Protein AF-A0A8T6PDP3-F1 (afdb_monomer)

Sequence (482 aa):
MPPFLLSIAERYLRPAFFTAVNFMSWAPRLALSRLIAKWRSLLTIVVGVVLGAGIGALVPLYTTAVAQVGLVQRLDEEPAHDSNARLRIALRPFDFASMDDVLAAATLIEEDYIQATVDEYLATETLEGWVTSNDVSPYLETDKMGVMEDEETPLRSLNANDNSRASLIYLQDWQDEVRVVEGQLPAEAAVPDGVDFNVAISTTVANTFGLQTGDVLIVDQRRSRNGSLNSGAWETSQPFTVHITAIIAPGDEESAFWMALRGEDDTPLNVIRGSWPAEFRMLADRDTVISVMQDFVPQTPLTFGWRFLFNHEELPYSRITEARTALRDFEAVLFGDLGQDNPELASQVGLAEGRADLQLQYDYDTRLVDFSQTREDVDEGILLDYDEKQETNAVPFTLLLLEVGALVLFFLIVTAALVRRGERREIAMLQSRGAFDSHILALRGIEALLICLFGAIAAPFIAQQLLILLGPSVAGTDEFPL

Mean predicted aligned error: 10.58 Å

Foldseek 3Di:
DDPVVVVVCCVPVVVVVVVVVVLVVVLLVVLVVVCVVPVPLCVVLLVLLLVLLLLVLLQVVVLQLVLLVVQLVLLLPDFLPFSWKKKKKWFQLQQFPHLVLVVVLLVCCLPVPVQVLCVVQQCDPQNPQQFHNVLKKKKKKFPWWWKALDPQGAQDWPVDRWGETEIEMEIPPVVVFKDFPDFDAQVVDDADPQADGEWEAEPQVCNGRVDDQFRKMKTWRQADRVRDGNPPADPQADIGMYGHGTYIYTPDPSDSSQGAPDPDQRTQHHFDDDPHRTYHYIYHDPVSNSCCCRRHNSRTIMMMMIIRRTDSSSGRLVCLVSNQVSVVVSVVSCCVDQVVFHQVSQVVTRTDPPNRTRPIPIDMDYQQWPADPVPDRDTPGSSVVSNVVSVVVVVVSVVVSVVVSVVSVVVSVVSVVVSVVVCVVVVVVCVVVPDDPVSVVVSVVSSVVVSSVVSNVVSNVVSVVCCQVCVCVVVVHPGRDD

Secondary structure (DSSP, 8-state):
--HHHHHHHHHHHHHHHHHHHHHHHHHHHHHHHHHHHTHHHHHHHHHHHHHHHHHHHHHHHHHHHHHHHHHHHHHHTS-HHHHSEEEEEEE-GGGBS-HHHHHHHHHHIIIIIIIHHIIIIISSTTSTTTS-GGGEEEEEEEPPEEEESSSS-B-EETTEEEEEEEEEEEETTTTTSEEEEEE--TTTSPPPTT--EEEEEEHHHHHHHT--TT-EEEEETTB-TTSSBPTTS-TT---EEEEEEEEEEES-SS-GGG--SSSTT--TTS-B-SSSSEEEEEE--HHHHHHIIIII-TTSPEEEEEEE---GGGS-GGGHHHHHHHHHHHHHHHIIIIITT-HHHHHHS-BPTT--------EEEESSS-B-TTTTT-B--HHHHHHHHHHHHHHHHHHHHHHHHHHHHHHHHHHHHHHHHHTHHHHHHHHHTT--HHHHHHHHHHHHHHHHHHHHHHHHHHHHHHHHHHHHHHHT-SS---

Radius of gyration: 36.44 Å; Cα contacts (8 Å, |Δi|>4): 749; chains: 1; bounding box: 79×59×106 Å

Structure (mmCIF, N/CA/C/O backbone):
data_AF-A0A8T6PDP3-F1
#
_entry.id   AF-A0A8T6PDP3-F1
#
loop_
_atom_site.group_PDB
_atom_site.id
_atom_site.type_symbol
_atom_site.label_atom_id
_atom_site.label_alt_id
_atom_site.label_comp_id
_atom_site.label_asym_id
_atom_site.label_entity_id
_atom_site.label_seq_id
_atom_site.pdbx_PDB_ins_code
_atom_site.Cartn_x
_atom_site.Cartn_y
_atom_site.Cartn_z
_atom_site.occupancy
_atom_site.B_iso_or_equiv
_atom_site.auth_seq_id
_atom_site.auth_comp_id
_atom_site.auth_asym_id
_atom_site.auth_atom_id
_atom_site.pdbx_PDB_model_num
ATOM 1 N N . MET A 1 1 ? 46.825 37.612 -60.208 1.00 51.09 1 MET A N 1
ATOM 2 C CA . MET A 1 1 ? 46.983 36.179 -60.549 1.00 51.09 1 MET A CA 1
ATOM 3 C C . MET A 1 1 ? 47.218 36.058 -62.046 1.00 51.09 1 MET A C 1
ATOM 5 O O . MET A 1 1 ? 46.473 36.691 -62.786 1.00 51.09 1 MET A O 1
ATOM 9 N N . PRO A 1 2 ? 48.247 35.324 -62.504 1.00 47.50 2 PRO A N 1
ATOM 10 C CA . PRO A 1 2 ? 48.528 35.191 -63.928 1.00 47.50 2 PRO A CA 1
ATOM 11 C C . PRO A 1 2 ? 47.403 34.404 -64.635 1.00 47.50 2 PRO A C 1
ATOM 13 O O . PRO A 1 2 ? 46.901 33.430 -64.065 1.00 47.50 2 PRO A O 1
ATOM 16 N N . PRO A 1 3 ? 47.032 34.769 -65.878 1.00 51.69 3 PRO A N 1
ATOM 17 C CA . PRO A 1 3 ? 45.919 34.168 -66.633 1.00 51.69 3 PRO A CA 1
ATOM 18 C C . PRO A 1 3 ? 46.092 32.665 -66.925 1.00 51.69 3 PRO A C 1
ATOM 20 O O . PRO A 1 3 ? 45.148 31.988 -67.320 1.00 51.69 3 PRO A O 1
ATOM 23 N N . PHE A 1 4 ? 47.277 32.113 -66.660 1.00 51.72 4 PHE A N 1
ATOM 24 C CA . PHE A 1 4 ? 47.565 30.689 -66.790 1.00 51.72 4 PHE A CA 1
ATOM 25 C C . PHE A 1 4 ? 46.907 29.834 -65.687 1.00 51.72 4 PHE A C 1
ATOM 27 O O . PHE A 1 4 ? 46.419 28.743 -65.975 1.00 51.72 4 PHE A O 1
ATOM 34 N N . LEU A 1 5 ? 46.813 30.343 -64.448 1.00 51.22 5 LEU A N 1
ATOM 35 C CA . LEU A 1 5 ? 46.228 29.608 -63.311 1.00 51.22 5 LEU A CA 1
ATOM 36 C C . LEU A 1 5 ? 44.695 29.535 -63.374 1.00 51.22 5 LEU A C 1
ATOM 38 O O . LEU A 1 5 ? 44.118 28.517 -63.000 1.00 51.22 5 LEU A O 1
ATOM 42 N N . LEU A 1 6 ? 44.045 30.565 -63.926 1.00 54.31 6 LEU A N 1
ATOM 43 C CA . LEU A 1 6 ? 42.604 30.551 -64.206 1.00 54.31 6 LEU A CA 1
ATOM 44 C C . LEU A 1 6 ? 42.257 29.521 -65.288 1.00 54.31 6 LEU A C 1
ATOM 46 O O . LEU A 1 6 ? 41.286 28.793 -65.131 1.00 54.31 6 LEU A O 1
ATOM 50 N N . SER A 1 7 ? 43.097 29.363 -66.318 1.00 53.88 7 SER A N 1
ATOM 51 C CA . SER A 1 7 ? 42.850 28.371 -67.373 1.00 53.88 7 SER A CA 1
ATOM 52 C C . SER A 1 7 ? 42.946 26.921 -66.883 1.00 53.88 7 SER A C 1
ATOM 54 O O . SER A 1 7 ? 42.214 26.071 -67.375 1.00 53.88 7 SER A O 1
ATOM 56 N N . ILE A 1 8 ? 43.800 26.632 -65.892 1.00 54.53 8 ILE A N 1
ATOM 57 C CA . ILE A 1 8 ? 43.941 25.291 -65.300 1.00 54.53 8 ILE A CA 1
ATOM 58 C C . ILE A 1 8 ? 42.791 25.023 -64.322 1.00 54.53 8 ILE A C 1
ATOM 60 O O . ILE A 1 8 ? 42.166 23.966 -64.390 1.00 54.53 8 ILE A O 1
ATOM 64 N N . ALA A 1 9 ? 42.444 25.996 -63.474 1.00 51.72 9 ALA A N 1
ATOM 65 C CA . ALA A 1 9 ? 41.291 25.898 -62.582 1.00 51.72 9 ALA A CA 1
ATOM 66 C C . ALA A 1 9 ? 39.981 25.704 -63.370 1.00 51.72 9 ALA A C 1
ATOM 68 O O . ALA A 1 9 ? 39.174 24.845 -63.029 1.00 51.72 9 ALA A O 1
ATOM 69 N N . GLU A 1 10 ? 39.792 26.415 -64.481 1.00 51.16 10 GLU A N 1
ATOM 70 C CA . GLU A 1 10 ? 38.569 26.344 -65.285 1.00 51.16 10 GLU A CA 1
ATOM 71 C C . GLU A 1 10 ? 38.489 25.076 -66.158 1.00 51.16 10 GLU A C 1
ATOM 73 O O . GLU A 1 10 ? 37.391 24.574 -66.397 1.00 51.16 10 GLU A O 1
ATOM 78 N N . ARG A 1 11 ? 39.626 24.483 -66.565 1.00 50.50 11 ARG A N 1
ATOM 79 C CA . ARG A 1 11 ? 39.654 23.200 -67.304 1.00 50.50 11 ARG A CA 1
ATOM 80 C C . ARG A 1 11 ? 39.488 21.966 -66.422 1.00 50.50 11 ARG A C 1
ATOM 82 O O . ARG A 1 11 ? 38.997 20.959 -66.921 1.00 50.50 11 ARG A O 1
ATOM 89 N N . TYR A 1 12 ? 39.880 22.032 -65.148 1.00 53.28 12 TYR A N 1
ATOM 90 C CA . TYR A 1 12 ? 39.796 20.892 -64.228 1.00 53.28 12 TYR A CA 1
ATOM 91 C C . TYR A 1 12 ? 38.602 20.965 -63.261 1.00 53.28 12 TYR A C 1
ATOM 93 O O . TYR A 1 12 ? 38.041 19.921 -62.936 1.00 53.28 12 TYR A O 1
ATOM 101 N N . LEU A 1 13 ? 38.146 22.156 -62.846 1.00 52.81 13 LEU A N 1
ATOM 102 C CA . LEU A 1 13 ? 37.043 22.287 -61.876 1.00 52.81 13 LEU A CA 1
ATOM 103 C C . LEU A 1 13 ? 35.648 22.337 -62.521 1.00 52.81 13 LEU A C 1
ATOM 105 O O . LEU A 1 13 ? 34.705 21.812 -61.931 1.00 52.81 13 LEU A O 1
ATOM 109 N N . ARG A 1 14 ? 35.478 22.894 -63.733 1.00 46.44 14 ARG A N 1
ATOM 110 C CA . ARG A 1 14 ? 34.156 22.919 -64.405 1.00 46.44 14 ARG A CA 1
ATOM 111 C C . ARG A 1 14 ? 33.615 21.542 -64.810 1.00 46.44 14 ARG A C 1
ATOM 113 O O . ARG A 1 14 ? 32.424 21.326 -64.585 1.00 46.44 14 ARG A O 1
ATOM 120 N N . PRO A 1 15 ? 34.411 20.602 -65.364 1.00 48.16 15 PRO A N 1
ATOM 121 C CA . PRO A 1 15 ? 33.895 19.267 -65.630 1.00 48.16 15 PRO A CA 1
ATOM 122 C C . PRO A 1 15 ? 33.575 18.524 -64.331 1.00 48.16 15 PRO A C 1
ATOM 124 O O . PRO A 1 15 ? 32.553 17.856 -64.292 1.00 48.16 15 PRO A O 1
ATOM 127 N N . ALA A 1 16 ? 34.373 18.702 -63.269 1.00 48.12 16 ALA A N 1
ATOM 128 C CA . ALA A 1 16 ? 34.172 18.053 -61.971 1.00 48.12 16 ALA A CA 1
ATOM 129 C C . ALA A 1 16 ? 32.893 18.513 -61.242 1.00 48.12 16 ALA A C 1
ATOM 131 O O . ALA A 1 16 ? 32.215 17.696 -60.625 1.00 48.12 16 ALA A O 1
ATOM 132 N N . PHE A 1 17 ? 32.521 19.795 -61.340 1.00 46.34 17 PHE A N 1
ATOM 133 C CA . PHE A 1 17 ? 31.290 20.312 -60.726 1.00 46.34 17 PHE A CA 1
ATOM 134 C C . PHE A 1 17 ? 30.016 19.895 -61.484 1.00 46.34 17 PHE A C 1
ATOM 136 O O . PHE A 1 17 ? 29.016 19.553 -60.856 1.00 46.34 17 PHE A O 1
ATOM 143 N N . PHE A 1 18 ? 30.043 19.859 -62.824 1.00 46.03 18 PHE A N 1
ATOM 144 C CA . PHE A 1 18 ? 28.890 19.420 -63.629 1.00 46.03 18 PHE A CA 1
ATOM 145 C C . PHE A 1 18 ? 28.684 17.894 -63.615 1.00 46.03 18 PHE A C 1
ATOM 147 O O . PHE A 1 18 ? 27.543 17.432 -63.691 1.00 46.03 18 PHE A O 1
ATOM 154 N N . THR A 1 19 ? 29.745 17.089 -63.474 1.00 52.44 19 THR A N 1
ATOM 155 C CA . THR A 1 19 ? 29.601 15.642 -63.238 1.00 52.44 19 THR A CA 1
ATOM 156 C C . THR A 1 19 ? 29.178 15.321 -61.810 1.00 52.44 19 THR A C 1
ATOM 158 O O . THR A 1 19 ? 28.411 14.381 -61.644 1.00 52.44 19 THR A O 1
ATOM 161 N N . ALA A 1 20 ? 29.580 16.095 -60.796 1.00 50.81 20 ALA A N 1
ATOM 162 C CA . ALA A 1 20 ? 29.177 15.852 -59.407 1.00 50.81 20 ALA A CA 1
ATOM 163 C C . ALA A 1 20 ? 27.656 15.981 -59.186 1.00 50.81 20 ALA A C 1
ATOM 165 O O . ALA A 1 20 ? 27.064 15.131 -58.525 1.00 50.81 20 ALA A O 1
ATOM 166 N N . VAL A 1 21 ? 26.997 16.980 -59.789 1.00 54.09 21 VAL A N 1
ATOM 167 C CA . VAL A 1 21 ? 25.536 17.186 -59.656 1.00 54.09 21 VAL A CA 1
ATOM 168 C C . VAL A 1 21 ? 24.731 16.074 -60.350 1.00 54.09 21 VAL A C 1
ATOM 170 O O . VAL A 1 21 ? 23.734 15.585 -59.814 1.00 54.09 21 VAL A O 1
ATOM 173 N N . ASN A 1 22 ? 25.192 15.598 -61.512 1.00 59.31 22 ASN A N 1
ATOM 174 C CA . ASN A 1 22 ? 24.591 14.445 -62.193 1.00 59.31 22 ASN A CA 1
ATOM 175 C C . ASN A 1 22 ? 24.915 13.115 -61.491 1.00 59.31 22 ASN A C 1
ATOM 177 O O . ASN A 1 22 ? 24.076 12.216 -61.450 1.00 59.31 22 ASN A O 1
ATOM 181 N N . PHE A 1 23 ? 26.101 12.993 -60.893 1.00 61.72 23 PHE A N 1
ATOM 182 C CA . PHE A 1 23 ? 26.490 11.831 -60.098 1.00 61.72 23 PHE A CA 1
ATOM 183 C C . PHE A 1 23 ? 25.618 11.702 -58.847 1.00 61.72 23 PHE A C 1
ATOM 185 O O . PHE A 1 23 ? 25.106 10.620 -58.583 1.00 61.72 23 PHE A O 1
ATOM 192 N N . MET A 1 24 ? 25.359 12.798 -58.129 1.00 61.03 24 MET A N 1
ATOM 193 C CA . MET A 1 24 ? 24.543 12.792 -56.908 1.00 61.03 24 MET A CA 1
ATOM 194 C C . MET A 1 24 ? 23.096 12.319 -57.151 1.00 61.03 24 MET A C 1
ATOM 196 O O . MET A 1 24 ? 22.491 11.719 -56.267 1.00 61.03 24 MET A O 1
ATOM 200 N N . SER A 1 25 ? 22.542 12.545 -58.349 1.00 68.31 25 SER A N 1
ATOM 201 C CA . SER A 1 25 ? 21.173 12.133 -58.704 1.00 68.31 25 SER A CA 1
ATOM 202 C C . SER A 1 25 ? 21.084 10.731 -59.325 1.00 68.31 25 SER A C 1
ATOM 204 O O . SER A 1 25 ? 20.094 10.027 -59.104 1.00 68.31 25 SER A O 1
ATOM 206 N N . TRP A 1 26 ? 22.105 10.280 -60.068 1.00 72.25 26 TRP A N 1
ATOM 207 C CA . TRP A 1 26 ? 22.116 8.932 -60.656 1.00 72.25 26 TRP A CA 1
ATOM 208 C C . TRP A 1 26 ? 22.674 7.872 -59.698 1.00 72.25 26 TRP A C 1
ATOM 210 O O . TRP A 1 26 ? 22.167 6.749 -59.680 1.00 72.25 26 TRP A O 1
ATOM 220 N N . ALA A 1 27 ? 23.710 8.188 -58.916 1.00 71.62 27 ALA A N 1
ATOM 221 C CA . ALA A 1 27 ? 24.417 7.228 -58.071 1.00 71.62 27 ALA A CA 1
ATOM 222 C C . ALA A 1 27 ? 23.507 6.474 -57.083 1.00 71.62 27 ALA A C 1
ATOM 224 O O . ALA A 1 27 ? 23.619 5.248 -57.046 1.00 71.62 27 ALA A O 1
ATOM 225 N N . PRO A 1 28 ? 22.569 7.111 -56.349 1.00 75.06 28 PRO A N 1
ATOM 226 C CA . PRO A 1 28 ? 21.657 6.380 -55.467 1.00 75.06 28 PRO A CA 1
ATOM 227 C C . PRO A 1 28 ? 20.691 5.469 -56.237 1.00 75.06 28 PRO A C 1
ATOM 229 O O . PRO A 1 28 ? 20.452 4.338 -55.821 1.00 75.06 28 PRO A O 1
ATOM 232 N N . ARG A 1 29 ? 20.195 5.897 -57.407 1.00 79.50 29 ARG A N 1
ATOM 233 C CA . ARG A 1 29 ? 19.333 5.060 -58.265 1.00 79.50 29 ARG A CA 1
ATOM 234 C C . ARG A 1 29 ? 20.087 3.849 -58.811 1.00 79.50 29 ARG A C 1
ATOM 236 O O . ARG A 1 29 ? 19.558 2.739 -58.828 1.00 79.50 29 ARG A O 1
ATOM 243 N N . LEU A 1 30 ? 21.339 4.046 -59.221 1.00 77.25 30 LEU A N 1
ATOM 244 C CA . LEU A 1 30 ? 22.204 2.963 -59.678 1.00 77.25 30 LEU A CA 1
ATOM 245 C C . LEU A 1 30 ? 22.558 2.014 -58.527 1.00 77.25 30 LEU A C 1
ATOM 247 O O . LEU A 1 30 ? 22.485 0.802 -58.717 1.00 77.25 30 LEU A O 1
ATOM 251 N N . ALA A 1 31 ? 22.880 2.536 -57.343 1.00 77.62 31 ALA A N 1
ATOM 252 C CA . ALA A 1 31 ? 23.121 1.733 -56.147 1.00 77.62 31 ALA A CA 1
ATOM 253 C C . ALA A 1 31 ? 21.900 0.866 -55.803 1.00 77.62 31 ALA A C 1
ATOM 255 O O . ALA A 1 31 ? 22.047 -0.338 -55.619 1.00 77.62 31 ALA A O 1
ATOM 256 N N . LEU A 1 32 ? 20.690 1.434 -55.839 1.00 78.88 32 LEU A N 1
ATOM 257 C CA . LEU A 1 32 ? 19.446 0.701 -55.595 1.00 78.88 32 LEU A CA 1
ATOM 258 C C . LEU A 1 32 ? 19.196 -0.391 -56.647 1.00 78.88 32 LEU A C 1
ATOM 260 O O . LEU A 1 32 ? 18.901 -1.534 -56.307 1.00 78.88 32 LEU A O 1
ATOM 264 N N . SER A 1 33 ? 19.385 -0.076 -57.932 1.00 79.50 33 SER A N 1
ATOM 265 C CA . SER A 1 33 ? 19.249 -1.072 -59.005 1.00 79.50 33 SER A CA 1
ATOM 266 C C . SER A 1 33 ? 20.247 -2.229 -58.858 1.00 79.50 33 SER A C 1
ATOM 268 O O . SER A 1 33 ? 19.922 -3.380 -59.146 1.00 79.50 33 SER A O 1
ATOM 270 N N . ARG A 1 34 ? 21.455 -1.941 -58.354 1.00 75.06 34 ARG A N 1
ATOM 271 C CA . ARG A 1 34 ? 22.492 -2.942 -58.088 1.00 75.06 34 ARG A CA 1
ATOM 272 C C . ARG A 1 34 ? 22.191 -3.782 -56.855 1.00 75.06 34 ARG A C 1
ATOM 274 O O . ARG A 1 34 ? 22.393 -4.992 -56.922 1.00 75.06 34 ARG A O 1
ATOM 281 N N . LEU A 1 35 ? 21.679 -3.168 -55.789 1.00 78.56 35 LEU A N 1
ATOM 282 C CA . LEU A 1 35 ? 21.182 -3.862 -54.598 1.00 78.56 35 LEU A CA 1
ATOM 283 C C . LEU A 1 35 ? 20.144 -4.921 -54.986 1.00 78.56 35 LEU A C 1
ATOM 285 O O . LEU A 1 35 ? 20.256 -6.071 -54.571 1.00 78.56 35 LEU A O 1
ATOM 289 N N . ILE A 1 36 ? 19.208 -4.566 -55.871 1.00 80.31 36 ILE A N 1
ATOM 290 C CA . ILE A 1 36 ? 18.184 -5.486 -56.383 1.00 80.31 36 ILE A CA 1
ATOM 291 C C . ILE A 1 36 ? 18.802 -6.561 -57.287 1.00 80.31 36 ILE A C 1
ATOM 293 O O . ILE A 1 36 ? 18.505 -7.742 -57.137 1.00 80.31 36 ILE A O 1
ATOM 297 N N . ALA A 1 37 ? 19.692 -6.193 -58.212 1.00 79.00 37 ALA A N 1
ATOM 298 C CA . ALA A 1 37 ? 20.277 -7.147 -59.159 1.00 79.00 37 ALA A CA 1
ATOM 299 C C . ALA A 1 37 ? 21.232 -8.164 -58.501 1.00 79.00 37 ALA A C 1
ATOM 301 O O . ALA A 1 37 ? 21.374 -9.286 -58.989 1.00 79.00 37 ALA A O 1
ATOM 302 N N . LYS A 1 38 ? 21.894 -7.787 -57.400 1.00 79.06 38 LYS A N 1
ATOM 303 C CA . LYS A 1 38 ? 22.894 -8.603 -56.686 1.00 79.06 38 LYS A CA 1
ATOM 304 C C . LYS A 1 38 ? 22.477 -8.979 -55.270 1.00 79.06 38 LYS A C 1
ATOM 306 O O . LYS A 1 38 ? 23.322 -9.313 -54.438 1.00 79.06 38 LYS A O 1
ATOM 311 N N . TRP A 1 39 ? 21.174 -8.981 -55.013 1.00 78.00 39 TRP A N 1
ATOM 312 C CA . TRP A 1 39 ? 20.613 -9.210 -53.686 1.00 78.00 39 TRP A CA 1
ATOM 313 C C . TRP A 1 39 ? 21.168 -10.475 -53.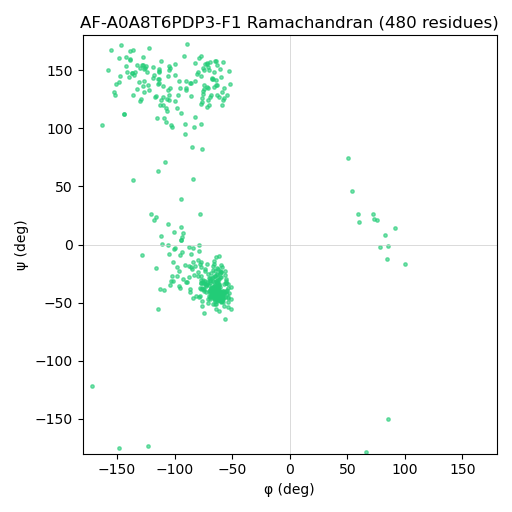014 1.00 78.00 39 TRP A C 1
ATOM 315 O O . TRP A 1 39 ? 21.474 -10.442 -51.834 1.00 78.00 39 TRP A O 1
ATOM 325 N N . ARG A 1 40 ? 21.430 -11.557 -53.765 1.00 80.69 40 ARG A N 1
ATOM 326 C CA . ARG A 1 40 ? 21.950 -12.828 -53.219 1.00 80.69 40 ARG A CA 1
ATOM 327 C C . ARG A 1 40 ? 23.341 -12.719 -52.585 1.00 80.69 40 ARG A C 1
ATOM 329 O O . ARG A 1 40 ? 23.582 -13.370 -51.578 1.00 80.69 40 ARG A O 1
ATOM 336 N N . SER A 1 41 ? 24.257 -11.937 -53.163 1.00 72.25 41 SER A N 1
ATOM 337 C CA . SER A 1 41 ? 25.609 -11.759 -52.601 1.00 72.25 41 SER A CA 1
ATOM 338 C C . SER A 1 41 ? 25.648 -10.696 -51.507 1.00 72.25 41 SER A C 1
ATOM 340 O O . SER A 1 41 ? 26.508 -10.746 -50.633 1.00 72.25 41 SER A O 1
ATOM 342 N N . LEU A 1 42 ? 24.720 -9.738 -51.554 1.00 78.12 42 LEU A N 1
ATOM 343 C CA . LEU A 1 42 ? 24.599 -8.673 -50.559 1.00 78.12 42 LEU A CA 1
ATOM 344 C C . LEU A 1 42 ? 23.777 -9.095 -49.342 1.00 78.12 42 LEU A C 1
ATOM 346 O O . LEU A 1 42 ? 23.969 -8.522 -48.276 1.00 78.12 42 LEU A O 1
ATOM 350 N N . LEU A 1 43 ? 22.934 -10.124 -49.462 1.00 81.81 43 LEU A N 1
ATOM 351 C CA . LEU A 1 43 ? 22.089 -10.630 -48.381 1.00 81.81 43 LEU A CA 1
ATOM 352 C C . LEU A 1 43 ? 22.901 -10.990 -47.137 1.00 81.81 43 LEU A C 1
ATOM 354 O O . LEU A 1 43 ? 22.480 -10.669 -46.037 1.00 81.81 43 LEU A O 1
ATOM 358 N N . THR A 1 44 ? 24.094 -11.570 -47.288 1.00 81.81 44 THR A N 1
ATOM 359 C CA . THR A 1 44 ? 24.973 -11.871 -46.146 1.00 81.81 44 THR A CA 1
ATOM 360 C C . THR A 1 44 ? 25.432 -10.606 -45.416 1.00 81.81 44 THR A C 1
ATOM 362 O O . THR A 1 44 ? 25.486 -10.599 -44.191 1.00 81.81 44 THR A O 1
ATOM 365 N N . ILE A 1 45 ? 25.725 -9.523 -46.146 1.00 82.19 45 ILE A N 1
ATOM 366 C CA . ILE A 1 45 ? 26.078 -8.230 -45.542 1.00 82.19 45 ILE A CA 1
ATOM 367 C C . ILE A 1 45 ? 24.845 -7.608 -44.888 1.00 82.19 45 ILE A C 1
ATOM 369 O O . ILE A 1 45 ? 24.943 -7.139 -43.765 1.00 82.19 45 ILE A O 1
ATOM 373 N N . VAL A 1 46 ? 23.690 -7.629 -45.560 1.00 83.25 46 VAL A N 1
ATOM 374 C CA . VAL A 1 46 ? 22.434 -7.083 -45.025 1.00 83.25 46 VAL A CA 1
ATOM 375 C C . VAL A 1 46 ? 22.047 -7.793 -43.730 1.00 83.25 46 VAL A C 1
ATOM 377 O O . VAL A 1 46 ? 21.815 -7.126 -42.732 1.00 83.25 46 VAL A O 1
ATOM 380 N N . VAL A 1 47 ? 22.052 -9.129 -43.714 1.00 83.00 47 VAL A N 1
ATOM 381 C CA . VAL A 1 47 ? 21.771 -9.926 -42.512 1.00 83.00 47 VAL A CA 1
ATOM 382 C C . VAL A 1 47 ? 22.799 -9.639 -41.425 1.00 83.00 47 VAL A C 1
ATOM 384 O O . VAL A 1 47 ? 22.411 -9.400 -40.291 1.00 83.00 47 VAL A O 1
ATOM 387 N N . GLY A 1 48 ? 24.094 -9.597 -41.755 1.00 81.94 48 GLY A N 1
ATOM 388 C CA . GLY A 1 48 ? 25.128 -9.253 -40.781 1.00 81.94 48 GLY A CA 1
ATOM 389 C C . GLY A 1 48 ? 24.923 -7.865 -40.172 1.00 81.94 48 GLY A C 1
ATOM 390 O O . GLY A 1 48 ? 25.074 -7.702 -38.967 1.00 81.94 48 GLY A O 1
ATOM 391 N N . VAL A 1 49 ? 24.566 -6.865 -40.985 1.00 85.25 49 VAL A N 1
ATOM 392 C CA . VAL A 1 49 ? 24.336 -5.483 -40.536 1.00 85.25 49 VAL A CA 1
ATOM 393 C C . VAL A 1 49 ? 23.075 -5.388 -39.684 1.00 85.25 49 VAL A C 1
ATOM 395 O O . VAL A 1 49 ? 23.110 -4.732 -38.651 1.00 85.25 49 VAL A O 1
ATOM 398 N N . VAL A 1 50 ? 21.994 -6.069 -40.069 1.00 85.19 50 VAL A N 1
ATOM 399 C CA . VAL A 1 50 ? 20.760 -6.145 -39.272 1.00 85.19 50 VAL A CA 1
ATOM 400 C C . VAL A 1 50 ? 21.014 -6.854 -37.944 1.00 85.19 50 VAL A C 1
ATOM 402 O O . VAL A 1 50 ? 20.617 -6.334 -36.913 1.00 85.19 50 VAL A O 1
ATOM 405 N N . LEU A 1 51 ? 21.716 -7.992 -37.943 1.00 81.56 51 LEU A N 1
ATOM 406 C CA . LEU A 1 51 ? 22.088 -8.699 -36.714 1.00 81.56 51 LEU A CA 1
ATOM 407 C C . LEU A 1 51 ? 22.983 -7.841 -35.824 1.00 81.56 51 LEU A C 1
ATOM 409 O O . LEU A 1 51 ? 22.765 -7.780 -34.621 1.00 81.56 51 LEU A O 1
ATOM 413 N N . GLY A 1 52 ? 23.966 -7.150 -36.403 1.00 82.00 52 GLY A N 1
ATOM 414 C CA . GLY A 1 52 ? 24.862 -6.313 -35.619 1.00 82.00 52 GLY A CA 1
ATOM 415 C C . GLY A 1 52 ? 24.186 -5.074 -35.043 1.00 82.00 52 GLY A C 1
ATOM 416 O O . GLY A 1 52 ? 24.399 -4.752 -33.877 1.00 82.00 52 GLY A O 1
ATOM 417 N N . ALA A 1 53 ? 23.318 -4.426 -35.820 1.00 82.94 53 ALA A N 1
ATOM 418 C CA . ALA A 1 53 ? 22.460 -3.356 -35.323 1.00 82.94 53 ALA A CA 1
ATOM 419 C C . ALA A 1 53 ? 21.450 -3.877 -34.285 1.00 82.94 53 ALA A C 1
ATOM 421 O O . ALA A 1 53 ? 21.173 -3.183 -33.316 1.00 82.94 53 ALA A O 1
ATOM 422 N N . GLY A 1 54 ? 20.951 -5.107 -34.450 1.00 82.12 54 GLY A N 1
ATOM 423 C CA . GLY A 1 54 ? 20.036 -5.766 -33.518 1.00 82.12 54 GLY A CA 1
ATOM 424 C C . GLY A 1 54 ? 20.690 -6.031 -32.171 1.00 82.12 54 GLY A C 1
ATOM 425 O O . GLY A 1 54 ? 20.124 -5.675 -31.151 1.00 82.12 54 GLY A O 1
ATOM 426 N N . ILE A 1 55 ? 21.918 -6.553 -32.160 1.00 80.81 55 ILE A N 1
ATOM 427 C CA . ILE A 1 55 ? 22.707 -6.718 -30.931 1.00 80.81 55 ILE A CA 1
ATOM 428 C C . ILE A 1 55 ? 22.945 -5.364 -30.256 1.00 80.81 55 ILE A C 1
ATOM 430 O O . ILE A 1 55 ? 22.786 -5.256 -29.046 1.00 80.81 55 ILE A O 1
ATOM 434 N N . GLY A 1 56 ? 23.258 -4.321 -31.032 1.00 75.56 56 GLY A N 1
ATOM 435 C CA . GLY A 1 56 ? 23.387 -2.961 -30.503 1.00 75.56 56 GLY A CA 1
ATOM 436 C C . GLY A 1 56 ? 22.093 -2.415 -29.886 1.00 75.56 56 GLY A C 1
ATOM 437 O O . GLY A 1 56 ? 22.152 -1.747 -28.861 1.00 75.56 56 GLY A O 1
ATOM 438 N N . ALA A 1 57 ? 20.935 -2.715 -30.482 1.00 79.00 57 ALA A N 1
ATOM 439 C CA . ALA A 1 57 ? 19.623 -2.297 -29.983 1.00 79.00 57 ALA A CA 1
ATOM 440 C C . ALA A 1 57 ? 19.135 -3.131 -28.785 1.00 79.00 57 ALA A C 1
ATOM 442 O O . ALA A 1 57 ? 18.443 -2.602 -27.922 1.00 79.00 57 ALA A O 1
ATOM 443 N N . LEU A 1 58 ? 19.518 -4.410 -28.704 1.00 77.44 58 LEU A N 1
ATOM 444 C CA . LEU A 1 58 ? 19.193 -5.293 -27.580 1.00 77.44 58 LEU A CA 1
ATOM 445 C C . LEU A 1 58 ? 19.838 -4.830 -26.274 1.00 77.44 58 LEU A C 1
ATOM 447 O O . LEU A 1 58 ? 19.295 -5.105 -25.216 1.00 77.44 58 LEU A O 1
ATOM 451 N N . VAL A 1 59 ? 20.971 -4.127 -26.346 1.00 75.38 59 VAL A N 1
ATOM 452 C CA . VAL A 1 59 ? 21.715 -3.645 -25.175 1.00 75.38 59 VAL A CA 1
ATOM 453 C C . VAL A 1 59 ? 20.854 -2.771 -24.250 1.00 75.38 59 VAL A C 1
ATOM 455 O O . VAL A 1 59 ? 20.620 -3.192 -23.120 1.00 75.38 59 VAL A O 1
ATOM 458 N N . PRO A 1 60 ? 20.356 -1.593 -24.680 1.00 74.44 60 PRO A N 1
ATOM 459 C CA . PRO A 1 60 ? 19.533 -0.752 -23.815 1.00 74.44 60 PRO A CA 1
ATOM 460 C C . PRO A 1 60 ? 18.213 -1.431 -23.435 1.00 74.44 60 PRO A C 1
ATOM 462 O O . PRO A 1 60 ? 17.807 -1.335 -22.285 1.00 74.44 60 PRO A O 1
ATOM 465 N N . LEU A 1 61 ? 17.584 -2.164 -24.363 1.00 74.81 61 LEU A N 1
ATOM 466 C CA . LEU A 1 61 ? 16.308 -2.844 -24.109 1.00 74.81 61 LEU A CA 1
ATOM 467 C C . LEU A 1 61 ? 16.431 -3.919 -23.022 1.00 74.81 61 LEU A C 1
ATOM 469 O O . LEU A 1 61 ? 15.594 -3.991 -22.131 1.00 74.81 61 LEU A O 1
ATOM 473 N N . TYR A 1 62 ? 17.489 -4.731 -23.068 1.00 77.31 62 TYR A N 1
ATOM 474 C CA . TYR A 1 62 ? 17.746 -5.755 -22.060 1.00 77.31 62 TYR A CA 1
ATOM 475 C C . TYR A 1 62 ? 18.044 -5.135 -20.695 1.00 77.31 62 TYR A C 1
ATOM 477 O O . TYR A 1 62 ? 17.494 -5.588 -19.700 1.00 77.31 62 TYR A O 1
ATOM 485 N N . THR A 1 63 ? 18.879 -4.091 -20.638 1.00 79.38 63 THR A N 1
ATOM 486 C CA . THR A 1 63 ? 19.198 -3.426 -19.367 1.00 79.38 63 THR A CA 1
ATOM 487 C C . THR A 1 63 ? 17.947 -2.842 -18.714 1.00 79.38 63 THR A C 1
ATOM 489 O O . THR A 1 63 ? 17.737 -3.064 -17.527 1.00 79.38 63 THR A O 1
ATOM 492 N N . THR A 1 64 ? 17.094 -2.150 -19.477 1.00 80.94 64 THR A N 1
ATOM 493 C CA . THR A 1 64 ? 15.840 -1.596 -18.947 1.00 80.94 64 THR A CA 1
ATOM 494 C C . THR A 1 64 ? 14.883 -2.693 -18.493 1.00 80.94 64 THR A C 1
ATOM 496 O O . THR A 1 64 ? 14.331 -2.586 -17.406 1.00 80.94 64 THR A O 1
ATOM 499 N N . ALA A 1 65 ? 14.730 -3.770 -19.266 1.00 81.88 65 ALA A N 1
ATOM 500 C CA . ALA A 1 65 ? 13.839 -4.864 -18.890 1.00 81.88 65 ALA A CA 1
ATOM 501 C C . ALA A 1 65 ? 14.322 -5.620 -17.641 1.00 81.88 65 ALA A C 1
ATOM 503 O O . ALA A 1 65 ? 13.525 -5.942 -16.769 1.00 81.88 65 ALA A O 1
ATOM 504 N N . VAL A 1 66 ? 15.628 -5.871 -17.514 1.00 84.31 66 VAL A N 1
ATOM 505 C CA . VAL A 1 66 ? 16.197 -6.484 -16.302 1.00 84.31 66 VAL A CA 1
ATOM 506 C C . VAL A 1 66 ? 16.022 -5.570 -15.095 1.00 84.31 66 VAL A C 1
ATOM 508 O O . VAL A 1 66 ? 15.682 -6.055 -14.020 1.00 84.31 66 VAL A O 1
ATOM 511 N N . ALA A 1 67 ? 16.223 -4.261 -15.265 1.00 87.75 67 ALA A N 1
ATOM 512 C CA . ALA A 1 67 ? 15.986 -3.298 -14.199 1.00 87.75 67 ALA A CA 1
ATOM 513 C C . ALA A 1 67 ? 14.502 -3.252 -13.794 1.00 87.75 67 ALA A C 1
ATOM 515 O O . ALA A 1 67 ? 14.222 -3.174 -12.602 1.00 87.75 67 ALA A O 1
ATOM 516 N N . GLN A 1 68 ? 13.573 -3.374 -14.750 1.00 90.19 68 GLN A N 1
ATOM 517 C CA . GLN A 1 68 ? 12.135 -3.464 -14.481 1.00 90.19 68 GLN A CA 1
ATOM 518 C C . GLN A 1 68 ? 11.781 -4.727 -13.694 1.00 90.19 68 GLN A C 1
ATOM 520 O O . GLN A 1 68 ? 11.221 -4.635 -12.610 1.00 90.19 68 GLN A O 1
ATOM 525 N N . VAL A 1 69 ? 12.148 -5.907 -14.200 1.00 89.31 69 VAL A N 1
ATOM 526 C CA . VAL A 1 69 ? 11.837 -7.186 -13.537 1.00 89.31 69 VAL A CA 1
ATOM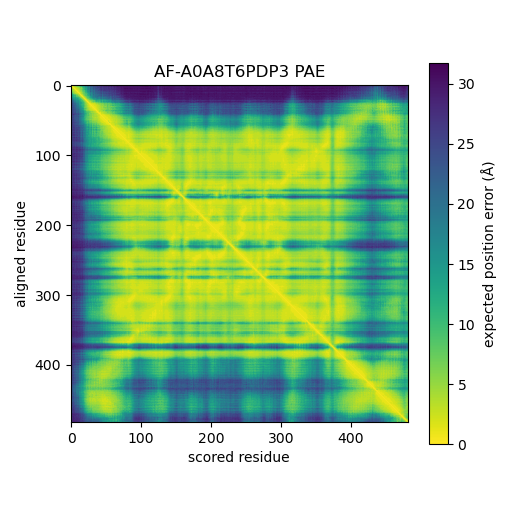 527 C C . VAL A 1 69 ? 12.464 -7.244 -12.145 1.00 89.31 69 VAL A C 1
ATOM 529 O O . VAL A 1 69 ? 11.824 -7.675 -11.192 1.00 89.31 69 VAL A O 1
ATOM 532 N N . GLY A 1 70 ? 13.703 -6.765 -12.009 1.00 90.75 70 GLY A N 1
ATOM 533 C CA . GLY A 1 70 ? 14.366 -6.703 -10.714 1.00 90.75 70 GLY A CA 1
ATOM 534 C C . GLY A 1 70 ? 13.711 -5.721 -9.740 1.00 90.75 70 GLY A C 1
ATOM 535 O O . GLY A 1 70 ? 13.810 -5.953 -8.542 1.00 90.75 70 GLY A O 1
ATOM 536 N N . LEU A 1 71 ? 13.048 -4.658 -10.219 1.00 93.44 71 LEU A N 1
ATOM 537 C CA . LEU A 1 71 ? 12.330 -3.704 -9.369 1.00 93.44 71 LEU A CA 1
ATOM 538 C C . LEU A 1 71 ? 11.078 -4.361 -8.792 1.00 93.44 71 LEU A C 1
ATOM 540 O O . LEU A 1 71 ? 10.895 -4.333 -7.582 1.00 93.44 71 LEU A O 1
ATOM 544 N N . VAL A 1 72 ? 10.267 -4.982 -9.651 1.00 93.56 72 VAL A N 1
ATOM 545 C CA . VAL A 1 72 ? 9.043 -5.686 -9.241 1.00 93.56 72 VAL A CA 1
ATOM 546 C C . VAL A 1 72 ? 9.386 -6.762 -8.214 1.00 93.56 72 VAL A C 1
ATOM 548 O O . VAL A 1 72 ? 8.911 -6.711 -7.086 1.00 93.56 72 VAL A O 1
ATOM 551 N N . GLN A 1 73 ? 10.344 -7.637 -8.538 1.00 92.31 73 GLN A N 1
ATOM 552 C CA . GLN A 1 73 ? 10.796 -8.679 -7.616 1.00 92.31 73 GLN A CA 1
ATOM 553 C C . GLN A 1 73 ? 11.319 -8.099 -6.292 1.00 92.31 73 GLN A C 1
ATOM 555 O O . GLN A 1 73 ? 11.051 -8.639 -5.225 1.00 92.31 73 GLN A O 1
ATOM 560 N N . ARG A 1 74 ? 12.071 -6.992 -6.343 1.00 93.69 74 ARG A N 1
ATOM 561 C CA . ARG A 1 74 ? 12.605 -6.329 -5.148 1.00 93.69 74 ARG A CA 1
ATOM 562 C C . ARG A 1 74 ? 11.495 -5.821 -4.228 1.00 93.69 74 ARG A C 1
ATOM 564 O O . ARG A 1 74 ? 11.707 -5.855 -3.018 1.00 93.69 74 ARG A O 1
ATOM 571 N N . LEU A 1 75 ? 10.401 -5.307 -4.789 1.00 94.56 75 LEU A N 1
ATOM 572 C CA . LEU A 1 75 ? 9.252 -4.789 -4.047 1.00 94.56 75 LEU A CA 1
ATOM 573 C C . LEU A 1 75 ? 8.359 -5.921 -3.518 1.00 94.56 75 LEU A C 1
ATOM 575 O O . LEU A 1 75 ? 7.899 -5.831 -2.384 1.00 94.56 75 LEU A O 1
ATOM 579 N N . ASP A 1 76 ? 8.190 -7.001 -4.284 1.00 91.94 76 ASP A N 1
ATOM 580 C CA . ASP A 1 76 ? 7.434 -8.193 -3.867 1.00 91.94 76 ASP A CA 1
ATOM 581 C C . ASP A 1 76 ? 8.145 -8.988 -2.760 1.00 91.94 76 ASP A C 1
ATOM 583 O O . ASP A 1 76 ? 7.504 -9.621 -1.927 1.00 91.94 76 ASP A O 1
ATOM 587 N N . GLU A 1 77 ? 9.482 -8.964 -2.732 1.00 93.31 77 GLU A N 1
ATOM 588 C CA . GLU A 1 77 ? 10.281 -9.595 -1.672 1.00 93.31 77 GLU A CA 1
ATOM 589 C C . GLU A 1 77 ? 10.305 -8.781 -0.364 1.00 93.31 77 GLU A C 1
ATOM 591 O O . GLU A 1 77 ? 10.715 -9.308 0.675 1.00 93.31 77 GLU A O 1
ATOM 596 N N . GLU A 1 78 ? 9.906 -7.504 -0.389 1.00 92.81 78 GLU A N 1
ATOM 597 C CA . GLU A 1 78 ? 9.776 -6.705 0.833 1.00 92.81 78 GLU A CA 1
ATOM 598 C C . GLU A 1 78 ? 8.470 -7.030 1.562 1.00 92.81 78 GLU A C 1
ATOM 600 O O . GLU A 1 78 ? 7.453 -7.318 0.928 1.00 92.81 78 GLU A O 1
ATOM 605 N N . PRO A 1 79 ? 8.452 -6.936 2.903 1.00 92.06 79 PRO A N 1
ATOM 606 C CA . PRO A 1 79 ? 7.206 -6.997 3.647 1.00 92.06 79 PRO A CA 1
ATOM 607 C C . PRO A 1 79 ? 6.193 -5.995 3.087 1.00 92.06 79 PRO A C 1
ATOM 609 O O . PRO A 1 79 ? 6.533 -4.841 2.837 1.00 92.06 79 PRO A O 1
ATOM 612 N N . ALA A 1 80 ? 4.928 -6.399 2.963 1.00 92.81 80 ALA A N 1
ATOM 613 C CA . ALA A 1 80 ? 3.912 -5.556 2.334 1.00 92.81 80 ALA A CA 1
ATOM 614 C C . ALA A 1 80 ? 3.775 -4.160 2.975 1.00 92.81 80 ALA A C 1
ATOM 616 O O . ALA A 1 80 ? 3.462 -3.207 2.280 1.00 92.81 80 ALA A O 1
ATOM 617 N N . HIS A 1 81 ? 4.041 -4.002 4.276 1.00 90.88 81 HIS A N 1
ATOM 618 C CA . HIS A 1 81 ? 3.989 -2.688 4.935 1.00 90.88 81 HIS A CA 1
ATOM 619 C C . HIS A 1 81 ? 5.147 -1.749 4.546 1.00 90.88 81 HIS A C 1
ATOM 621 O O . HIS A 1 81 ? 5.049 -0.547 4.769 1.00 90.88 81 HIS A O 1
ATOM 627 N N . ASP A 1 82 ? 6.220 -2.287 3.967 1.00 92.12 82 ASP A N 1
ATOM 628 C CA . ASP A 1 82 ? 7.402 -1.545 3.531 1.00 92.12 82 ASP A CA 1
ATOM 629 C C . ASP A 1 82 ? 7.339 -1.184 2.044 1.00 92.12 82 ASP A C 1
ATOM 631 O O . ASP A 1 82 ? 7.770 -0.098 1.649 1.00 92.12 82 ASP A O 1
ATOM 635 N N . SER A 1 83 ? 6.775 -2.079 1.227 1.00 93.69 83 SER A N 1
ATOM 636 C CA . SER A 1 83 ? 6.520 -1.863 -0.201 1.00 93.69 83 SER A CA 1
ATOM 637 C C . SER A 1 83 ? 5.215 -1.113 -0.490 1.00 93.69 83 SER A C 1
ATOM 639 O O . SER A 1 83 ? 4.955 -0.766 -1.637 1.00 93.69 83 SER A O 1
ATOM 641 N N . ASN A 1 84 ? 4.428 -0.795 0.542 1.00 95.50 84 ASN A N 1
ATOM 642 C CA . ASN A 1 84 ? 3.209 0.002 0.436 1.00 95.50 84 ASN A CA 1
ATOM 643 C C . ASN A 1 84 ? 3.249 1.247 1.334 1.00 95.50 84 ASN A C 1
ATOM 645 O O . ASN A 1 84 ? 4.279 1.582 1.928 1.00 95.50 84 ASN A O 1
ATOM 649 N N . ALA A 1 85 ? 2.131 1.970 1.410 1.00 94.81 85 ALA A N 1
ATOM 650 C CA . ALA A 1 85 ? 1.978 3.082 2.340 1.00 94.81 85 ALA A CA 1
ATOM 651 C C . ALA A 1 85 ? 0.706 2.943 3.176 1.00 94.81 85 ALA A C 1
ATOM 653 O O . ALA A 1 85 ? -0.289 2.337 2.768 1.00 94.81 85 ALA A O 1
ATOM 654 N N . ARG A 1 86 ? 0.723 3.556 4.358 1.00 94.94 86 ARG A N 1
ATOM 655 C CA . ARG A 1 86 ? -0.455 3.682 5.217 1.00 94.94 86 ARG A CA 1
ATOM 656 C C . ARG A 1 86 ? -0.546 5.073 5.814 1.00 94.94 86 ARG A C 1
ATOM 658 O O . ARG A 1 86 ? 0.460 5.686 6.157 1.00 94.94 86 ARG A O 1
ATOM 665 N N . LEU A 1 87 ? -1.776 5.518 6.010 1.00 95.44 87 LEU A N 1
ATOM 666 C CA . LEU A 1 87 ? -2.127 6.718 6.749 1.00 95.44 87 LEU A CA 1
ATOM 667 C C . LEU A 1 87 ? -3.143 6.346 7.820 1.00 95.44 87 LEU A C 1
ATOM 669 O O . LEU A 1 87 ? -4.067 5.581 7.560 1.00 95.44 87 LEU A O 1
ATOM 673 N N . ARG A 1 88 ? -3.027 6.924 9.011 1.00 95.06 88 ARG A N 1
ATOM 674 C CA . ARG A 1 88 ? -4.089 6.864 10.012 1.00 95.06 88 ARG A CA 1
ATOM 675 C C . ARG A 1 88 ? -4.241 8.173 10.761 1.00 95.06 88 ARG A C 1
ATOM 677 O O . ARG A 1 88 ? -3.272 8.886 11.015 1.00 95.06 88 ARG A O 1
ATOM 684 N N . ILE A 1 89 ? -5.479 8.429 11.155 1.00 94.62 89 ILE A N 1
ATOM 685 C CA . ILE A 1 89 ? -5.878 9.500 12.056 1.00 94.62 89 ILE A CA 1
ATOM 686 C C . ILE A 1 89 ? -6.710 8.910 13.194 1.00 94.62 89 ILE A C 1
ATOM 688 O O . ILE A 1 89 ? -7.356 7.872 13.043 1.00 94.62 89 ILE A O 1
ATOM 692 N N . ALA A 1 90 ? -6.729 9.574 14.344 1.00 93.44 90 ALA A N 1
ATOM 693 C CA . ALA A 1 90 ? -7.649 9.231 15.421 1.00 93.44 90 ALA A CA 1
ATOM 694 C C . ALA A 1 90 ? -8.600 10.395 15.690 1.00 93.44 90 ALA A C 1
ATOM 696 O O . ALA A 1 90 ? -8.152 11.514 15.941 1.00 93.44 90 ALA A O 1
ATOM 697 N N . LEU A 1 91 ? -9.900 10.105 15.678 1.00 91.56 91 LEU A N 1
ATOM 698 C CA . LEU A 1 91 ? -10.965 11.033 16.044 1.00 91.56 91 LEU A CA 1
ATOM 699 C C . LEU A 1 91 ? -11.589 10.584 17.360 1.00 91.56 91 LEU A C 1
ATOM 701 O O . LEU A 1 91 ? -11.856 9.402 17.561 1.00 91.56 91 LEU A O 1
ATOM 705 N N . ARG A 1 92 ? -11.848 11.517 18.274 1.00 87.69 92 ARG A N 1
ATOM 706 C CA . ARG A 1 92 ? -12.590 11.222 19.507 1.00 87.69 92 ARG A CA 1
ATOM 707 C C . ARG A 1 92 ? -14.043 11.631 19.294 1.00 87.69 92 ARG A C 1
ATOM 709 O O . ARG A 1 92 ? -14.271 12.826 19.131 1.00 87.69 92 ARG A O 1
ATOM 716 N N . PRO A 1 93 ? -15.024 10.712 19.342 1.00 88.19 93 PRO A N 1
ATOM 717 C CA . PRO A 1 93 ? -16.420 11.062 19.080 1.00 88.19 93 PRO A CA 1
ATOM 718 C C . PRO A 1 93 ? -16.949 12.188 19.977 1.00 88.19 93 PRO A C 1
ATOM 720 O O . PRO A 1 93 ? -17.719 13.028 19.532 1.00 88.19 93 PRO A O 1
ATOM 723 N N . PHE A 1 94 ? -16.470 12.266 21.220 1.00 86.12 94 PHE A N 1
ATOM 724 C CA . PHE A 1 94 ? -16.821 13.334 22.158 1.00 86.12 94 PHE A CA 1
ATOM 725 C C . PHE A 1 94 ? -16.391 14.755 21.728 1.00 86.12 94 PHE A C 1
ATOM 727 O O . PHE A 1 94 ? -16.947 15.729 22.230 1.00 86.12 94 PHE A O 1
ATOM 734 N N . ASP A 1 95 ? -15.422 14.902 20.818 1.00 89.56 95 ASP A N 1
ATOM 735 C CA . ASP A 1 95 ? -15.023 16.215 20.286 1.00 89.56 95 ASP A CA 1
ATOM 736 C C . ASP A 1 95 ? -16.000 16.741 19.210 1.00 89.56 95 ASP A C 1
ATOM 738 O O . ASP A 1 95 ? -15.888 17.894 18.785 1.00 89.56 95 ASP A O 1
ATOM 742 N N . PHE A 1 96 ? -16.983 15.930 18.809 1.00 93.06 96 PHE A N 1
ATOM 743 C CA . PHE A 1 96 ? -17.981 16.225 17.782 1.00 93.06 96 PHE A CA 1
ATOM 744 C C . PHE A 1 96 ? -19.385 16.372 18.377 1.00 93.06 96 PHE A C 1
ATOM 746 O O . PHE A 1 96 ? -19.679 15.883 19.469 1.00 93.06 96 PHE A O 1
ATOM 753 N N . ALA A 1 97 ? -20.271 17.065 17.660 1.00 93.25 97 ALA A N 1
ATOM 754 C CA . ALA A 1 97 ? -21.651 17.261 18.098 1.00 93.25 97 ALA A CA 1
ATOM 755 C C . ALA A 1 97 ? -22.477 15.962 18.036 1.00 93.25 97 ALA A C 1
ATOM 757 O O . ALA A 1 97 ? -23.400 15.781 18.836 1.00 93.25 97 ALA A O 1
ATOM 758 N N . SER A 1 98 ? -22.136 15.050 17.124 1.00 92.94 98 SER A N 1
ATOM 759 C CA . SER A 1 98 ? -22.760 13.735 16.977 1.00 92.94 98 SER A CA 1
ATOM 760 C C . SER A 1 98 ? -21.819 12.727 16.307 1.00 92.94 98 SER A C 1
ATOM 762 O O . SER A 1 98 ? -20.803 13.109 15.729 1.00 92.94 98 SER A O 1
ATOM 764 N N . MET A 1 99 ? -22.167 11.435 16.348 1.00 91.94 99 MET A N 1
ATOM 765 C CA . MET A 1 99 ? -21.442 10.409 15.583 1.00 91.94 99 MET A CA 1
ATOM 766 C C . MET A 1 99 ? -21.562 10.641 14.068 1.00 91.94 99 MET A C 1
ATOM 768 O O . MET A 1 99 ? -20.599 10.417 13.342 1.00 91.94 99 MET A O 1
ATOM 772 N N . ASP A 1 100 ? -22.696 11.163 13.595 1.00 93.88 100 ASP A N 1
ATOM 773 C CA . ASP A 1 100 ? -22.872 11.522 12.183 1.00 93.88 100 ASP A CA 1
ATOM 774 C C . ASP A 1 100 ? -21.856 12.591 11.751 1.00 93.88 100 ASP A C 1
ATOM 776 O O . ASP A 1 100 ? -21.311 12.507 10.654 1.00 93.88 100 ASP A O 1
ATOM 780 N N . ASP A 1 101 ? -21.527 13.544 12.630 1.00 94.50 101 ASP A N 1
ATOM 781 C CA . ASP A 1 101 ? -20.497 14.555 12.361 1.00 94.50 101 ASP A CA 1
ATOM 782 C C . ASP A 1 101 ? -19.080 13.955 12.322 1.00 94.50 101 ASP A C 1
ATOM 784 O O . ASP A 1 101 ? -18.254 14.403 11.527 1.00 94.50 101 ASP A O 1
ATOM 788 N N . VAL A 1 102 ? -18.796 12.920 13.127 1.00 93.81 102 VAL A N 1
ATOM 789 C CA . VAL A 1 102 ? -17.525 12.165 13.058 1.00 93.81 102 VAL A CA 1
ATOM 790 C C . VAL A 1 102 ? -17.399 11.474 11.702 1.00 93.81 102 VAL A C 1
ATOM 792 O O . VAL A 1 102 ? -16.356 11.548 11.054 1.00 93.81 102 VAL A O 1
ATOM 795 N N . LEU A 1 103 ? -18.466 10.803 11.259 1.00 94.19 103 LEU A N 1
ATOM 796 C CA . LEU A 1 103 ? -18.487 10.089 9.983 1.00 94.19 103 LEU A CA 1
ATOM 797 C C . LEU A 1 103 ? -18.437 11.052 8.793 1.00 94.19 103 LEU A C 1
ATOM 799 O O . LEU A 1 103 ? -17.758 10.763 7.808 1.00 94.19 103 LEU A O 1
ATOM 803 N N . ALA A 1 104 ? -19.102 12.205 8.891 1.00 94.44 104 ALA A N 1
ATOM 804 C CA . ALA A 1 104 ? -19.013 13.266 7.896 1.00 94.44 104 ALA A CA 1
ATOM 805 C C . ALA A 1 104 ? -17.587 13.825 7.802 1.00 94.44 104 ALA A C 1
ATOM 807 O O . ALA A 1 104 ? -17.080 13.997 6.698 1.00 94.44 104 ALA A O 1
ATOM 808 N N . ALA A 1 105 ? -16.913 14.038 8.937 1.00 94.06 105 ALA A N 1
ATOM 809 C CA . ALA A 1 105 ? -15.516 14.463 8.958 1.00 94.06 105 ALA A CA 1
ATOM 810 C C . ALA A 1 105 ? -14.588 13.429 8.310 1.00 94.06 105 ALA A C 1
ATOM 812 O O . ALA A 1 105 ? -13.732 13.792 7.511 1.00 94.06 105 ALA A O 1
ATOM 813 N N . ALA A 1 106 ? -14.774 12.143 8.613 1.00 94.19 106 ALA A N 1
ATOM 814 C CA . ALA A 1 106 ? -13.992 11.078 7.994 1.00 94.19 106 ALA A CA 1
ATOM 815 C C . ALA A 1 106 ? -14.215 10.989 6.476 1.00 94.19 106 ALA A C 1
ATOM 817 O O . ALA A 1 106 ? -13.250 10.842 5.735 1.00 94.19 106 ALA A O 1
ATOM 818 N N . THR A 1 107 ? -15.464 11.134 6.024 1.00 95.12 107 THR A N 1
ATOM 819 C CA . THR A 1 107 ? -15.813 11.139 4.592 1.00 95.12 107 THR A CA 1
ATOM 820 C C . THR A 1 107 ? -15.182 12.335 3.882 1.00 95.12 107 THR A C 1
ATOM 822 O O . THR A 1 107 ? -14.572 12.172 2.834 1.00 95.12 107 THR A O 1
ATOM 825 N N . LEU A 1 108 ? -15.255 13.525 4.489 1.00 95.00 108 LEU A N 1
ATOM 826 C CA . LEU A 1 108 ? -14.614 14.735 3.974 1.00 95.00 108 LEU A CA 1
ATOM 827 C C . LEU A 1 108 ? -13.094 14.555 3.843 1.00 95.00 108 LEU A C 1
ATOM 829 O O . LEU A 1 108 ? -12.518 14.924 2.829 1.00 95.00 108 LEU A O 1
ATOM 833 N N . ILE A 1 109 ? -12.439 13.974 4.852 1.00 95.19 109 ILE A N 1
ATOM 834 C CA . ILE A 1 109 ? -10.994 13.701 4.811 1.00 95.19 109 ILE A CA 1
ATOM 835 C C . ILE A 1 109 ? -10.658 12.700 3.701 1.00 95.19 109 ILE A C 1
ATOM 837 O O . ILE A 1 109 ? -9.678 12.884 2.983 1.00 95.19 109 ILE A O 1
ATOM 841 N N . GLU A 1 110 ? -11.454 11.646 3.551 1.00 95.25 110 GLU A N 1
ATOM 842 C CA . GLU A 1 110 ? -11.233 10.642 2.516 1.00 95.25 110 GLU A CA 1
ATOM 843 C C . GLU A 1 110 ? -11.371 11.225 1.105 1.00 95.25 110 GLU A C 1
ATOM 845 O O . GLU A 1 110 ? -10.456 11.070 0.300 1.00 95.25 110 GLU A O 1
ATOM 850 N N . GLU A 1 111 ? -12.469 11.923 0.817 1.00 94.44 111 GLU A N 1
ATOM 851 C CA . GLU A 1 111 ? -12.771 12.434 -0.524 1.00 94.44 111 GLU A CA 1
ATOM 852 C C . GLU A 1 111 ? -11.929 13.676 -0.873 1.00 94.44 111 GLU A C 1
ATOM 854 O O . GLU A 1 111 ? -11.230 13.691 -1.889 1.00 94.44 111 GLU A O 1
ATOM 859 N N . ASP A 1 112 ? -11.938 14.704 -0.018 1.00 94.31 112 ASP A N 1
ATOM 860 C CA . ASP A 1 112 ? -11.392 16.026 -0.364 1.00 94.31 112 ASP A CA 1
ATOM 861 C C . ASP A 1 112 ? -9.893 16.165 -0.079 1.00 94.31 112 ASP A C 1
ATOM 863 O O . ASP A 1 112 ? -9.251 17.061 -0.625 1.00 94.31 112 ASP A O 1
ATOM 867 N N . TYR A 1 113 ? -9.325 15.299 0.765 1.00 93.94 113 TYR A N 1
ATOM 868 C CA . TYR A 1 113 ? -7.904 15.354 1.115 1.00 93.94 113 TYR A CA 1
ATOM 869 C C . TYR A 1 113 ? -7.159 14.130 0.603 1.00 93.94 113 TYR A C 1
ATOM 871 O O . TYR A 1 113 ? -6.189 14.275 -0.132 1.00 93.94 113 TYR A O 1
ATOM 879 N N . ILE A 1 114 ? -7.591 12.917 0.944 1.00 95.56 114 ILE A N 1
ATOM 880 C CA . ILE A 1 114 ? -6.825 11.712 0.607 1.00 95.56 114 ILE A CA 1
ATOM 881 C C . ILE A 1 114 ? -6.947 11.382 -0.878 1.00 95.56 114 ILE A C 1
ATOM 883 O O . ILE A 1 114 ? -5.928 11.356 -1.566 1.00 95.56 114 ILE A O 1
ATOM 887 N N . GLN A 1 115 ? -8.162 11.168 -1.387 1.00 95.06 115 GLN A N 1
ATOM 888 C CA . GLN A 1 115 ? -8.372 10.834 -2.799 1.00 95.06 115 GLN A CA 1
ATOM 889 C C . GLN A 1 115 ? -7.919 11.976 -3.713 1.00 95.06 115 GLN A C 1
ATOM 891 O O . GLN A 1 115 ? -7.206 11.724 -4.680 1.00 95.06 115 GLN A O 1
ATOM 896 N N . ALA A 1 116 ? -8.218 13.230 -3.359 1.00 94.31 116 ALA A N 1
ATOM 897 C CA . ALA A 1 116 ? -7.736 14.390 -4.107 1.00 94.31 116 ALA A CA 1
ATOM 898 C C . ALA A 1 116 ? -6.197 14.448 -4.201 1.00 94.31 116 ALA A C 1
ATOM 900 O O . ALA A 1 116 ? -5.659 14.702 -5.278 1.00 94.31 116 ALA A O 1
ATOM 901 N N . THR A 1 117 ? -5.477 14.163 -3.107 1.00 95.31 117 THR A N 1
ATOM 902 C CA . THR A 1 117 ? -4.001 14.158 -3.119 1.00 95.31 117 THR A CA 1
ATOM 903 C C . THR A 1 117 ? -3.449 12.940 -3.874 1.00 95.31 117 THR A C 1
ATOM 905 O O . THR A 1 117 ? -2.436 13.056 -4.563 1.00 95.31 117 THR A O 1
ATOM 908 N N . VAL A 1 118 ? -4.110 11.775 -3.806 1.00 95.50 118 VAL A N 1
ATOM 909 C CA . VAL A 1 118 ? -3.758 10.612 -4.644 1.00 95.50 118 VAL A CA 1
ATOM 910 C C . VAL A 1 118 ? -3.882 10.970 -6.124 1.00 95.50 118 VAL A C 1
ATOM 912 O O . VAL A 1 118 ? -2.936 10.745 -6.876 1.00 95.50 118 VAL A O 1
ATOM 915 N N . ASP A 1 119 ? -4.999 11.574 -6.528 1.00 94.31 119 ASP A N 1
ATOM 916 C CA . ASP A 1 119 ? -5.258 11.957 -7.917 1.00 94.31 119 ASP A CA 1
ATOM 917 C C . ASP A 1 119 ? -4.271 13.021 -8.424 1.00 94.31 119 ASP A C 1
ATOM 919 O O . ASP A 1 119 ? -3.846 12.983 -9.580 1.00 94.31 119 ASP A O 1
ATOM 923 N N . GLU A 1 120 ? -3.877 13.966 -7.565 1.00 95.00 120 GLU A N 1
ATOM 924 C CA . GLU A 1 120 ? -2.943 15.034 -7.928 1.00 95.00 120 GLU A CA 1
ATOM 925 C C . GLU A 1 120 ? -1.496 14.540 -8.078 1.00 95.00 120 GLU A C 1
ATOM 927 O O . GLU A 1 120 ? -0.801 14.963 -9.006 1.00 95.00 120 GLU A O 1
ATOM 932 N N . TYR A 1 121 ? -1.037 13.655 -7.187 1.00 94.75 121 TYR A N 1
ATOM 933 C CA . TYR A 1 121 ? 0.384 13.305 -7.092 1.00 94.75 121 TYR A CA 1
ATOM 934 C C . TYR A 1 121 ? 0.716 11.895 -7.573 1.00 94.75 121 TYR A C 1
ATOM 936 O O . TYR A 1 121 ? 1.751 11.705 -8.213 1.00 94.75 121 TYR A O 1
ATOM 944 N N . LEU A 1 122 ? -0.127 10.903 -7.286 1.00 94.19 122 LEU A N 1
ATOM 945 C CA . LEU A 1 122 ? 0.206 9.493 -7.503 1.00 94.19 122 LEU A CA 1
ATOM 946 C C . LEU A 1 122 ? -0.488 8.890 -8.733 1.00 94.19 122 LEU A C 1
ATOM 948 O O . LEU A 1 122 ? 0.143 8.114 -9.442 1.00 94.19 122 LEU A O 1
ATOM 952 N N . ALA A 1 123 ? -1.721 9.297 -9.050 1.00 91.75 123 ALA A N 1
ATOM 953 C CA . ALA A 1 123 ? -2.474 8.823 -10.220 1.00 91.75 123 ALA A CA 1
ATOM 954 C C . ALA A 1 123 ? -2.313 9.743 -11.452 1.00 91.75 123 ALA A C 1
ATOM 956 O O . ALA A 1 123 ? -3.256 10.023 -12.195 1.00 91.75 123 ALA A O 1
ATOM 957 N N . THR A 1 124 ? -1.097 10.247 -11.666 1.00 90.81 124 THR A N 1
ATOM 958 C CA . THR A 1 124 ? -0.769 11.140 -12.789 1.00 90.81 124 THR A CA 1
ATOM 959 C C . THR A 1 124 ? -0.620 10.371 -14.107 1.00 90.81 124 THR A C 1
ATOM 961 O O . THR A 1 124 ? -0.376 9.169 -14.111 1.00 90.81 124 THR A O 1
ATOM 964 N N . GLU A 1 125 ? -0.676 11.060 -15.259 1.00 88.44 125 GLU A N 1
ATOM 965 C CA . GLU A 1 125 ? -0.455 10.430 -16.582 1.00 88.44 125 GLU A CA 1
ATOM 966 C C . GLU A 1 125 ? 0.902 9.704 -16.699 1.00 88.44 125 GLU A C 1
ATOM 968 O O . GLU A 1 125 ? 1.089 8.851 -17.563 1.00 88.44 125 GLU A O 1
ATOM 973 N N . THR A 1 126 ? 1.890 10.070 -15.881 1.00 86.69 126 THR A N 1
ATOM 974 C CA . THR A 1 126 ? 3.236 9.484 -15.908 1.00 86.69 126 THR A CA 1
ATOM 975 C C . THR A 1 126 ? 3.405 8.287 -14.977 1.00 86.69 126 THR A C 1
ATOM 977 O O . THR A 1 126 ? 4.350 7.521 -15.180 1.00 86.69 126 THR A O 1
ATOM 980 N N . LEU A 1 127 ? 2.506 8.125 -14.005 1.00 90.94 127 LEU A N 1
ATOM 981 C CA . LEU A 1 127 ? 2.457 7.037 -13.023 1.00 90.94 127 LEU A CA 1
ATOM 982 C C . LEU A 1 127 ? 1.127 6.266 -13.120 1.00 90.94 127 LEU A C 1
ATOM 984 O O . LEU A 1 127 ? 0.654 5.687 -12.144 1.00 90.94 127 LEU A O 1
ATOM 988 N N . GLU A 1 128 ? 0.509 6.284 -14.304 1.00 89.00 128 GLU A N 1
ATOM 989 C CA . GLU A 1 128 ? -0.777 5.643 -14.565 1.00 89.00 128 GLU A CA 1
ATOM 990 C C . GLU A 1 128 ? -0.722 4.158 -14.181 1.00 89.00 128 GLU A C 1
ATOM 992 O O . GLU A 1 128 ? 0.187 3.440 -14.587 1.00 89.00 128 GLU A O 1
ATOM 997 N N . GLY A 1 129 ? -1.695 3.709 -13.386 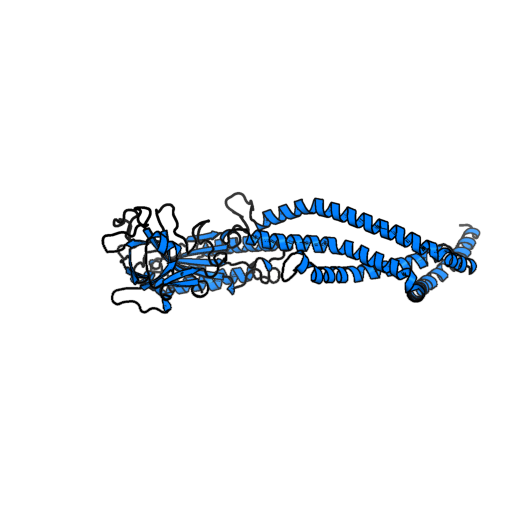1.00 89.50 129 GLY A N 1
ATOM 998 C CA . GLY A 1 129 ? -1.806 2.315 -12.950 1.00 89.50 129 GLY A CA 1
ATOM 999 C C . GLY A 1 129 ? -0.974 1.943 -11.720 1.00 89.50 129 GLY A C 1
ATOM 1000 O O . GLY A 1 129 ? -1.241 0.897 -11.137 1.00 89.50 129 GLY A O 1
ATOM 1001 N N . TRP A 1 130 ? -0.030 2.783 -11.273 1.00 93.62 130 TRP A N 1
ATOM 1002 C CA . TRP A 1 130 ? 0.775 2.482 -10.081 1.00 93.62 130 TRP A CA 1
ATOM 1003 C C . TRP A 1 130 ? -0.061 2.476 -8.795 1.00 93.62 130 TRP A C 1
ATOM 1005 O O . TRP A 1 130 ? 0.100 1.601 -7.946 1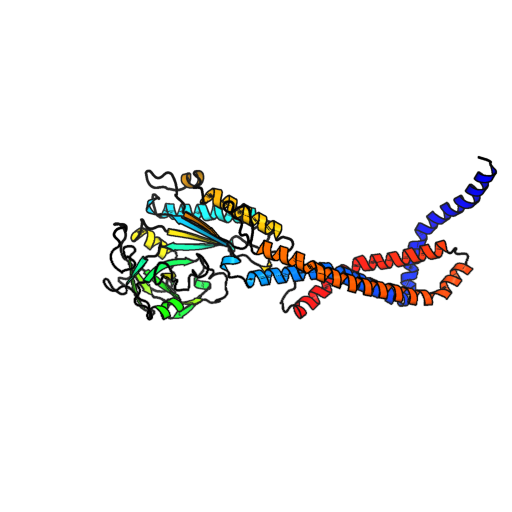.00 93.62 130 TRP A O 1
ATOM 1015 N N . VAL A 1 131 ? -0.973 3.439 -8.668 1.00 92.75 131 VAL A N 1
ATOM 1016 C CA . VAL A 1 131 ? -2.036 3.448 -7.661 1.00 92.75 131 VAL A CA 1
ATOM 1017 C C . VAL A 1 131 ? -3.257 4.145 -8.246 1.00 92.75 131 VAL A C 1
ATOM 1019 O O . VAL A 1 131 ? -3.148 5.150 -8.952 1.00 92.75 131 VAL A O 1
ATOM 1022 N N . THR A 1 132 ? -4.432 3.608 -7.963 1.00 87.81 132 THR A N 1
ATOM 1023 C CA . THR A 1 132 ? -5.724 4.180 -8.332 1.00 87.81 132 THR A CA 1
ATOM 1024 C C . THR A 1 132 ? -6.573 4.400 -7.087 1.00 87.81 132 THR A C 1
ATOM 1026 O O . THR A 1 132 ? -6.267 3.895 -6.007 1.00 87.81 132 THR A O 1
ATOM 1029 N N . SER A 1 133 ? -7.687 5.121 -7.215 1.00 81.00 133 SER A N 1
ATOM 1030 C CA . SER A 1 133 ? -8.608 5.334 -6.091 1.00 81.00 133 SER A CA 1
ATOM 1031 C C . SER A 1 133 ? -9.175 4.017 -5.527 1.00 81.00 133 SER A C 1
ATOM 1033 O O . SER A 1 133 ? -9.542 3.975 -4.359 1.00 81.00 133 SER A O 1
ATOM 1035 N N . ASN A 1 134 ? -9.213 2.935 -6.320 1.00 85.69 134 ASN A N 1
ATOM 1036 C CA . ASN A 1 134 ? -9.642 1.607 -5.855 1.00 85.69 134 ASN A CA 1
ATOM 1037 C C . ASN A 1 134 ? -8.571 0.885 -5.023 1.00 85.69 134 ASN A C 1
ATOM 1039 O O . ASN A 1 134 ? -8.895 -0.034 -4.278 1.00 85.69 134 ASN A O 1
ATOM 1043 N N . ASP A 1 135 ? -7.313 1.304 -5.143 1.00 91.88 135 ASP A N 1
ATOM 1044 C CA . ASP A 1 135 ? -6.183 0.728 -4.414 1.00 91.88 135 ASP A CA 1
ATOM 1045 C C . ASP A 1 135 ? -5.991 1.386 -3.035 1.00 91.88 135 ASP A C 1
ATOM 1047 O O . ASP A 1 135 ? -5.121 0.998 -2.250 1.00 91.88 135 ASP A O 1
ATOM 1051 N N . VAL A 1 136 ? -6.828 2.382 -2.720 1.00 95.00 136 VAL A N 1
ATOM 1052 C CA . VAL A 1 136 ? -6.928 3.001 -1.399 1.00 95.00 136 VAL A CA 1
ATOM 1053 C C . VAL A 1 136 ? -7.989 2.256 -0.595 1.00 95.00 136 VAL A C 1
ATOM 1055 O O . VAL A 1 136 ? -9.185 2.444 -0.790 1.00 95.00 136 VAL A O 1
ATOM 1058 N N . SER A 1 137 ? -7.554 1.410 0.337 1.00 94.94 137 SER A N 1
ATOM 1059 C CA . SER A 1 137 ? -8.442 0.584 1.158 1.00 94.94 137 SER A CA 1
ATOM 1060 C C . SER A 1 137 ? -8.583 1.157 2.579 1.00 94.94 137 SER A C 1
ATOM 1062 O O . SER A 1 137 ? -7.660 1.003 3.397 1.00 94.94 137 SER A O 1
ATOM 1064 N N . PRO A 1 138 ? -9.706 1.826 2.905 1.00 96.19 138 PRO A N 1
ATOM 1065 C CA . PRO A 1 138 ? -9.962 2.372 4.227 1.00 96.19 138 PRO A CA 1
ATOM 1066 C C . PRO A 1 138 ? -10.257 1.287 5.267 1.00 96.19 138 PRO A C 1
ATOM 1068 O O . PRO A 1 138 ? -10.726 0.181 4.978 1.00 96.19 138 PRO A O 1
ATOM 1071 N N . TYR A 1 139 ? -10.013 1.635 6.524 1.00 96.94 139 TYR A N 1
ATOM 1072 C CA . TYR A 1 139 ? -10.340 0.818 7.676 1.00 96.94 139 TYR A CA 1
ATOM 1073 C C . TYR A 1 139 ? -10.691 1.657 8.906 1.00 96.94 139 TYR A C 1
ATOM 1075 O O . TYR A 1 139 ? -10.344 2.833 9.029 1.00 96.94 139 TYR A O 1
ATOM 1083 N N . LEU A 1 140 ? -11.382 1.009 9.838 1.00 97.06 140 LEU A N 1
ATOM 1084 C CA . LEU A 1 140 ? -11.825 1.553 11.113 1.00 97.06 140 LEU A CA 1
ATOM 1085 C C . LEU A 1 140 ? -11.359 0.632 12.228 1.00 97.06 140 LEU A C 1
ATOM 1087 O O . LEU A 1 140 ? -11.594 -0.572 12.162 1.00 97.06 140 LEU A O 1
ATOM 1091 N N . GLU A 1 141 ? -10.748 1.184 13.268 1.00 96.88 141 GLU A N 1
ATOM 1092 C CA . GLU A 1 141 ? -10.285 0.408 14.417 1.00 96.88 141 GLU A CA 1
ATOM 1093 C C . GLU A 1 141 ? -10.637 1.116 15.732 1.00 96.88 141 GLU A C 1
ATOM 1095 O O . GLU A 1 141 ? -10.327 2.293 15.930 1.00 96.88 141 GLU A O 1
ATOM 1100 N N . THR A 1 142 ? -11.272 0.394 16.657 1.00 95.62 142 THR A N 1
ATOM 1101 C CA . THR A 1 142 ? -11.465 0.880 18.031 1.00 95.62 142 THR A CA 1
ATOM 1102 C C . THR A 1 142 ? -10.141 0.862 18.790 1.00 95.62 142 THR A C 1
ATOM 1104 O O . THR A 1 142 ? -9.290 0.009 18.535 1.00 95.62 142 THR A O 1
ATOM 1107 N N . ASP A 1 143 ? -9.986 1.686 19.828 1.00 91.94 143 ASP A N 1
ATOM 1108 C CA . ASP A 1 143 ? -8.866 1.480 20.754 1.00 91.94 143 ASP A CA 1
ATOM 1109 C C . ASP A 1 143 ? -8.912 0.069 21.379 1.00 91.94 143 ASP A C 1
ATOM 1111 O O . ASP A 1 143 ? -9.953 -0.598 21.437 1.00 91.94 143 ASP A O 1
ATOM 1115 N N . LYS A 1 144 ? -7.757 -0.411 21.834 1.00 91.06 144 LYS A N 1
ATOM 1116 C CA . LYS A 1 144 ? -7.589 -1.770 22.349 1.00 91.06 144 LYS A CA 1
ATOM 1117 C C . LYS A 1 144 ? -8.164 -1.867 23.764 1.00 91.06 144 LYS A C 1
ATOM 1119 O O . LYS A 1 144 ? -7.676 -1.212 24.686 1.00 91.06 144 LYS A O 1
ATOM 1124 N N . MET A 1 145 ? -9.142 -2.745 23.955 1.00 91.69 145 MET A N 1
ATOM 1125 C CA . MET A 1 145 ? -9.916 -2.912 25.190 1.00 91.69 145 MET A CA 1
ATOM 1126 C C . MET A 1 145 ? -9.646 -4.268 25.844 1.00 91.69 145 MET A C 1
ATOM 1128 O O . MET A 1 145 ? -9.314 -5.235 25.164 1.00 91.69 145 MET A O 1
ATOM 1132 N N . GLY A 1 146 ? -9.764 -4.363 27.170 1.00 91.06 146 GLY A N 1
ATOM 1133 C CA . GLY A 1 146 ? -9.544 -5.635 27.862 1.00 91.06 146 GLY A CA 1
ATOM 1134 C C . GLY A 1 146 ? -10.628 -6.656 27.521 1.00 91.06 146 GLY A C 1
ATOM 1135 O O . GLY A 1 146 ? -11.795 -6.290 27.398 1.00 91.06 146 GLY A O 1
ATOM 1136 N N . VAL A 1 147 ? -10.236 -7.926 27.395 1.00 92.31 147 VAL A N 1
ATOM 1137 C CA . VAL A 1 147 ? -11.141 -9.033 27.049 1.00 92.31 147 VAL A CA 1
ATOM 1138 C C . VAL A 1 147 ? -11.262 -10.002 28.219 1.00 92.31 147 VAL A C 1
ATOM 1140 O O . VAL A 1 147 ? -10.271 -10.309 28.892 1.00 92.31 147 VAL A O 1
ATOM 1143 N N . MET A 1 148 ? -12.475 -10.482 28.472 1.00 90.31 148 MET A N 1
ATOM 1144 C CA . MET A 1 148 ? -12.809 -11.369 29.582 1.00 90.31 148 MET A CA 1
ATOM 1145 C C . MET A 1 148 ? -13.709 -12.516 29.103 1.00 90.31 148 MET A C 1
ATOM 1147 O O . MET A 1 148 ? -14.529 -12.327 28.208 1.00 90.31 148 MET A O 1
ATOM 1151 N N . GLU A 1 149 ? -13.539 -13.696 29.697 1.00 88.38 149 GLU A N 1
ATOM 1152 C CA . GLU A 1 149 ? -14.405 -14.868 29.477 1.00 88.38 149 GLU A CA 1
ATOM 1153 C C . GLU A 1 149 ? -15.732 -14.726 30.241 1.00 88.38 149 GLU A C 1
ATOM 1155 O O . GLU A 1 149 ? -16.779 -15.170 29.783 1.00 88.38 149 GLU A O 1
ATOM 1160 N N . ASP A 1 150 ? -15.691 -14.071 31.404 1.00 85.38 150 ASP A N 1
ATOM 1161 C CA . ASP A 1 150 ? -16.850 -13.720 32.226 1.00 85.38 150 ASP A CA 1
ATOM 1162 C C . ASP A 1 150 ? -16.591 -12.394 32.980 1.00 85.38 150 ASP A C 1
ATOM 1164 O O . ASP A 1 150 ? -15.575 -11.734 32.765 1.00 85.38 150 ASP A O 1
ATOM 1168 N N . GLU A 1 151 ? -17.504 -11.959 33.857 1.00 79.62 151 GLU A N 1
ATOM 1169 C CA . GLU A 1 151 ? -17.387 -10.667 34.563 1.00 79.62 151 GLU A CA 1
ATOM 1170 C C . GLU A 1 151 ? -16.125 -10.532 35.450 1.00 79.62 151 GLU A C 1
ATOM 1172 O O . GLU A 1 151 ? -15.675 -9.411 35.744 1.00 79.62 151 GLU A O 1
ATOM 1177 N N . GLU A 1 152 ? -15.545 -11.657 35.876 1.00 80.44 152 GLU A N 1
ATOM 1178 C CA . GLU A 1 152 ? -14.431 -11.737 36.823 1.00 80.44 152 GLU A CA 1
ATOM 1179 C C . GLU A 1 152 ? -13.145 -12.326 36.215 1.00 80.44 152 GLU A C 1
ATOM 1181 O O . GLU A 1 152 ? -12.061 -12.076 36.754 1.00 80.44 152 GLU A O 1
ATOM 1186 N N . THR A 1 153 ? -13.234 -13.058 35.100 1.00 84.75 153 THR A N 1
ATOM 1187 C CA . THR A 1 153 ? -12.142 -13.856 34.525 1.00 84.75 153 THR A CA 1
ATOM 1188 C C . THR A 1 153 ? -11.580 -13.217 33.248 1.00 84.75 153 THR A C 1
ATOM 1190 O O . THR A 1 153 ? -12.199 -13.307 32.188 1.00 84.75 153 THR A O 1
ATOM 1193 N N . PRO A 1 154 ? -10.382 -12.593 33.287 1.00 82.56 154 PRO A N 1
ATOM 1194 C CA . PRO A 1 154 ? -9.729 -12.086 32.082 1.00 82.56 154 PRO A CA 1
ATOM 1195 C C . PRO A 1 154 ? -9.363 -13.217 31.122 1.00 82.56 154 PRO A C 1
ATOM 1197 O O . PRO A 1 154 ? -8.860 -14.251 31.564 1.00 82.56 154 PRO A O 1
ATOM 1200 N N . LEU A 1 155 ? -9.510 -12.973 29.819 1.00 85.00 155 LEU A N 1
ATOM 1201 C CA . LEU A 1 155 ? -9.075 -13.909 28.788 1.00 85.00 155 LEU A CA 1
ATOM 1202 C C . LEU A 1 155 ? -7.545 -13.988 28.780 1.00 85.00 155 LEU A C 1
ATOM 1204 O O . LEU A 1 155 ? -6.846 -12.966 28.695 1.00 85.00 155 LEU A O 1
ATOM 1208 N N . ARG A 1 156 ? -7.016 -15.211 28.842 1.00 83.50 156 ARG A N 1
ATOM 1209 C CA . ARG A 1 156 ? -5.575 -15.486 28.878 1.00 83.50 156 ARG A CA 1
ATOM 1210 C C . ARG A 1 156 ? -5.176 -16.416 27.752 1.00 83.50 156 ARG A C 1
ATOM 1212 O O . ARG A 1 156 ? -5.939 -17.283 27.346 1.00 83.50 156 ARG A O 1
ATOM 1219 N N . SER A 1 157 ? -3.952 -16.259 27.262 1.00 78.19 157 SER A N 1
ATOM 1220 C CA . SER A 1 157 ? -3.424 -17.186 26.259 1.00 78.19 157 SER A CA 1
ATOM 1221 C C . SER A 1 157 ? -3.244 -18.592 26.842 1.00 78.19 157 SER A C 1
ATOM 1223 O O . SER A 1 157 ? -2.865 -18.746 28.003 1.00 78.19 157 SER A O 1
ATOM 1225 N N . LEU A 1 158 ? -3.411 -19.627 26.019 1.00 69.69 158 LEU A N 1
ATOM 1226 C CA . LEU A 1 158 ? -3.253 -21.022 26.448 1.00 69.69 158 LEU A CA 1
ATOM 1227 C C . LEU A 1 158 ? -1.851 -21.332 26.997 1.00 69.69 158 LEU A C 1
ATOM 1229 O O . LEU A 1 158 ? -1.685 -22.221 27.829 1.00 69.69 158 LEU A O 1
ATOM 1233 N N . ASN A 1 159 ? -0.836 -20.598 26.529 1.00 64.50 159 ASN A N 1
ATOM 1234 C CA . ASN A 1 159 ? 0.575 -20.853 26.828 1.00 64.50 159 ASN A CA 1
ATOM 1235 C C . ASN A 1 159 ? 1.228 -19.790 27.731 1.00 64.50 159 ASN A C 1
ATOM 1237 O O . ASN A 1 159 ? 2.416 -19.900 28.038 1.00 64.50 159 ASN A O 1
ATOM 1241 N N . ALA A 1 160 ? 0.487 -18.765 28.156 1.00 63.31 160 ALA A N 1
ATOM 1242 C CA . ALA A 1 160 ? 0.964 -17.732 29.074 1.00 63.31 160 ALA A CA 1
ATOM 1243 C C . ALA A 1 160 ? -0.192 -17.166 29.913 1.00 63.31 160 ALA A C 1
ATOM 1245 O O . ALA A 1 160 ? -1.266 -16.872 29.396 1.00 63.31 160 ALA A O 1
ATOM 1246 N N . ASN A 1 161 ? 0.048 -16.950 31.209 1.00 65.56 161 ASN A N 1
ATOM 1247 C CA . ASN A 1 161 ? -0.956 -16.484 32.182 1.00 65.56 161 ASN A CA 1
ATOM 1248 C C . ASN A 1 161 ? -1.257 -14.981 32.099 1.00 65.56 161 ASN A C 1
ATOM 1250 O O . ASN A 1 161 ? -1.633 -14.361 33.096 1.00 65.56 161 ASN A O 1
ATOM 1254 N N . ASP A 1 162 ? -1.054 -14.390 30.935 1.00 71.75 162 ASP A N 1
ATOM 1255 C CA . ASP A 1 162 ? -1.122 -12.960 30.774 1.00 71.75 162 ASP A CA 1
ATOM 1256 C C . ASP A 1 162 ? -2.464 -12.510 30.190 1.00 71.75 162 ASP A C 1
ATOM 1258 O O . ASP A 1 162 ? -3.057 -13.202 29.364 1.00 71.75 162 ASP A O 1
ATOM 1262 N N . ASN A 1 163 ? -2.938 -11.340 30.623 1.00 82.88 163 ASN A N 1
ATOM 1263 C CA . ASN A 1 163 ? -4.234 -10.816 30.203 1.00 82.88 163 ASN A CA 1
ATOM 1264 C C . ASN A 1 163 ? -4.182 -10.231 28.792 1.00 82.88 163 ASN A C 1
ATOM 1266 O O . ASN A 1 163 ? -3.205 -9.577 28.408 1.00 82.88 163 ASN A O 1
ATOM 1270 N N . SER A 1 164 ? -5.289 -10.416 28.081 1.00 89.00 164 SER A N 1
ATOM 1271 C CA . SER A 1 164 ? -5.421 -10.074 26.669 1.00 89.00 164 SER A CA 1
ATOM 1272 C C . SER A 1 164 ? -6.242 -8.807 26.472 1.00 89.00 164 SER A C 1
ATOM 1274 O O . SER A 1 164 ? -7.148 -8.500 27.254 1.00 89.00 164 SER A O 1
ATOM 1276 N N . ARG A 1 165 ? -5.941 -8.081 25.398 1.00 91.19 165 ARG A N 1
ATOM 1277 C CA . ARG A 1 165 ? -6.790 -7.001 24.896 1.00 91.19 165 ARG A CA 1
ATOM 1278 C C . ARG A 1 165 ? -7.120 -7.210 23.428 1.00 91.19 165 ARG A C 1
ATOM 1280 O O . ARG A 1 165 ? -6.324 -7.803 22.705 1.00 91.19 165 ARG A O 1
ATOM 1287 N N . ALA A 1 166 ? -8.261 -6.697 23.001 1.00 94.19 166 ALA A N 1
ATOM 1288 C CA . ALA A 1 166 ? -8.667 -6.725 21.612 1.00 94.19 166 ALA A CA 1
ATOM 1289 C C . ALA A 1 166 ? -9.201 -5.373 21.156 1.00 94.19 166 ALA A C 1
ATOM 1291 O O . ALA A 1 166 ? -9.775 -4.622 21.945 1.00 94.19 166 ALA A O 1
ATOM 1292 N N . SER A 1 167 ? -9.001 -5.073 19.881 1.00 95.69 167 SER A N 1
ATOM 1293 C CA . SER A 1 167 ? -9.742 -4.039 19.162 1.00 95.69 167 SER A CA 1
ATOM 1294 C C . SER A 1 167 ? -10.756 -4.698 18.234 1.00 95.69 167 SER A C 1
ATOM 1296 O O . SER A 1 167 ? -10.573 -5.842 17.802 1.00 95.69 167 SER A O 1
ATOM 1298 N N . LEU A 1 168 ? -11.837 -3.982 17.939 1.00 97.88 168 LEU A N 1
ATOM 1299 C CA . LEU A 1 168 ? -12.696 -4.320 16.815 1.00 97.88 168 LEU A CA 1
ATOM 1300 C C . LEU A 1 168 ? -12.170 -3.566 15.600 1.00 97.88 168 LEU A C 1
ATOM 1302 O O . LEU A 1 168 ? -11.879 -2.370 15.695 1.00 97.88 168 LEU A O 1
ATOM 1306 N N . ILE A 1 169 ? -12.042 -4.271 14.482 1.00 97.81 169 ILE A N 1
ATOM 1307 C CA . ILE A 1 169 ? -11.576 -3.699 13.225 1.00 97.81 169 ILE A CA 1
ATOM 1308 C C . ILE A 1 169 ? -12.554 -4.018 12.099 1.00 97.81 169 ILE A C 1
ATOM 1310 O O . ILE A 1 169 ? -13.011 -5.151 11.957 1.00 97.81 169 ILE A O 1
ATOM 1314 N N . TYR A 1 170 ? -12.835 -3.012 11.285 1.00 97.94 170 TYR A N 1
ATOM 1315 C CA . TYR A 1 170 ? -13.438 -3.165 9.972 1.00 97.94 170 TYR A CA 1
ATOM 1316 C C . TYR A 1 170 ? -12.392 -2.756 8.940 1.00 97.94 170 TYR A C 1
ATOM 1318 O O . TYR A 1 170 ? -11.919 -1.623 8.966 1.00 97.94 170 TYR A O 1
ATOM 1326 N N . LEU A 1 171 ? -12.026 -3.670 8.052 1.00 97.12 171 LEU A N 1
ATOM 1327 C CA . LEU A 1 171 ? -11.223 -3.384 6.864 1.00 97.12 171 LEU A CA 1
ATOM 1328 C C . LEU A 1 171 ? -12.191 -3.402 5.678 1.00 97.12 171 LEU A C 1
ATOM 1330 O O . LEU A 1 171 ? -13.017 -4.308 5.612 1.00 97.12 171 LEU A O 1
ATOM 1334 N N . GLN A 1 172 ? -12.133 -2.442 4.761 1.00 95.50 172 GLN A N 1
ATOM 1335 C CA . GLN A 1 172 ? -13.005 -2.502 3.589 1.00 95.50 172 GLN A CA 1
ATOM 1336 C C . GLN A 1 172 ? -12.790 -3.817 2.809 1.00 95.50 172 GLN A C 1
ATOM 1338 O O . GLN A 1 172 ? -11.652 -4.237 2.612 1.00 95.50 172 GLN A O 1
ATOM 1343 N N . ASP A 1 173 ? -13.897 -4.458 2.418 1.00 94.38 173 ASP A N 1
ATOM 1344 C CA . ASP A 1 173 ? -13.961 -5.668 1.581 1.00 94.38 173 ASP A CA 1
ATOM 1345 C C . ASP A 1 173 ? -13.245 -6.918 2.146 1.00 94.38 173 ASP A C 1
ATOM 1347 O O . ASP A 1 173 ? -12.982 -7.888 1.441 1.00 94.38 173 ASP A O 1
ATOM 1351 N N . TRP A 1 174 ? -12.981 -6.962 3.458 1.00 96.00 174 TRP A N 1
ATOM 1352 C CA . TRP A 1 174 ? -12.256 -8.076 4.092 1.00 96.00 174 TRP A CA 1
ATOM 1353 C C . TRP A 1 174 ? -12.925 -9.440 3.962 1.00 96.00 174 TRP A C 1
ATOM 1355 O O . TRP A 1 174 ? -12.251 -10.463 4.067 1.00 96.00 174 TRP A O 1
ATOM 1365 N N . GLN A 1 175 ? -14.243 -9.468 3.776 1.00 95.75 175 GLN A N 1
ATOM 1366 C CA . GLN A 1 175 ? -15.012 -10.695 3.618 1.00 95.75 175 GLN A CA 1
ATOM 1367 C C . GLN A 1 175 ? -14.624 -11.453 2.338 1.00 95.75 175 GLN A C 1
ATOM 1369 O O . GLN A 1 175 ? -14.726 -12.680 2.322 1.00 95.75 175 GLN A O 1
ATOM 1374 N N . ASP A 1 176 ? -14.135 -10.746 1.313 1.00 95.62 176 ASP A N 1
ATOM 1375 C CA . ASP A 1 176 ? -13.681 -11.334 0.048 1.00 95.62 176 ASP A CA 1
ATOM 1376 C C . ASP A 1 176 ? -12.238 -11.871 0.136 1.00 95.62 176 ASP A C 1
ATOM 1378 O O . ASP A 1 176 ? -11.843 -12.750 -0.630 1.00 95.62 176 ASP A O 1
ATOM 1382 N N . GLU A 1 177 ? -11.476 -11.418 1.134 1.00 96.19 177 GLU A N 1
ATOM 1383 C CA . GLU A 1 177 ? -10.053 -11.733 1.336 1.00 96.19 177 GLU A CA 1
ATOM 1384 C C . GLU A 1 177 ? -9.818 -12.914 2.290 1.00 96.19 177 GLU A C 1
ATOM 1386 O O . GLU A 1 177 ? -8.680 -13.262 2.635 1.00 96.19 177 GLU A O 1
ATOM 1391 N N . VAL A 1 178 ? -10.895 -13.550 2.757 1.00 97.31 178 VAL A N 1
ATOM 1392 C CA . VAL A 1 178 ? -10.842 -14.601 3.775 1.00 97.31 178 VAL A CA 1
ATOM 1393 C C . VAL A 1 178 ? -11.553 -15.869 3.339 1.00 97.31 178 VAL A C 1
ATOM 1395 O O . VAL A 1 178 ? -12.552 -15.872 2.627 1.00 97.31 178 VAL A O 1
ATOM 1398 N N . ARG A 1 179 ? -11.075 -16.994 3.868 1.00 97.38 179 ARG A N 1
ATOM 1399 C CA . ARG A 1 179 ? -11.807 -18.259 3.875 1.00 97.38 179 ARG A CA 1
ATOM 1400 C C . ARG A 1 179 ? -12.338 -18.534 5.275 1.00 97.38 179 ARG A C 1
ATOM 1402 O O . ARG A 1 179 ? -11.586 -18.549 6.254 1.00 97.38 179 ARG A O 1
ATOM 1409 N N . VAL A 1 180 ? -13.632 -18.818 5.369 1.00 97.75 180 VAL A N 1
ATOM 1410 C CA . VAL A 1 180 ? -14.253 -19.260 6.621 1.00 97.75 180 VAL A CA 1
ATOM 1411 C C . VAL A 1 180 ? -13.805 -20.691 6.912 1.00 97.75 180 VAL A C 1
ATOM 1413 O O . VAL A 1 180 ? -14.041 -21.607 6.123 1.00 97.75 180 VAL A O 1
ATOM 1416 N N . VAL A 1 181 ? -13.121 -20.880 8.038 1.00 97.75 181 VAL A N 1
ATOM 1417 C CA . VAL A 1 181 ? -12.668 -22.195 8.514 1.00 97.75 181 VAL A CA 1
ATOM 1418 C C . VAL A 1 181 ? -13.766 -22.864 9.331 1.00 97.75 181 VAL A C 1
ATOM 1420 O O . VAL A 1 181 ? -14.001 -24.063 9.186 1.00 97.75 181 VAL A O 1
ATOM 1423 N N . GLU A 1 182 ? -14.452 -22.083 10.161 1.00 97.94 182 GLU A N 1
ATOM 1424 C CA . GLU A 1 182 ? -15.557 -22.530 11.004 1.00 97.94 182 GLU A CA 1
ATOM 1425 C C . GLU A 1 182 ? -16.572 -21.396 11.178 1.00 97.94 182 GLU A C 1
ATOM 1427 O O . GLU A 1 182 ? -16.182 -20.231 11.260 1.00 97.94 182 GLU A O 1
ATOM 1432 N N . GLY A 1 183 ? -17.862 -21.735 11.260 1.00 97.06 183 GLY A N 1
ATOM 1433 C CA . GLY A 1 183 ? -18.935 -20.780 11.540 1.00 97.06 183 GLY A CA 1
ATOM 1434 C C . GLY A 1 183 ? -19.480 -20.036 10.316 1.00 97.06 183 GLY A C 1
ATOM 1435 O O . GLY A 1 183 ? -19.539 -20.593 9.219 1.00 97.06 183 GLY A O 1
ATOM 1436 N N . GLN A 1 184 ? -19.947 -18.806 10.534 1.00 96.69 184 GLN A N 1
ATOM 1437 C CA . GLN A 1 184 ? -20.533 -17.905 9.532 1.00 96.69 184 GLN A CA 1
ATOM 1438 C C . GLN A 1 184 ? -20.006 -16.488 9.745 1.00 96.69 184 GLN A C 1
ATOM 1440 O O . GLN A 1 184 ? -19.742 -16.101 10.883 1.00 96.69 184 GLN A O 1
ATOM 1445 N N . LEU A 1 185 ? -19.850 -15.718 8.665 1.00 96.81 185 LEU A N 1
ATOM 1446 C CA . LEU A 1 185 ? -19.365 -14.342 8.773 1.00 96.81 185 LEU A CA 1
ATOM 1447 C C . LEU A 1 185 ? -20.317 -13.487 9.635 1.00 96.81 185 LEU A C 1
ATOM 1449 O O . LEU A 1 185 ? -21.524 -13.754 9.644 1.00 96.81 185 LEU A O 1
ATOM 1453 N N . PRO A 1 186 ? -19.811 -12.446 10.329 1.00 95.62 186 PRO A N 1
ATOM 1454 C CA . PRO A 1 186 ? -20.613 -11.633 11.247 1.00 95.62 186 PRO A CA 1
ATOM 1455 C C . PRO A 1 186 ? -21.902 -11.081 10.625 1.00 95.62 186 PRO A C 1
ATOM 1457 O O . PRO A 1 186 ? -22.962 -11.195 11.243 1.00 95.62 186 PRO A O 1
ATOM 1460 N N . ALA A 1 187 ? -21.822 -10.604 9.378 1.00 91.88 187 ALA A N 1
ATOM 1461 C CA . ALA A 1 187 ? -22.945 -10.061 8.614 1.00 91.88 187 ALA A CA 1
ATOM 1462 C C . ALA A 1 187 ? -24.045 -11.088 8.281 1.00 91.88 187 ALA A 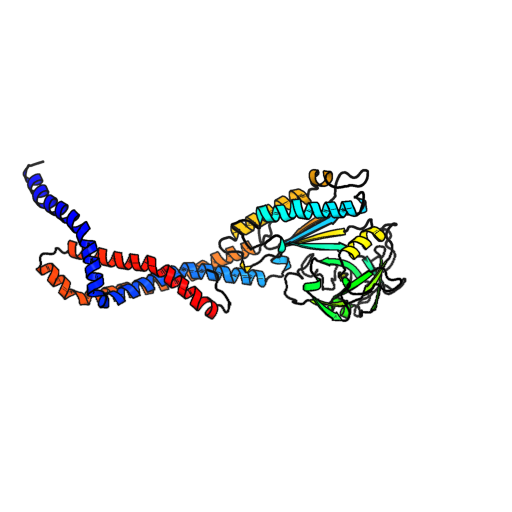C 1
ATOM 1464 O O . ALA A 1 187 ? -25.187 -10.721 7.999 1.00 91.88 187 ALA A O 1
ATOM 1465 N N . GLU A 1 188 ? -23.715 -12.381 8.276 1.00 91.69 188 GLU A N 1
ATOM 1466 C CA . GLU A 1 188 ? -24.634 -13.465 7.907 1.00 91.69 188 GLU A CA 1
ATOM 1467 C C . GLU A 1 188 ? -25.307 -14.104 9.128 1.00 91.69 188 GLU A C 1
ATOM 1469 O O . GLU A 1 188 ? -26.368 -14.727 9.013 1.00 91.69 188 GLU A O 1
ATOM 1474 N N . ALA A 1 189 ? -24.689 -13.966 10.300 1.00 89.06 189 ALA A N 1
ATOM 1475 C CA . ALA A 1 189 ? -25.127 -14.598 11.530 1.00 89.06 189 ALA A CA 1
ATOM 1476 C C . ALA A 1 189 ? -26.116 -13.713 12.304 1.00 89.06 189 ALA A C 1
ATOM 1478 O O . ALA A 1 189 ? -25.943 -12.504 12.446 1.00 89.06 189 ALA A O 1
ATOM 1479 N N . ALA A 1 190 ? -27.142 -14.334 12.890 1.00 89.69 190 ALA A N 1
ATOM 1480 C CA . ALA A 1 190 ? -28.003 -13.647 13.849 1.00 89.69 190 ALA A CA 1
ATOM 1481 C C . ALA A 1 190 ? -27.246 -13.418 15.166 1.00 89.69 190 ALA A C 1
ATOM 1483 O O . ALA A 1 190 ? -26.578 -14.326 15.662 1.00 89.69 190 ALA A O 1
ATOM 1484 N N . VAL A 1 191 ? -27.363 -12.220 15.741 1.00 91.69 191 VAL A N 1
ATOM 1485 C CA . VAL A 1 191 ? -26.836 -11.931 17.082 1.00 91.69 191 VAL A CA 1
ATOM 1486 C C . VAL A 1 191 ? -27.700 -12.670 18.120 1.00 91.69 191 VAL A C 1
ATOM 1488 O O . VAL A 1 191 ? -28.925 -12.507 18.096 1.00 91.69 191 VAL A O 1
ATOM 1491 N N . PRO A 1 192 ? -27.121 -13.514 18.996 1.00 91.94 192 PRO A N 1
ATOM 1492 C CA . PRO A 1 192 ? -27.879 -14.219 20.031 1.00 91.94 192 PRO A CA 1
ATOM 1493 C C . PRO A 1 192 ? -28.542 -13.278 21.048 1.00 91.94 192 PRO A C 1
ATOM 1495 O O . PRO A 1 192 ? -28.042 -12.190 21.326 1.00 91.94 192 PRO A O 1
ATOM 1498 N N . ASP A 1 193 ? -29.636 -13.728 21.672 1.00 90.38 193 ASP A N 1
ATOM 1499 C CA . ASP A 1 193 ? -30.310 -12.966 22.731 1.00 90.38 193 ASP A CA 1
ATOM 1500 C C . ASP A 1 193 ? -29.349 -12.662 23.895 1.00 90.38 193 ASP A C 1
ATOM 1502 O O . ASP A 1 193 ? -28.790 -13.572 24.510 1.00 90.38 193 ASP A O 1
ATOM 1506 N N . GLY A 1 194 ? -29.211 -11.378 24.238 1.00 88.62 194 GLY A N 1
ATOM 1507 C CA . GLY A 1 194 ? -28.342 -10.921 25.326 1.00 88.62 194 GLY A CA 1
ATOM 1508 C C . GLY A 1 194 ? -26.867 -10.772 24.949 1.00 88.62 194 GLY A C 1
ATOM 1509 O O . GLY A 1 194 ? -26.063 -10.529 25.845 1.00 88.62 194 GLY A O 1
ATOM 1510 N N . VAL A 1 195 ? -26.528 -10.905 23.662 1.00 94.75 195 VAL A N 1
ATOM 1511 C CA . VAL A 1 195 ? -25.230 -10.508 23.111 1.00 94.75 195 VAL A CA 1
ATOM 1512 C C . VAL A 1 195 ? -25.385 -9.225 22.297 1.00 94.75 195 VAL A C 1
ATOM 1514 O O . VAL A 1 195 ? -26.409 -9.037 21.642 1.00 94.75 195 VAL A O 1
ATOM 1517 N N . ASP A 1 196 ? -24.381 -8.350 22.330 1.00 96.62 196 ASP A N 1
ATOM 1518 C CA . ASP A 1 196 ? -24.434 -7.070 21.621 1.00 96.62 196 ASP A CA 1
ATOM 1519 C C . ASP A 1 196 ? -24.014 -7.209 20.149 1.00 96.62 196 ASP A C 1
ATOM 1521 O O . ASP A 1 196 ? -24.710 -6.709 19.265 1.00 96.62 196 ASP A O 1
ATOM 1525 N N . PHE A 1 197 ? -22.910 -7.916 19.861 1.00 97.81 197 PHE A N 1
ATOM 1526 C CA . PHE A 1 197 ? -22.338 -7.960 18.508 1.00 97.81 197 PHE A CA 1
ATOM 1527 C C . PHE A 1 197 ? -21.773 -9.321 18.095 1.00 97.81 197 PHE A C 1
ATOM 1529 O O . PHE A 1 197 ? -21.295 -10.098 18.921 1.00 97.81 197 PHE A O 1
ATOM 1536 N N . ASN A 1 198 ? -21.759 -9.575 16.786 1.00 97.81 198 ASN A N 1
ATOM 1537 C CA . ASN A 1 198 ? -21.064 -10.706 16.180 1.00 97.81 198 ASN A CA 1
ATOM 1538 C C . ASN A 1 198 ? -19.680 -10.277 15.686 1.00 97.81 198 ASN A C 1
ATOM 1540 O O . ASN A 1 198 ? -19.521 -9.194 15.127 1.00 97.81 198 ASN A O 1
ATOM 1544 N N . VAL A 1 199 ? -18.686 -11.145 15.864 1.00 98.19 199 VAL A N 1
ATOM 1545 C CA . VAL A 1 199 ? -17.317 -10.915 15.386 1.00 98.19 199 VAL A CA 1
ATOM 1546 C C . VAL A 1 199 ? -16.714 -12.180 14.784 1.00 98.19 199 VAL A C 1
ATOM 1548 O O . VAL A 1 199 ? -17.153 -13.299 15.072 1.00 98.19 199 VAL A O 1
ATOM 1551 N N . ALA A 1 200 ? -15.685 -11.995 13.963 1.00 98.50 200 ALA A N 1
ATOM 1552 C CA . ALA A 1 200 ? -14.817 -13.049 13.466 1.00 98.50 200 ALA A CA 1
ATOM 1553 C C . ALA A 1 200 ? -13.400 -12.889 14.027 1.00 98.50 200 ALA A C 1
ATOM 1555 O O . ALA A 1 200 ? -12.927 -11.779 14.280 1.00 98.50 200 ALA A O 1
ATOM 1556 N N . ILE A 1 201 ? -12.704 -14.007 14.208 1.00 98.31 201 ILE A N 1
ATOM 1557 C CA . ILE A 1 201 ? -11.308 -14.027 14.659 1.00 98.31 201 ILE A CA 1
ATOM 1558 C C . ILE A 1 201 ? -10.463 -14.902 13.744 1.00 98.31 201 ILE A C 1
ATOM 1560 O O . ILE A 1 201 ? -10.955 -15.865 13.155 1.00 98.31 201 ILE A O 1
ATOM 1564 N N . SER A 1 202 ? -9.172 -14.598 13.639 1.00 97.75 202 SER A N 1
ATOM 1565 C CA . SER A 1 202 ? -8.267 -15.426 12.847 1.00 97.75 202 SER A CA 1
ATOM 1566 C C . SER A 1 202 ? -8.042 -16.800 13.491 1.00 97.75 202 SER A C 1
ATOM 1568 O O . SER A 1 202 ? -8.135 -16.971 14.712 1.00 97.75 202 SER A O 1
ATOM 1570 N N . THR A 1 203 ? -7.641 -17.783 12.685 1.00 97.25 203 THR A N 1
ATOM 1571 C CA . THR A 1 203 ? -7.165 -19.084 13.179 1.00 97.25 203 THR A CA 1
ATOM 1572 C C . THR A 1 203 ? -6.011 -18.948 14.170 1.00 97.25 203 THR A C 1
ATOM 1574 O O . THR A 1 203 ? -5.904 -19.741 15.104 1.00 97.25 203 THR A O 1
ATOM 1577 N N . THR A 1 204 ? -5.148 -17.944 14.000 1.00 95.00 204 THR A N 1
ATOM 1578 C CA . THR A 1 204 ? -4.024 -17.676 14.909 1.00 95.00 204 THR A CA 1
ATOM 1579 C C . THR A 1 204 ? -4.521 -17.250 16.288 1.00 95.00 204 THR A C 1
ATOM 1581 O O . THR A 1 204 ? -4.038 -17.765 17.299 1.00 95.00 204 THR A O 1
ATOM 1584 N N . VAL A 1 205 ? -5.522 -16.369 16.343 1.00 95.44 205 VAL A N 1
ATOM 1585 C CA . VAL A 1 205 ? -6.165 -15.937 17.592 1.00 95.44 205 VAL A CA 1
ATOM 1586 C C . VAL A 1 205 ? -6.881 -17.114 18.251 1.00 95.44 205 VAL A C 1
ATOM 1588 O O . VAL A 1 205 ? -6.594 -17.425 19.408 1.00 95.44 205 VAL A O 1
ATOM 1591 N N . ALA A 1 206 ? -7.728 -17.826 17.503 1.00 96.62 206 ALA A N 1
ATOM 1592 C CA . ALA A 1 206 ? -8.477 -18.976 18.008 1.00 96.62 206 ALA A CA 1
ATOM 1593 C C . ALA A 1 206 ? -7.556 -20.026 18.651 1.00 96.62 206 ALA A C 1
ATOM 1595 O O . ALA A 1 206 ? -7.737 -20.400 19.809 1.00 96.62 206 ALA A O 1
ATOM 1596 N N . ASN A 1 207 ? -6.484 -20.416 17.955 1.00 94.94 207 ASN A N 1
ATOM 1597 C CA . ASN A 1 207 ? -5.513 -21.388 18.459 1.00 94.94 207 ASN A CA 1
ATOM 1598 C C . ASN A 1 207 ? -4.686 -20.873 19.647 1.00 94.94 207 ASN A C 1
ATOM 1600 O O . ASN A 1 207 ? -4.235 -21.670 20.466 1.00 94.94 207 ASN A O 1
ATOM 1604 N N . THR A 1 208 ? -4.450 -19.562 19.748 1.00 93.00 208 THR A N 1
ATOM 1605 C CA . THR A 1 208 ? -3.642 -18.980 20.833 1.00 93.00 208 THR A CA 1
ATOM 1606 C C . THR A 1 208 ? -4.409 -18.922 22.151 1.00 93.00 208 THR A C 1
ATOM 1608 O O . THR A 1 208 ? -3.817 -19.133 23.214 1.00 93.00 208 THR A O 1
ATOM 1611 N N . PHE A 1 209 ? -5.709 -18.636 22.086 1.00 92.62 209 PHE A N 1
ATOM 1612 C CA . PHE A 1 209 ? -6.572 -18.452 23.255 1.00 92.62 209 PHE A CA 1
ATOM 1613 C C . PHE A 1 209 ? -7.505 -19.639 23.522 1.00 92.62 209 PHE A C 1
ATOM 1615 O O . PHE A 1 209 ? -8.116 -19.697 24.579 1.00 92.62 209 PHE A O 1
ATOM 1622 N N . GLY A 1 210 ? -7.569 -20.617 22.614 1.00 93.88 210 GLY A N 1
ATOM 1623 C CA . GLY A 1 210 ? -8.472 -21.763 22.732 1.00 93.88 210 GLY A CA 1
ATOM 1624 C C . GLY A 1 210 ? -9.933 -21.405 22.484 1.00 93.88 210 GLY A C 1
ATOM 1625 O O . GLY A 1 210 ? -10.807 -22.087 23.009 1.00 93.88 210 GLY A O 1
ATOM 1626 N N . LEU A 1 211 ? -10.173 -20.344 21.711 1.00 95.56 211 LEU A N 1
ATOM 1627 C CA . LEU A 1 211 ? -11.506 -19.848 21.387 1.00 95.56 211 LEU A CA 1
ATOM 1628 C C . LEU A 1 211 ? -12.129 -20.667 20.256 1.00 95.56 211 LEU A C 1
ATOM 1630 O O . LEU A 1 211 ? -11.434 -21.109 19.336 1.00 95.56 211 LEU A O 1
ATOM 1634 N N . GLN A 1 212 ? -13.443 -20.827 20.316 1.00 96.69 212 GLN A N 1
ATOM 1635 C CA . GLN A 1 212 ? -14.256 -21.556 19.352 1.00 96.69 212 GLN A CA 1
ATOM 1636 C C . GLN A 1 212 ? -15.419 -20.690 18.864 1.00 96.69 212 GLN A C 1
ATOM 1638 O O . GLN A 1 212 ? -15.805 -19.704 19.495 1.00 96.69 212 GLN A O 1
ATOM 1643 N N . THR A 1 213 ? -16.012 -21.061 17.728 1.00 97.25 213 THR A N 1
ATOM 1644 C CA . THR A 1 213 ? -17.280 -20.442 17.327 1.00 97.25 213 THR A CA 1
ATOM 1645 C C . THR A 1 213 ? -18.366 -20.776 18.346 1.00 97.25 213 THR A C 1
ATOM 1647 O O . THR A 1 213 ? -18.473 -21.927 18.772 1.00 97.25 213 THR A O 1
ATOM 1650 N N . GLY A 1 214 ? -19.185 -19.794 18.713 1.00 95.75 214 GLY A N 1
ATOM 1651 C CA . GLY A 1 214 ? -20.173 -19.917 19.787 1.00 95.75 214 GLY A CA 1
ATOM 1652 C C . GLY A 1 214 ? -19.733 -19.305 21.117 1.00 95.75 214 GLY A C 1
ATOM 1653 O O . GLY A 1 214 ? -20.585 -19.052 21.969 1.00 95.75 214 GLY A O 1
ATOM 1654 N N . ASP A 1 215 ? -18.438 -19.037 21.299 1.00 96.56 215 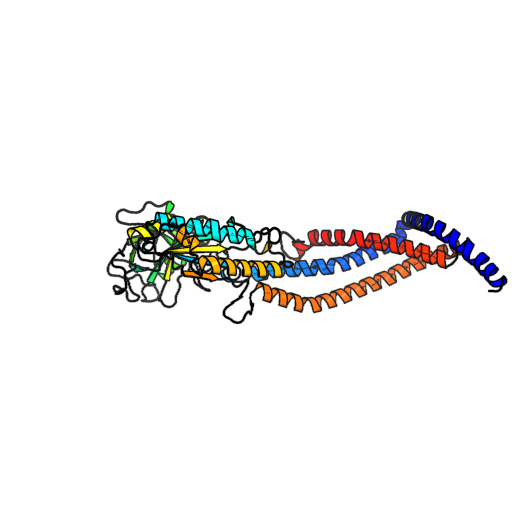ASP A N 1
ATOM 1655 C CA . ASP A 1 215 ? -17.939 -18.388 22.509 1.00 96.56 215 ASP A CA 1
ATOM 1656 C C . ASP A 1 215 ? -18.422 -16.934 22.591 1.00 96.56 215 ASP A C 1
ATOM 1658 O O . ASP A 1 215 ? -18.512 -16.222 21.585 1.00 96.56 215 ASP A O 1
ATOM 1662 N N . VAL A 1 216 ? -18.719 -16.491 23.814 1.00 96.69 216 VAL A N 1
ATOM 1663 C CA . VAL A 1 216 ? -19.115 -15.113 24.121 1.00 96.69 216 VAL A CA 1
ATOM 1664 C C . VAL A 1 216 ? -18.060 -14.502 25.027 1.00 96.69 216 VAL A C 1
ATOM 1666 O O . VAL A 1 216 ? -17.719 -15.075 26.058 1.00 96.69 216 VAL A O 1
ATOM 1669 N N . LEU A 1 217 ? -17.552 -13.336 24.640 1.00 95.88 217 LEU A N 1
ATOM 1670 C CA . LEU A 1 217 ? -16.524 -12.604 25.371 1.00 95.88 217 LEU A CA 1
ATOM 1671 C C . LEU A 1 217 ? -17.060 -11.248 25.816 1.00 95.88 217 LEU A C 1
ATOM 1673 O O . LEU A 1 217 ? -17.831 -10.609 25.101 1.00 95.88 217 LEU A O 1
ATOM 1677 N N . ILE A 1 218 ? -16.610 -10.784 26.979 1.00 95.25 218 ILE A N 1
ATOM 1678 C CA . ILE A 1 218 ? -16.888 -9.433 27.468 1.00 95.25 218 ILE A CA 1
ATOM 1679 C C . ILE A 1 218 ? -15.697 -8.538 27.134 1.00 95.25 218 ILE A C 1
ATOM 1681 O O . ILE A 1 218 ? -14.553 -8.847 27.474 1.00 95.25 218 ILE A O 1
ATOM 1685 N N . VAL A 1 219 ? -15.974 -7.401 26.509 1.00 94.62 219 VAL A N 1
ATOM 1686 C CA . VAL A 1 219 ? -14.995 -6.379 26.149 1.00 94.62 219 VAL A CA 1
ATOM 1687 C C . VAL A 1 219 ? -15.232 -5.147 27.018 1.00 94.62 219 VAL A C 1
ATOM 1689 O O . VAL A 1 219 ? -16.351 -4.648 27.116 1.00 94.62 219 VAL A O 1
ATOM 1692 N N . ASP A 1 220 ? -14.187 -4.661 27.689 1.00 92.38 220 ASP A N 1
ATOM 1693 C CA . ASP A 1 220 ? -14.292 -3.526 28.612 1.00 92.38 220 ASP A CA 1
ATOM 1694 C C . ASP A 1 220 ? -13.037 -2.639 28.554 1.00 92.38 220 ASP A C 1
ATOM 1696 O O . ASP A 1 220 ? -11.942 -3.012 28.995 1.00 92.38 220 ASP A O 1
ATOM 1700 N N . GLN A 1 221 ? -13.210 -1.416 28.043 1.00 90.88 221 GLN A N 1
ATOM 1701 C CA . GLN A 1 221 ? -12.167 -0.385 27.965 1.00 90.88 221 GLN A CA 1
ATOM 1702 C C . GLN A 1 221 ? -11.610 0.005 29.337 1.00 90.88 221 GLN A C 1
ATOM 1704 O O . GLN A 1 221 ? -10.467 0.451 29.456 1.00 90.88 221 GLN A O 1
ATOM 1709 N N . ARG A 1 222 ? -12.386 -0.206 30.404 1.00 88.25 222 ARG A N 1
ATOM 1710 C CA . ARG A 1 222 ? -11.981 0.151 31.760 1.00 88.25 222 ARG A CA 1
ATOM 1711 C C . ARG A 1 222 ? -11.022 -0.859 32.367 1.00 88.25 222 ARG A C 1
ATOM 1713 O O . ARG A 1 222 ? -10.625 -0.674 33.510 1.00 88.25 222 ARG A O 1
ATOM 1720 N N . ARG A 1 223 ? -10.638 -1.931 31.674 1.00 85.12 223 ARG A N 1
ATOM 1721 C CA . ARG A 1 223 ? -9.751 -2.963 32.227 1.00 85.12 223 ARG A CA 1
ATOM 1722 C C . ARG A 1 223 ? -8.277 -2.649 31.969 1.00 85.12 223 ARG A C 1
ATOM 1724 O O . ARG A 1 223 ? -7.862 -2.266 30.883 1.00 85.12 223 ARG A O 1
ATOM 1731 N N . SER A 1 224 ? -7.471 -2.822 33.011 1.00 76.25 224 SER A N 1
ATOM 1732 C CA . SER A 1 224 ? -6.015 -2.666 33.001 1.00 76.25 224 SER A CA 1
ATOM 1733 C C . SER A 1 224 ? -5.306 -3.978 32.640 1.00 76.25 224 SER A C 1
ATOM 1735 O O . SER A 1 224 ? -5.908 -5.051 32.610 1.00 76.25 224 SER A O 1
ATOM 1737 N N . ARG A 1 225 ? -3.981 -3.916 32.453 1.00 73.19 225 ARG A N 1
ATOM 1738 C CA . ARG A 1 225 ? -3.102 -5.060 32.154 1.00 73.19 225 ARG A CA 1
ATOM 1739 C C . ARG A 1 225 ? -3.177 -6.179 33.181 1.00 73.19 225 ARG A C 1
ATOM 1741 O O . ARG A 1 225 ? -2.933 -7.331 32.852 1.00 73.19 225 ARG A O 1
ATOM 1748 N N . ASN A 1 226 ? -3.534 -5.873 34.420 1.00 72.19 226 ASN A N 1
ATOM 1749 C CA . ASN A 1 226 ? -3.718 -6.857 35.485 1.00 72.19 226 ASN A CA 1
ATOM 1750 C C . ASN A 1 226 ? -5.178 -7.337 35.635 1.00 72.19 226 ASN A C 1
ATOM 1752 O O . ASN A 1 226 ? -5.467 -8.072 36.574 1.00 72.19 226 ASN A O 1
ATOM 1756 N N . GLY A 1 227 ? -6.089 -6.934 34.741 1.00 70.69 227 GLY A N 1
ATOM 1757 C CA . GLY A 1 227 ? -7.514 -7.283 34.787 1.00 70.69 227 GLY A CA 1
ATOM 1758 C C . GLY A 1 227 ? -8.321 -6.463 35.800 1.00 70.69 227 GLY A C 1
ATOM 1759 O O . GLY A 1 227 ? -9.539 -6.610 35.895 1.00 70.69 227 GLY A O 1
ATOM 1760 N N . SER A 1 228 ? -7.668 -5.571 36.554 1.00 75.69 228 SER A N 1
ATOM 1761 C CA . SER A 1 228 ? -8.342 -4.637 37.462 1.00 75.69 228 SER A CA 1
ATOM 1762 C C . SER A 1 228 ? -8.939 -3.457 36.699 1.00 75.69 228 SER A C 1
ATOM 1764 O O . SER A 1 228 ? -8.511 -3.150 35.587 1.00 75.69 228 SER A O 1
ATOM 1766 N N . LEU A 1 229 ? -9.892 -2.759 37.316 1.00 79.75 229 LEU A N 1
ATOM 1767 C CA . LEU A 1 229 ? -10.401 -1.499 36.779 1.00 79.75 229 LEU A CA 1
ATOM 1768 C C . LEU A 1 229 ? -9.280 -0.447 36.741 1.00 79.75 229 LEU A C 1
ATOM 1770 O O . LEU A 1 229 ? -8.568 -0.224 37.722 1.00 79.75 229 LEU A O 1
ATOM 1774 N N . ASN A 1 230 ? -9.116 0.172 35.582 1.00 75.81 230 ASN A N 1
ATOM 1775 C CA . ASN A 1 230 ? -8.195 1.252 35.305 1.00 75.81 230 ASN A CA 1
ATOM 1776 C C . ASN A 1 230 ? -8.764 2.547 35.898 1.00 75.81 230 ASN A C 1
ATOM 1778 O O . ASN A 1 230 ? -9.860 2.975 35.548 1.00 75.81 230 ASN A O 1
ATOM 1782 N N . SER A 1 231 ? -8.003 3.193 36.782 1.00 66.31 231 SER A N 1
ATOM 1783 C CA . SER A 1 231 ? -8.399 4.453 37.422 1.00 66.31 231 SER A CA 1
ATOM 1784 C C . SER A 1 231 ? -8.506 5.637 36.455 1.00 66.31 231 SER A C 1
ATOM 1786 O O . SER A 1 231 ? -9.030 6.673 36.845 1.00 66.31 231 SER A O 1
ATOM 1788 N N . GLY A 1 232 ? -7.970 5.512 35.237 1.00 68.88 232 GLY A N 1
ATOM 1789 C CA . GLY A 1 232 ? -8.076 6.516 34.174 1.00 68.88 232 GLY A CA 1
ATOM 1790 C C . GLY A 1 232 ? -9.132 6.200 33.115 1.00 68.88 232 GLY A C 1
ATOM 1791 O O . GLY A 1 232 ? -9.107 6.820 32.058 1.00 68.88 232 GLY A O 1
ATOM 1792 N N . ALA A 1 233 ? -9.997 5.210 33.343 1.00 77.19 233 ALA A N 1
ATOM 1793 C CA . ALA A 1 233 ? -11.037 4.878 32.383 1.00 77.19 233 ALA A CA 1
ATOM 1794 C C . ALA A 1 233 ? -12.172 5.906 32.390 1.00 77.19 233 ALA A C 1
ATOM 1796 O O . ALA A 1 233 ? -12.473 6.506 33.424 1.00 77.19 233 ALA A O 1
ATOM 1797 N N . TRP A 1 234 ? -12.815 6.091 31.240 1.00 82.88 234 TRP A N 1
ATOM 1798 C CA . TRP A 1 234 ? -13.917 7.037 31.117 1.00 82.88 234 TRP A CA 1
ATOM 1799 C C . TRP A 1 234 ? -15.149 6.518 31.859 1.00 82.88 234 TRP A C 1
ATOM 1801 O O . TRP A 1 234 ? -15.519 5.353 31.727 1.00 82.88 234 TRP A O 1
ATOM 1811 N N . GLU A 1 235 ? -15.812 7.383 32.631 1.00 82.06 235 GLU A N 1
ATOM 1812 C CA . GLU A 1 235 ? -17.032 7.014 33.369 1.00 82.06 235 GLU A CA 1
ATOM 1813 C C . GLU A 1 235 ? -18.185 6.617 32.436 1.00 82.06 235 GLU A C 1
ATOM 1815 O O . GLU A 1 235 ? -19.072 5.863 32.827 1.00 82.06 235 GLU A O 1
ATOM 1820 N N . THR A 1 236 ? -18.158 7.119 31.201 1.00 86.56 236 THR A N 1
ATOM 1821 C CA . THR A 1 236 ? -19.124 6.805 30.144 1.00 86.56 236 THR A CA 1
ATOM 1822 C C . THR A 1 236 ? -18.857 5.469 29.460 1.00 86.56 236 THR A C 1
ATOM 1824 O O . THR A 1 236 ? -19.748 4.984 28.769 1.00 86.56 236 THR A O 1
ATOM 1827 N N . SER A 1 237 ? -17.681 4.862 29.665 1.00 90.00 237 SER A N 1
ATOM 1828 C CA . SER A 1 237 ? -17.356 3.553 29.103 1.00 90.00 237 SER A CA 1
ATOM 1829 C C . SER A 1 237 ? -18.183 2.453 29.767 1.00 90.00 237 SER A C 1
ATOM 1831 O O . SER A 1 237 ? -18.163 2.283 30.993 1.00 90.00 237 SER A O 1
ATOM 1833 N N . GLN A 1 238 ? -18.861 1.659 28.948 1.00 92.38 238 GLN A N 1
ATOM 1834 C CA . GLN A 1 238 ? -19.651 0.508 29.369 1.00 92.38 238 GLN A CA 1
ATOM 1835 C C . GLN A 1 238 ? -19.086 -0.775 28.746 1.00 92.38 238 GLN A C 1
ATOM 1837 O O . GLN A 1 238 ? -18.603 -0.740 27.614 1.00 92.38 238 GLN A O 1
ATOM 1842 N N . PRO A 1 239 ? -19.102 -1.901 29.481 1.00 93.50 239 PRO A N 1
ATOM 1843 C CA . PRO A 1 239 ? -18.715 -3.181 28.916 1.00 93.50 239 PRO A CA 1
ATOM 1844 C C . PRO A 1 239 ? -19.780 -3.643 27.920 1.00 93.50 239 PRO A C 1
ATOM 1846 O O . PRO A 1 239 ? -20.964 -3.361 28.105 1.00 93.50 239 PRO A O 1
ATOM 1849 N N . PHE A 1 240 ? -19.355 -4.389 26.910 1.00 95.81 240 PHE A N 1
ATOM 1850 C CA . PHE A 1 240 ? -20.236 -5.024 25.933 1.00 95.81 240 PHE A CA 1
ATOM 1851 C C . PHE A 1 240 ? -19.788 -6.451 25.663 1.00 95.81 240 PHE A C 1
ATOM 1853 O O . PHE A 1 240 ? -18.699 -6.872 26.056 1.00 95.81 240 PHE A O 1
ATOM 1860 N N . THR A 1 241 ? -20.648 -7.202 24.999 1.00 97.25 241 THR A N 1
ATOM 1861 C CA . THR A 1 241 ? -20.462 -8.616 24.708 1.00 97.25 241 THR A CA 1
ATOM 1862 C C . THR A 1 241 ? -20.311 -8.849 23.214 1.00 97.25 241 THR A C 1
ATOM 1864 O O . THR A 1 241 ? -21.021 -8.270 22.392 1.00 97.25 241 THR A O 1
ATOM 1867 N N . VAL A 1 242 ? -19.376 -9.723 22.858 1.00 97.44 242 VAL A N 1
ATOM 1868 C CA . VAL A 1 242 ? -19.145 -10.147 21.477 1.00 97.44 242 VAL A CA 1
ATOM 1869 C C . VAL A 1 242 ? -19.273 -11.658 21.376 1.00 97.44 242 VAL A C 1
ATOM 1871 O O . VAL A 1 242 ? -18.767 -12.387 22.226 1.00 97.44 242 VAL A O 1
ATOM 1874 N N . HIS A 1 243 ? -19.943 -12.130 20.334 1.00 97.75 243 HIS A N 1
ATOM 1875 C CA . HIS A 1 243 ? -20.098 -13.542 20.019 1.00 97.75 243 HIS A CA 1
ATOM 1876 C C . HIS A 1 243 ? -19.219 -13.907 18.823 1.00 97.75 243 HIS A C 1
ATOM 1878 O O . HIS A 1 243 ? -19.300 -13.291 17.756 1.00 97.75 243 HIS A O 1
ATOM 1884 N N . ILE A 1 244 ? -18.365 -14.913 19.007 1.00 98.19 244 ILE A N 1
ATOM 1885 C CA . ILE A 1 244 ? -17.469 -15.399 17.959 1.00 98.19 244 ILE A CA 1
ATOM 1886 C C . ILE A 1 244 ? -18.288 -16.246 16.988 1.00 98.19 244 ILE A C 1
ATOM 1888 O O . ILE A 1 244 ? -18.636 -17.394 17.261 1.00 98.19 244 ILE A O 1
ATOM 1892 N N . THR A 1 245 ? -18.593 -15.661 15.836 1.00 98.19 245 THR A N 1
ATOM 1893 C CA . THR A 1 245 ? -19.427 -16.284 14.798 1.00 98.19 245 THR A CA 1
ATOM 1894 C C . THR A 1 245 ? -18.627 -17.037 13.757 1.00 98.19 245 THR A C 1
ATOM 1896 O O . THR A 1 245 ? -19.120 -18.037 13.237 1.00 98.19 245 THR A O 1
ATOM 1899 N N . ALA A 1 246 ? -17.392 -16.605 13.498 1.00 98.31 246 ALA A N 1
ATOM 1900 C CA . ALA A 1 246 ? -16.503 -17.237 12.538 1.00 98.31 246 ALA A CA 1
ATOM 1901 C C . ALA A 1 246 ? -15.055 -17.299 13.022 1.00 98.31 246 ALA A C 1
ATOM 1903 O O . ALA A 1 246 ? -14.530 -16.363 13.631 1.00 98.31 246 ALA A O 1
ATOM 1904 N N . ILE A 1 247 ? -14.397 -18.396 12.652 1.00 98.50 247 ILE A N 1
ATOM 1905 C CA . ILE A 1 247 ? -12.941 -18.500 12.616 1.00 98.50 247 ILE A CA 1
ATOM 1906 C C . ILE A 1 247 ? -12.521 -18.437 11.153 1.00 98.50 247 ILE A C 1
ATOM 1908 O O . ILE A 1 247 ? -12.974 -19.239 10.331 1.00 98.50 247 ILE A O 1
ATOM 1912 N N . ILE A 1 248 ? -11.650 -17.489 10.832 1.00 98.25 248 ILE A N 1
ATOM 1913 C CA . ILE A 1 248 ? -11.235 -17.195 9.460 1.00 98.25 248 ILE A CA 1
ATOM 1914 C C . ILE A 1 248 ? -9.737 -17.409 9.274 1.00 98.25 248 ILE A C 1
ATOM 1916 O O . ILE A 1 248 ? -8.941 -17.272 10.203 1.00 98.25 248 ILE A O 1
ATOM 1920 N N . ALA A 1 249 ? -9.353 -17.726 8.048 1.00 97.56 249 ALA A N 1
ATOM 1921 C CA . ALA A 1 249 ? -7.973 -17.695 7.594 1.00 97.56 249 ALA A CA 1
ATOM 1922 C C . ALA A 1 249 ? -7.894 -16.798 6.352 1.00 97.56 249 ALA A C 1
ATOM 1924 O O . ALA A 1 249 ? -8.899 -16.680 5.646 1.00 97.56 249 ALA A O 1
ATOM 1925 N N . PRO A 1 250 ? -6.739 -16.182 6.068 1.00 96.81 250 PRO A N 1
ATOM 1926 C CA . PRO A 1 250 ? -6.572 -15.426 4.834 1.00 96.81 250 PRO A CA 1
ATOM 1927 C C . PRO A 1 250 ? -6.785 -16.344 3.621 1.00 96.81 250 PRO A C 1
ATOM 1929 O O . PRO A 1 250 ? -6.469 -17.543 3.668 1.00 96.81 250 PRO A O 1
ATOM 1932 N N . GLY A 1 251 ? -7.377 -15.794 2.560 1.00 95.31 251 GLY A N 1
ATOM 1933 C CA . GLY A 1 251 ? -7.452 -16.454 1.257 1.00 95.31 251 GLY A CA 1
ATOM 1934 C C . GLY A 1 251 ? -6.056 -16.641 0.664 1.00 95.31 251 GLY A C 1
ATOM 1935 O O . GLY A 1 251 ? -5.722 -17.740 0.220 1.00 95.31 251 GLY A O 1
ATOM 1936 N N . ASP A 1 252 ? -5.240 -15.593 0.771 1.00 94.38 252 ASP A N 1
ATOM 1937 C CA . ASP A 1 252 ? -3.819 -15.562 0.443 1.00 94.38 252 ASP A CA 1
ATOM 1938 C C . ASP A 1 252 ? -3.023 -14.945 1.609 1.00 94.38 252 ASP A C 1
ATOM 1940 O O . ASP A 1 252 ? -3.316 -13.835 2.054 1.00 94.38 252 ASP A O 1
ATOM 1944 N N . GLU A 1 253 ? -2.046 -15.689 2.135 1.00 89.38 253 GLU A N 1
ATOM 1945 C CA . GLU A 1 253 ? -1.197 -15.257 3.256 1.00 89.38 253 GLU A CA 1
ATOM 1946 C C . GLU A 1 253 ? -0.164 -14.200 2.841 1.00 89.38 253 GLU A C 1
ATOM 1948 O O . GLU A 1 253 ? 0.289 -13.445 3.701 1.00 89.38 253 GLU A O 1
ATOM 1953 N N . GLU A 1 254 ? 0.1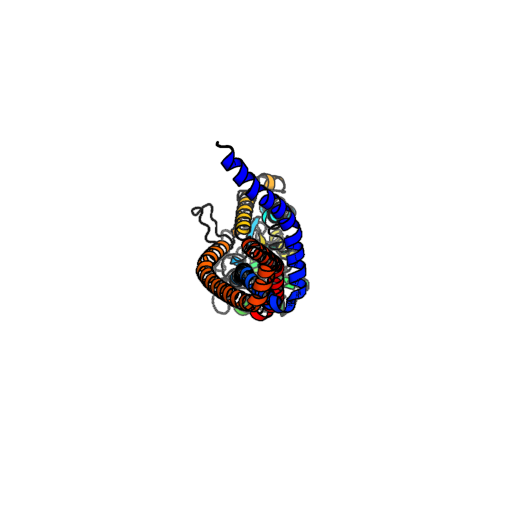92 -14.132 1.554 1.00 89.38 254 GLU A N 1
ATOM 1954 C CA . GLU A 1 254 ? 1.191 -13.195 1.021 1.00 89.38 254 GLU A CA 1
ATOM 1955 C C . GLU A 1 254 ? 0.558 -11.898 0.489 1.00 89.38 254 GLU A C 1
ATOM 1957 O O . GLU A 1 254 ? 1.268 -10.942 0.181 1.00 89.38 254 GLU A O 1
ATOM 1962 N N . SER A 1 255 ? -0.777 -11.825 0.444 1.00 93.06 255 SER A N 1
ATOM 1963 C CA . SER A 1 255 ? -1.503 -10.649 -0.034 1.00 93.06 255 SER A CA 1
ATOM 1964 C C . SER A 1 255 ? -1.163 -9.395 0.777 1.00 93.06 255 SER A C 1
ATOM 1966 O O . SER A 1 255 ? -1.271 -9.368 2.011 1.00 93.06 255 SER A O 1
ATOM 1968 N N . ALA A 1 256 ? -0.859 -8.305 0.064 1.00 93.25 256 ALA A N 1
ATOM 1969 C CA . ALA A 1 256 ? -0.647 -6.984 0.652 1.00 93.25 256 ALA A CA 1
ATOM 1970 C C . ALA A 1 256 ? -1.879 -6.469 1.419 1.00 93.25 256 ALA A C 1
ATOM 1972 O O . ALA A 1 256 ? -1.753 -5.613 2.298 1.00 93.25 256 ALA A O 1
ATOM 1973 N N . PHE A 1 257 ? -3.062 -7.051 1.184 1.00 94.25 257 PHE A N 1
ATOM 1974 C CA . PHE A 1 257 ? -4.251 -6.777 1.982 1.00 94.25 257 PHE A CA 1
ATOM 1975 C C . PHE A 1 257 ? -4.025 -7.032 3.478 1.00 94.25 257 PHE A C 1
ATOM 1977 O O . PHE A 1 257 ? -4.600 -6.338 4.311 1.00 94.25 257 PHE A O 1
ATOM 1984 N N . TRP A 1 258 ? -3.174 -7.982 3.868 1.00 94.50 258 TRP A N 1
ATOM 1985 C CA . TRP A 1 258 ? -2.908 -8.275 5.281 1.00 94.50 258 TRP A CA 1
ATOM 1986 C C . TRP A 1 258 ? -1.692 -7.541 5.843 1.00 94.50 258 TRP A C 1
ATOM 1988 O O . TRP A 1 258 ? -1.221 -7.893 6.931 1.00 94.50 258 TRP A O 1
ATOM 1998 N N . MET A 1 259 ? -1.202 -6.510 5.140 1.00 94.31 259 MET A N 1
ATOM 1999 C CA . MET A 1 259 ? -0.057 -5.724 5.586 1.00 94.31 259 MET A CA 1
ATOM 2000 C C . MET A 1 259 ? -0.242 -5.191 7.009 1.00 94.31 259 MET A C 1
ATOM 2002 O O . MET A 1 259 ? -1.354 -4.920 7.479 1.00 94.31 259 MET A O 1
ATOM 2006 N N . ALA A 1 260 ? 0.877 -5.042 7.709 1.00 90.38 260 ALA A N 1
ATOM 2007 C CA . ALA A 1 260 ? 0.863 -4.586 9.082 1.00 90.38 260 ALA A CA 1
ATOM 2008 C C . ALA A 1 260 ? 0.358 -3.139 9.190 1.00 90.38 260 ALA A C 1
ATOM 2010 O O . ALA A 1 260 ? 0.748 -2.252 8.433 1.00 90.38 260 ALA A O 1
ATOM 2011 N N . LEU A 1 261 ? -0.515 -2.896 10.167 1.00 89.50 261 LEU A N 1
ATOM 2012 C CA . LEU A 1 261 ? -1.135 -1.591 10.394 1.00 89.50 261 LEU A CA 1
ATOM 2013 C C . LEU A 1 261 ? -0.253 -0.663 11.235 1.00 89.50 261 LEU A C 1
ATOM 2015 O O . LEU A 1 261 ? -0.534 0.534 11.313 1.00 89.50 261 LEU A O 1
ATOM 2019 N N . ARG A 1 262 ? 0.779 -1.206 11.900 1.00 83.38 262 ARG A N 1
ATOM 2020 C CA . ARG A 1 262 ? 1.747 -0.450 12.708 1.00 83.38 262 ARG A CA 1
ATOM 2021 C C . ARG A 1 262 ? 3.031 -1.242 13.007 1.00 83.38 262 ARG A C 1
ATOM 2023 O O . ARG A 1 262 ? 3.085 -2.007 13.965 1.00 83.38 262 ARG A O 1
ATOM 2030 N N . GLY A 1 263 ? 4.121 -0.942 12.309 1.00 78.62 263 GLY A N 1
ATOM 2031 C CA . GLY A 1 263 ? 5.381 -1.680 12.475 1.00 78.62 263 GLY A CA 1
ATOM 2032 C C . GLY A 1 263 ? 5.269 -3.135 12.002 1.00 78.62 263 GLY A C 1
ATOM 2033 O O . GLY A 1 263 ? 4.217 -3.546 11.536 1.00 78.62 263 GLY A O 1
ATOM 2034 N N . GLU A 1 264 ? 6.344 -3.909 12.135 1.00 78.75 264 GLU A N 1
ATOM 2035 C CA . GLU A 1 264 ? 6.543 -5.149 11.361 1.00 78.75 264 GLU A CA 1
ATOM 2036 C C . GLU A 1 264 ? 5.512 -6.267 11.630 1.00 78.75 264 GLU A C 1
ATOM 2038 O O . GLU A 1 264 ? 5.016 -6.896 10.698 1.00 78.75 264 GLU A O 1
ATOM 2043 N N . ASP A 1 265 ? 5.128 -6.479 12.894 1.00 81.81 265 ASP A N 1
ATOM 2044 C CA . ASP A 1 265 ? 4.307 -7.630 13.315 1.00 81.81 265 ASP A CA 1
ATOM 2045 C C . ASP A 1 265 ? 2.808 -7.314 13.514 1.00 81.81 265 ASP A C 1
ATOM 2047 O O . ASP A 1 265 ? 2.017 -8.204 13.846 1.00 81.81 265 ASP A O 1
ATOM 2051 N N . ASP A 1 266 ? 2.393 -6.051 13.371 1.00 88.12 266 ASP A N 1
ATOM 2052 C CA . ASP A 1 266 ? 1.046 -5.581 13.737 1.00 88.12 266 ASP A CA 1
ATOM 2053 C C . ASP A 1 266 ? 0.015 -5.820 12.618 1.00 88.12 266 ASP A C 1
ATOM 2055 O O . ASP A 1 266 ? -0.637 -4.896 12.128 1.00 88.12 266 ASP A O 1
ATOM 2059 N N . THR A 1 267 ? -0.127 -7.076 12.187 1.00 91.12 267 THR A N 1
ATOM 2060 C CA . THR A 1 267 ? -1.102 -7.468 11.156 1.00 91.12 267 THR A CA 1
ATOM 2061 C C . THR A 1 267 ? -2.503 -7.678 11.745 1.00 91.12 267 THR A C 1
ATOM 2063 O O . THR A 1 267 ? -2.647 -7.981 12.938 1.00 91.12 267 THR A O 1
ATOM 2066 N N . PRO A 1 268 ? -3.577 -7.568 10.938 1.00 92.38 268 PRO A N 1
ATOM 2067 C CA . PRO A 1 268 ? -4.937 -7.819 11.418 1.00 92.38 268 PRO A CA 1
ATOM 2068 C C . PRO A 1 268 ? -5.190 -9.248 11.917 1.00 92.38 268 PRO A C 1
ATOM 2070 O O . PRO A 1 268 ? -6.121 -9.479 12.685 1.00 92.38 268 PRO A O 1
ATOM 2073 N N . LEU A 1 269 ? -4.364 -10.205 11.490 1.00 93.81 269 LEU A N 1
ATOM 2074 C CA . LEU A 1 269 ? -4.571 -11.633 11.721 1.00 93.81 269 LEU A CA 1
ATOM 2075 C C . LEU A 1 269 ? -3.717 -12.205 12.859 1.00 93.81 269 LEU A C 1
ATOM 2077 O O . LEU A 1 269 ? -4.002 -13.310 13.329 1.00 93.81 269 LEU A O 1
ATOM 2081 N N . ASN A 1 270 ? -2.688 -11.491 13.313 1.00 92.06 270 ASN A N 1
ATOM 2082 C CA . ASN A 1 270 ? -1.756 -11.992 14.317 1.00 92.06 270 ASN A CA 1
ATOM 2083 C C . ASN A 1 270 ? -2.152 -11.630 15.750 1.00 92.06 270 ASN A C 1
ATOM 2085 O O . ASN A 1 270 ? -2.941 -10.725 16.020 1.00 92.06 270 ASN A O 1
ATOM 2089 N N . VAL A 1 271 ? -1.550 -12.360 16.693 1.00 91.69 271 VAL A N 1
ATOM 2090 C CA . VAL A 1 271 ? -1.522 -11.970 18.104 1.00 91.69 271 VAL A CA 1
ATOM 2091 C C . VAL A 1 271 ? -0.229 -11.213 18.364 1.00 91.69 271 VAL A C 1
ATOM 2093 O O . VAL A 1 271 ? 0.861 -11.786 18.333 1.00 91.69 271 VAL A O 1
ATOM 2096 N N . ILE A 1 272 ? -0.359 -9.930 18.663 1.00 89.12 272 ILE A N 1
ATOM 2097 C CA . ILE A 1 272 ? 0.755 -9.017 18.884 1.00 89.12 272 ILE A CA 1
ATOM 2098 C C . ILE A 1 272 ? 1.195 -9.116 20.336 1.00 89.12 272 ILE A C 1
ATOM 2100 O O . ILE A 1 272 ? 0.380 -9.169 21.264 1.00 89.12 272 ILE A O 1
ATOM 2104 N N . ARG A 1 273 ? 2.509 -9.106 20.543 1.00 84.38 273 ARG A N 1
ATOM 2105 C CA . ARG A 1 273 ? 3.124 -9.084 21.869 1.00 84.38 273 ARG A CA 1
ATOM 2106 C C . ARG A 1 273 ? 4.011 -7.859 21.977 1.00 84.38 273 ARG A C 1
ATOM 2108 O O . ARG A 1 273 ? 4.813 -7.590 21.092 1.00 84.38 273 ARG A O 1
ATOM 2115 N N . GLY A 1 274 ? 3.893 -7.122 23.072 1.00 75.75 274 GLY A N 1
ATOM 2116 C CA . GLY A 1 274 ? 4.678 -5.911 23.260 1.00 75.75 274 GLY A CA 1
ATOM 2117 C C . GLY A 1 274 ? 4.531 -5.347 24.662 1.00 75.75 274 GLY A C 1
ATOM 2118 O O . GLY A 1 274 ? 4.836 -6.008 25.657 1.00 75.75 274 GLY A O 1
ATOM 2119 N N . SER A 1 275 ? 4.072 -4.096 24.749 1.00 71.56 275 SER A N 1
ATOM 2120 C CA . SER A 1 275 ? 3.809 -3.446 26.038 1.00 71.56 275 SER A CA 1
ATOM 2121 C C . SER A 1 275 ? 2.683 -4.140 26.808 1.00 71.56 275 SER A C 1
ATOM 2123 O O . SER A 1 275 ? 2.743 -4.212 28.042 1.00 71.56 275 SER A O 1
ATOM 2125 N N . TRP A 1 276 ? 1.713 -4.717 26.091 1.00 72.38 276 TRP A N 1
ATOM 2126 C CA . TRP A 1 276 ? 0.803 -5.713 26.632 1.00 72.38 276 TRP A CA 1
ATOM 2127 C C . TRP A 1 276 ? 1.219 -7.127 26.243 1.00 72.38 276 TRP A C 1
ATOM 2129 O O . TRP A 1 276 ? 1.908 -7.333 25.242 1.00 72.38 276 TRP A O 1
ATOM 2139 N N . PRO A 1 277 ? 0.812 -8.114 27.047 1.00 76.44 277 PRO A N 1
ATOM 2140 C CA . PRO A 1 277 ? 1.268 -9.477 26.849 1.00 76.44 277 PRO A CA 1
ATOM 2141 C C . PRO A 1 277 ? 0.667 -10.168 25.626 1.00 76.44 277 PRO A C 1
ATOM 2143 O O . PRO A 1 277 ? 1.345 -10.980 25.000 1.00 76.44 277 PRO A O 1
ATOM 2146 N N . ALA A 1 278 ? -0.587 -9.852 25.303 1.00 88.06 278 ALA A N 1
ATOM 2147 C CA . ALA A 1 278 ? -1.256 -10.344 24.115 1.00 88.06 278 ALA A CA 1
ATOM 2148 C C . ALA A 1 278 ? -2.322 -9.344 23.653 1.00 88.06 278 ALA A C 1
ATOM 2150 O O . ALA A 1 278 ? -3.168 -8.903 24.437 1.00 88.06 278 ALA A O 1
ATOM 2151 N N . GLU A 1 279 ? -2.264 -8.983 22.379 1.00 91.25 279 GLU A N 1
ATOM 2152 C CA . GLU A 1 279 ? -3.216 -8.095 21.721 1.00 91.25 279 GLU A CA 1
ATOM 2153 C C . GLU A 1 279 ? -3.661 -8.743 20.417 1.00 91.25 279 GLU A C 1
ATOM 2155 O O . GLU A 1 279 ? -2.839 -9.333 19.720 1.00 91.25 279 GLU A O 1
ATOM 2160 N N . PHE A 1 280 ? -4.937 -8.652 20.075 1.00 94.69 280 PHE A N 1
ATOM 2161 C CA . PHE A 1 280 ? -5.442 -9.182 18.811 1.00 94.69 280 PHE A CA 1
ATOM 2162 C C . PHE A 1 280 ? -6.588 -8.331 18.275 1.00 94.69 280 PHE A C 1
ATOM 2164 O O . PHE A 1 280 ? -7.075 -7.436 18.962 1.00 94.69 280 PHE A O 1
ATOM 2171 N N . ARG A 1 281 ? -7.016 -8.606 17.045 1.00 96.38 281 ARG A N 1
ATOM 2172 C CA . ARG A 1 281 ? -8.151 -7.922 16.427 1.00 96.38 281 ARG A CA 1
ATOM 2173 C C . ARG A 1 281 ? -9.306 -8.877 16.206 1.00 96.38 281 ARG A C 1
ATOM 2175 O O . ARG A 1 281 ? -9.108 -10.045 15.875 1.00 96.38 281 ARG A O 1
ATOM 2182 N N . MET A 1 282 ? -10.507 -8.359 16.408 1.00 98.06 282 MET A N 1
ATOM 2183 C CA . MET A 1 282 ? -11.758 -9.023 16.078 1.00 98.06 282 MET A CA 1
ATOM 2184 C C . MET A 1 282 ? -12.331 -8.320 14.854 1.00 98.06 282 MET A C 1
ATOM 2186 O O . MET A 1 282 ? -12.595 -7.118 14.905 1.00 98.06 282 MET A O 1
ATOM 2190 N N . LEU A 1 283 ? -12.470 -9.050 13.751 1.00 98.25 283 LEU A N 1
ATOM 2191 C CA . LEU A 1 283 ? -13.031 -8.505 12.525 1.00 98.25 283 LEU A CA 1
ATOM 2192 C C . LEU A 1 283 ? -14.544 -8.387 12.692 1.00 98.25 283 LEU A C 1
ATOM 2194 O O . LEU A 1 283 ? -15.210 -9.332 13.124 1.00 98.25 283 LEU A O 1
ATOM 2198 N N . ALA A 1 284 ? -15.068 -7.211 12.383 1.00 97.56 284 ALA A N 1
ATOM 2199 C CA . ALA A 1 284 ? -16.468 -6.866 12.553 1.00 97.56 284 ALA A CA 1
ATOM 2200 C C . ALA A 1 284 ? -16.970 -6.066 11.349 1.00 97.56 284 ALA A C 1
ATOM 2202 O O . ALA A 1 284 ? -16.188 -5.561 10.538 1.00 97.56 284 ALA A O 1
ATOM 2203 N N . ASP A 1 285 ? -18.287 -5.930 11.248 1.00 96.25 285 ASP A N 1
ATOM 2204 C CA . ASP A 1 285 ? -18.890 -5.058 10.250 1.00 96.25 285 ASP A CA 1
ATOM 2205 C C . ASP A 1 285 ? -18.712 -3.584 10.636 1.00 96.25 285 ASP A C 1
ATOM 2207 O O . ASP A 1 285 ? -18.586 -3.229 11.814 1.00 96.25 285 ASP A O 1
ATOM 2211 N N . ARG A 1 286 ? -18.738 -2.706 9.629 1.00 95.75 286 ARG A N 1
ATOM 2212 C CA . ARG A 1 286 ? -18.565 -1.258 9.809 1.00 95.75 286 ARG A CA 1
ATOM 2213 C C . ARG A 1 286 ? -19.531 -0.688 10.846 1.00 95.75 286 ARG A C 1
ATOM 2215 O O . ARG A 1 286 ? -19.114 0.041 11.745 1.00 95.75 286 ARG A O 1
ATOM 2222 N N . ASP A 1 287 ? -20.800 -1.070 10.748 1.00 95.50 287 ASP A N 1
ATOM 2223 C CA . ASP A 1 287 ? -21.854 -0.599 11.646 1.00 95.50 287 ASP A CA 1
ATOM 2224 C C . ASP A 1 287 ? -21.616 -1.057 13.090 1.00 95.50 287 ASP A C 1
ATOM 2226 O O . ASP A 1 287 ? -21.830 -0.283 14.017 1.00 95.50 287 ASP A O 1
ATOM 2230 N N . THR A 1 288 ? -21.085 -2.268 13.298 1.00 96.50 288 THR A N 1
ATOM 2231 C CA . THR A 1 288 ? -20.713 -2.762 14.633 1.00 96.50 288 THR A CA 1
ATOM 2232 C C . THR A 1 288 ? -19.645 -1.886 15.280 1.00 96.50 288 THR A C 1
ATOM 2234 O O . THR A 1 288 ? -19.800 -1.483 16.433 1.00 96.50 288 THR A O 1
ATOM 2237 N N . VAL A 1 289 ? -18.578 -1.552 14.546 1.00 96.81 289 VAL A N 1
ATOM 2238 C CA . VAL A 1 289 ? -17.509 -0.682 15.061 1.00 96.81 289 VAL A CA 1
ATOM 2239 C C . VAL A 1 289 ? -18.074 0.690 15.446 1.00 96.81 289 VAL A C 1
ATOM 2241 O O . VAL A 1 289 ? -17.794 1.190 16.535 1.00 96.81 289 VAL A O 1
ATOM 2244 N N . ILE A 1 290 ? -18.920 1.274 14.595 1.00 95.38 290 ILE A N 1
ATOM 2245 C CA . ILE A 1 290 ? -19.541 2.585 14.835 1.00 95.38 290 ILE A CA 1
ATOM 2246 C C . ILE A 1 290 ? -20.477 2.547 16.051 1.00 95.38 290 ILE A C 1
ATOM 2248 O O . ILE A 1 290 ? -20.369 3.410 16.924 1.00 95.38 290 ILE A O 1
ATOM 2252 N N . SER A 1 291 ? -21.347 1.536 16.157 1.00 95.19 291 SER A N 1
ATOM 2253 C CA . SER A 1 291 ? -22.256 1.363 17.298 1.00 95.19 291 SER A CA 1
ATOM 2254 C C . SER A 1 291 ? -21.502 1.200 18.617 1.00 95.19 291 SER A C 1
ATOM 2256 O O . SER A 1 291 ? -21.870 1.824 19.610 1.00 95.19 291 SER A O 1
ATOM 2258 N N . VAL A 1 292 ? -20.401 0.438 18.636 1.00 95.25 292 VAL A N 1
ATOM 2259 C CA . VAL A 1 292 ? -19.538 0.323 19.825 1.00 95.25 292 VAL A CA 1
ATOM 2260 C C . VAL A 1 292 ? -19.011 1.691 20.251 1.00 95.25 292 VAL A C 1
ATOM 2262 O O . VAL A 1 292 ? -19.098 2.056 21.428 1.00 95.25 292 VAL A O 1
ATOM 2265 N N . MET A 1 293 ? -18.504 2.476 19.300 1.00 93.81 293 MET A N 1
ATOM 2266 C CA . MET A 1 293 ? -17.981 3.806 19.602 1.00 93.81 293 MET A CA 1
ATOM 2267 C C . MET A 1 293 ? -19.064 4.767 20.084 1.00 93.81 293 MET A C 1
ATOM 2269 O O . MET A 1 293 ? -18.791 5.583 20.957 1.00 93.81 293 MET A O 1
ATOM 2273 N N . GLN A 1 294 ? -20.281 4.679 19.555 1.00 92.25 294 GLN A N 1
ATOM 2274 C CA . GLN A 1 294 ? -21.373 5.576 19.922 1.00 92.25 294 GLN A CA 1
ATOM 2275 C C . GLN A 1 294 ? -21.981 5.235 21.287 1.00 92.25 294 GLN A C 1
ATOM 2277 O O . GLN A 1 294 ? -22.153 6.123 22.124 1.00 92.25 294 GLN A O 1
ATOM 2282 N N . ASP A 1 295 ? -22.296 3.960 21.509 1.00 92.75 295 ASP A N 1
ATOM 2283 C CA . ASP A 1 295 ? -23.161 3.541 22.613 1.00 92.75 295 ASP A CA 1
ATOM 2284 C C . ASP A 1 295 ? -22.377 3.054 23.837 1.00 92.75 295 ASP A C 1
ATOM 2286 O O . ASP A 1 295 ? -22.852 3.182 24.969 1.00 92.75 295 ASP A O 1
ATOM 2290 N N . PHE A 1 296 ? -21.160 2.535 23.636 1.00 94.06 296 PHE A N 1
ATOM 2291 C CA . PHE A 1 296 ? -20.392 1.882 24.698 1.00 94.06 296 PHE A CA 1
ATOM 2292 C C . PHE A 1 296 ? -19.133 2.640 25.100 1.00 94.06 296 PHE A C 1
ATOM 2294 O O . PHE A 1 296 ? -18.812 2.674 26.286 1.00 94.06 296 PHE A O 1
ATOM 2301 N N . VAL A 1 297 ? -18.410 3.255 24.158 1.00 93.12 297 VAL A N 1
ATOM 2302 C CA . VAL A 1 297 ? -17.125 3.925 24.444 1.00 93.12 297 VAL A CA 1
ATOM 2303 C C . VAL A 1 297 ? -16.964 5.306 23.768 1.00 93.12 297 VAL A C 1
ATOM 2305 O O . VAL A 1 297 ? -15.945 5.562 23.125 1.00 93.12 297 VAL A O 1
ATOM 2308 N N . PRO A 1 298 ? -17.888 6.267 23.979 1.00 90.38 298 PRO A N 1
ATOM 2309 C CA . PRO A 1 298 ? -17.948 7.541 23.235 1.00 90.38 298 PRO A CA 1
ATOM 2310 C C . PRO A 1 298 ? -16.774 8.505 23.450 1.00 90.38 298 PRO A C 1
ATOM 2312 O O . PRO A 1 298 ? -16.577 9.439 22.673 1.00 90.38 298 PRO A O 1
ATOM 2315 N N . GLN A 1 299 ? -15.987 8.315 24.508 1.00 88.56 299 GLN A N 1
ATOM 2316 C CA . GLN A 1 299 ? -14.804 9.140 24.802 1.00 88.56 299 GLN A CA 1
ATOM 2317 C C . GLN A 1 299 ? -13.492 8.475 24.367 1.00 88.56 299 GLN A C 1
ATOM 2319 O O . GLN A 1 299 ? -12.414 9.058 24.499 1.00 88.56 299 GLN A O 1
ATOM 2324 N N . THR A 1 300 ? -13.567 7.250 23.856 1.00 90.19 300 THR A N 1
ATOM 2325 C CA . THR A 1 300 ? -12.412 6.524 23.335 1.00 90.19 300 THR A CA 1
ATOM 2326 C C . THR A 1 300 ? -12.130 6.989 21.902 1.00 90.19 300 THR A C 1
ATOM 2328 O O . THR A 1 300 ? -13.075 7.235 21.155 1.00 90.19 300 THR A O 1
ATOM 2331 N N . PRO A 1 301 ? -10.862 7.149 21.490 1.00 91.19 301 PRO A N 1
ATOM 2332 C CA . PRO A 1 301 ? -10.545 7.447 20.098 1.00 91.19 301 PRO A CA 1
ATOM 2333 C C . PRO A 1 301 ? -10.970 6.306 19.159 1.00 91.19 301 PRO A C 1
ATOM 2335 O O . PRO A 1 301 ? -10.739 5.134 19.455 1.00 91.19 301 PRO A O 1
ATOM 2338 N N . LEU A 1 302 ? -11.554 6.669 18.020 1.00 94.88 302 LEU A N 1
ATOM 2339 C CA . LEU A 1 302 ? -11.772 5.815 16.858 1.00 94.88 302 LEU A CA 1
ATOM 2340 C C . LEU A 1 302 ? -10.673 6.115 15.839 1.00 94.88 302 LEU A C 1
ATOM 2342 O O . LEU A 1 302 ? -10.489 7.267 15.436 1.00 94.88 302 LEU A O 1
ATOM 2346 N N . THR A 1 303 ? -9.926 5.093 15.437 1.00 96.25 303 THR A N 1
ATOM 2347 C CA . THR A 1 303 ? -8.929 5.215 14.376 1.00 96.25 303 THR A CA 1
ATOM 2348 C C . THR A 1 303 ? -9.595 5.024 13.023 1.00 96.25 303 THR A C 1
ATOM 2350 O O . THR A 1 303 ? -10.259 4.016 12.794 1.00 96.25 303 THR A O 1
ATOM 2353 N N . PHE A 1 304 ? -9.368 5.984 12.134 1.00 96.94 304 PHE A N 1
ATOM 2354 C CA . PHE A 1 304 ? -9.620 5.871 10.704 1.00 96.94 304 PHE A CA 1
ATOM 2355 C C . PHE A 1 304 ? -8.267 5.717 10.027 1.00 96.94 304 PHE A C 1
ATOM 2357 O O . PHE A 1 304 ? -7.333 6.456 10.351 1.00 96.94 304 PHE A O 1
ATOM 2364 N N . GLY A 1 305 ? -8.133 4.765 9.118 1.00 96.31 305 GLY A N 1
ATOM 2365 C CA . GLY A 1 305 ? -6.908 4.635 8.350 1.00 96.31 305 GLY A CA 1
ATOM 2366 C C . GLY A 1 305 ? -7.162 4.237 6.915 1.00 96.31 305 GLY A C 1
ATOM 2367 O O . GLY A 1 305 ? -8.225 3.734 6.578 1.00 96.31 305 GLY A O 1
ATOM 2368 N N . TRP A 1 306 ? -6.162 4.482 6.084 1.00 97.06 306 TRP A N 1
ATOM 2369 C CA . TRP A 1 306 ? -6.165 4.235 4.654 1.00 97.06 306 TRP A CA 1
ATOM 2370 C C . TRP A 1 306 ? -4.875 3.528 4.288 1.00 97.06 306 TRP A C 1
ATOM 2372 O O . TRP A 1 306 ? -3.787 3.885 4.749 1.00 97.06 306 TRP A O 1
ATOM 2382 N N . ARG A 1 307 ? -5.022 2.479 3.493 1.00 96.25 307 ARG A N 1
ATOM 2383 C CA . ARG A 1 307 ? -3.939 1.627 3.020 1.00 96.25 307 ARG A CA 1
ATOM 2384 C C . ARG A 1 307 ? -3.803 1.856 1.529 1.00 96.25 307 ARG A C 1
ATOM 2386 O O . ARG A 1 307 ? -4.795 1.711 0.829 1.00 96.25 307 ARG A O 1
ATOM 2393 N N . PHE A 1 308 ? -2.615 2.223 1.074 1.00 96.62 308 PHE A N 1
ATOM 2394 C CA . PHE A 1 308 ? -2.330 2.493 -0.331 1.00 96.62 308 PHE A CA 1
ATOM 2395 C C . PHE A 1 308 ? -1.591 1.280 -0.885 1.00 96.62 308 PHE A C 1
ATOM 2397 O O . PHE A 1 308 ? -0.411 1.098 -0.583 1.00 96.62 308 PHE A O 1
ATOM 2404 N N . LEU A 1 309 ? -2.314 0.422 -1.605 1.00 95.44 309 LEU A N 1
ATOM 2405 C CA . LEU A 1 309 ? -1.804 -0.843 -2.129 1.00 95.44 309 LEU A CA 1
ATOM 2406 C C . LEU A 1 309 ? -1.237 -0.619 -3.538 1.00 95.44 309 LEU A C 1
ATOM 2408 O O . LEU A 1 309 ? -1.973 -0.589 -4.515 1.00 95.44 309 LEU A O 1
ATOM 2412 N N . PHE A 1 310 ? 0.068 -0.403 -3.656 1.00 95.75 310 PHE A N 1
ATOM 2413 C CA . PHE A 1 310 ? 0.697 -0.075 -4.931 1.00 95.75 310 PHE A CA 1
ATOM 2414 C C . PHE A 1 310 ? 0.795 -1.296 -5.846 1.00 95.75 310 PHE A C 1
ATOM 2416 O O . PHE A 1 310 ? 1.217 -2.376 -5.433 1.00 95.75 310 PHE A O 1
ATOM 2423 N N . ASN A 1 311 ? 0.497 -1.101 -7.128 1.00 94.69 311 ASN A N 1
ATOM 2424 C CA . ASN A 1 311 ? 0.751 -2.101 -8.152 1.00 94.69 311 ASN A CA 1
ATOM 2425 C C . ASN A 1 311 ? 2.208 -2.006 -8.620 1.00 94.69 311 ASN A C 1
ATOM 2427 O O . ASN A 1 311 ? 2.578 -1.139 -9.415 1.00 94.69 311 ASN A O 1
ATOM 2431 N N . HIS A 1 312 ? 3.051 -2.905 -8.117 1.00 92.94 312 HIS A N 1
ATOM 2432 C CA . HIS A 1 312 ? 4.483 -2.894 -8.407 1.00 92.94 312 HIS A CA 1
ATOM 2433 C C . HIS A 1 312 ? 4.802 -3.091 -9.897 1.00 92.94 312 HIS A C 1
ATOM 2435 O O . HIS A 1 312 ? 5.805 -2.556 -10.373 1.00 92.94 312 HIS A O 1
ATOM 2441 N N . GLU A 1 313 ? 3.964 -3.820 -10.643 1.00 91.31 313 GLU A N 1
ATOM 2442 C CA . GLU A 1 313 ? 4.178 -4.101 -12.069 1.00 91.31 313 GLU A CA 1
ATOM 2443 C C . GLU A 1 313 ? 4.025 -2.850 -12.941 1.00 91.31 313 GLU A C 1
ATOM 2445 O O . GLU A 1 313 ? 4.727 -2.702 -13.946 1.00 91.31 313 GLU A O 1
ATOM 2450 N N . GLU A 1 314 ? 3.156 -1.931 -12.519 1.00 92.12 314 GLU A N 1
ATOM 2451 C CA . GLU A 1 314 ? 2.806 -0.716 -13.258 1.00 92.12 314 GLU A CA 1
ATOM 2452 C C . GLU A 1 314 ? 3.768 0.447 -12.990 1.00 92.12 314 GLU A C 1
ATOM 2454 O O . GLU A 1 314 ? 3.708 1.456 -13.687 1.00 92.12 314 GLU A O 1
ATOM 2459 N N . LEU A 1 315 ? 4.700 0.327 -12.033 1.00 92.94 315 LEU A N 1
ATOM 2460 C CA . LEU A 1 315 ? 5.742 1.333 -11.811 1.00 92.94 315 LEU A CA 1
ATOM 2461 C C . LEU A 1 315 ? 6.915 1.124 -12.782 1.00 92.94 315 LEU A C 1
ATOM 2463 O O . LEU A 1 315 ? 7.718 0.202 -12.591 1.00 92.94 315 LEU A O 1
ATOM 2467 N N . PRO A 1 316 ? 7.131 1.996 -13.785 1.00 89.94 316 PRO A N 1
ATOM 2468 C CA . PRO A 1 316 ? 8.259 1.831 -14.684 1.00 89.94 316 PRO A CA 1
ATOM 2469 C C . PRO A 1 316 ? 9.557 2.231 -13.975 1.00 89.94 316 PRO A C 1
ATOM 2471 O O . PRO A 1 316 ? 9.664 3.327 -13.427 1.00 89.94 316 PRO A O 1
ATOM 2474 N N . TYR A 1 317 ? 10.608 1.421 -14.099 1.00 89.88 317 TYR A N 1
ATOM 2475 C CA . TYR A 1 317 ? 11.939 1.697 -13.548 1.00 89.88 317 TYR A CA 1
ATOM 2476 C C . TYR A 1 317 ? 12.467 3.071 -13.985 1.00 89.88 317 TYR A C 1
ATOM 2478 O O . TYR A 1 317 ? 13.051 3.813 -13.201 1.00 89.88 317 TYR A O 1
ATOM 2486 N N . SER A 1 318 ? 12.183 3.471 -15.230 1.00 88.69 318 SER A N 1
ATOM 2487 C CA . SER A 1 318 ? 12.576 4.787 -15.758 1.00 88.69 318 SER A CA 1
ATOM 2488 C C . SER A 1 318 ? 11.914 5.983 -15.055 1.00 88.69 318 SER A C 1
ATOM 2490 O O . SER A 1 318 ? 12.326 7.122 -15.279 1.00 88.69 318 SER A O 1
ATOM 2492 N N . ARG A 1 319 ? 10.902 5.733 -14.217 1.00 92.94 319 ARG A N 1
ATOM 2493 C CA . ARG A 1 319 ? 10.110 6.722 -13.482 1.00 92.94 319 ARG A CA 1
ATOM 2494 C C . ARG A 1 319 ? 10.335 6.684 -11.972 1.00 92.94 319 ARG A C 1
ATOM 2496 O O . ARG A 1 319 ? 9.683 7.449 -11.274 1.00 92.94 319 ARG A O 1
ATOM 2503 N N . ILE A 1 320 ? 11.295 5.905 -11.460 1.00 92.69 320 ILE A N 1
ATOM 2504 C CA . ILE A 1 320 ? 11.592 5.838 -10.015 1.00 92.69 320 ILE A CA 1
ATOM 2505 C C . ILE A 1 320 ? 11.788 7.226 -9.392 1.00 92.69 320 ILE A C 1
ATOM 2507 O O . ILE A 1 320 ? 11.211 7.522 -8.351 1.00 92.69 320 ILE A O 1
ATOM 2511 N N . THR A 1 321 ? 12.574 8.103 -10.020 1.00 92.75 321 THR A N 1
ATOM 2512 C CA . THR A 1 321 ? 12.815 9.453 -9.484 1.00 92.75 321 THR A CA 1
ATOM 2513 C C . THR A 1 321 ? 11.533 10.279 -9.410 1.00 92.75 321 THR A C 1
ATOM 2515 O O . THR A 1 321 ? 11.335 11.012 -8.447 1.00 92.75 321 THR A O 1
ATOM 2518 N N . GLU A 1 322 ? 10.657 10.142 -10.404 1.00 94.31 322 GLU A N 1
ATOM 2519 C CA . GLU A 1 322 ? 9.370 10.837 -10.452 1.00 94.31 322 GLU A CA 1
ATOM 2520 C C . GLU A 1 322 ? 8.411 10.298 -9.386 1.00 94.31 322 GLU A C 1
ATOM 2522 O O . GLU A 1 322 ? 7.879 11.083 -8.609 1.00 94.31 322 GLU A O 1
ATOM 2527 N N . ALA A 1 323 ? 8.294 8.974 -9.267 1.00 95.12 323 ALA A N 1
ATOM 2528 C CA . ALA A 1 323 ? 7.523 8.298 -8.225 1.00 95.12 323 ALA A CA 1
ATOM 2529 C C . ALA A 1 323 ? 7.984 8.683 -6.810 1.00 95.12 323 ALA A C 1
ATOM 2531 O O . ALA A 1 323 ? 7.171 8.960 -5.931 1.00 95.12 323 ALA A O 1
ATOM 2532 N N . ARG A 1 324 ? 9.300 8.776 -6.590 1.00 94.88 324 ARG A N 1
ATOM 2533 C CA . ARG A 1 324 ? 9.867 9.229 -5.314 1.00 94.88 324 ARG A CA 1
ATOM 2534 C C . ARG A 1 324 ? 9.520 10.680 -5.008 1.00 94.88 324 ARG A C 1
ATOM 2536 O O . ARG A 1 324 ? 9.172 10.986 -3.873 1.00 94.88 324 ARG A O 1
ATOM 2543 N N . THR A 1 325 ? 9.633 11.582 -5.983 1.00 93.88 325 THR A N 1
ATOM 2544 C CA . THR A 1 325 ? 9.220 12.981 -5.795 1.00 93.88 325 THR A CA 1
ATOM 2545 C C . THR A 1 325 ? 7.726 13.068 -5.497 1.00 93.88 325 THR A C 1
ATOM 2547 O O . THR A 1 325 ? 7.355 13.732 -4.537 1.00 93.88 325 THR A O 1
ATOM 2550 N N . ALA A 1 326 ? 6.900 12.327 -6.237 1.00 95.12 326 ALA A N 1
ATOM 2551 C CA . ALA A 1 326 ? 5.462 12.267 -6.025 1.00 95.12 326 ALA A CA 1
ATOM 2552 C C . ALA A 1 326 ? 5.098 11.797 -4.608 1.00 95.12 326 ALA A C 1
ATOM 2554 O O . ALA A 1 326 ? 4.306 12.458 -3.948 1.00 95.12 326 ALA A O 1
ATOM 2555 N N . LEU A 1 327 ? 5.725 10.730 -4.096 1.00 94.50 327 LEU A N 1
ATOM 2556 C CA . LEU A 1 327 ? 5.504 10.251 -2.723 1.00 94.50 327 LEU A CA 1
ATOM 2557 C C . LEU A 1 327 ? 5.899 11.278 -1.655 1.00 94.50 327 LEU A C 1
ATOM 2559 O O . LEU A 1 327 ? 5.201 11.420 -0.654 1.00 94.50 327 LEU A O 1
ATOM 2563 N N . ARG A 1 328 ? 7.003 12.004 -1.858 1.00 92.62 328 ARG A N 1
ATOM 2564 C CA . ARG A 1 328 ? 7.438 13.052 -0.918 1.00 92.62 328 ARG A CA 1
ATOM 2565 C C . ARG A 1 328 ? 6.484 14.236 -0.905 1.00 92.62 328 ARG A C 1
ATOM 2567 O O . ARG A 1 328 ? 6.189 14.760 0.165 1.00 92.62 328 ARG A O 1
ATOM 2574 N N . ASP A 1 329 ? 6.040 14.669 -2.081 1.00 93.81 329 ASP A N 1
ATOM 2575 C CA . ASP A 1 329 ? 5.102 15.782 -2.206 1.00 93.81 329 ASP A CA 1
ATOM 2576 C C . ASP A 1 329 ? 3.731 15.384 -1.637 1.00 93.81 329 ASP A C 1
ATOM 2578 O O . ASP A 1 329 ? 3.157 16.135 -0.850 1.00 93.81 329 ASP A O 1
ATOM 2582 N N . PHE A 1 330 ? 3.277 14.162 -1.929 1.00 94.44 330 PHE A N 1
ATOM 2583 C CA . PHE A 1 330 ? 2.089 13.538 -1.347 1.00 94.44 330 PHE A CA 1
ATOM 2584 C C . PHE A 1 330 ? 2.134 13.535 0.190 1.00 94.44 330 PHE A C 1
ATOM 2586 O O . PHE A 1 330 ? 1.231 14.064 0.839 1.00 94.44 330 PHE A O 1
ATOM 2593 N N . GLU A 1 331 ? 3.210 13.014 0.793 1.00 92.38 331 GLU A N 1
ATOM 2594 C CA . GLU A 1 331 ? 3.385 13.016 2.250 1.00 92.38 331 GLU A CA 1
ATOM 2595 C C . GLU A 1 331 ? 3.421 14.442 2.819 1.00 92.38 331 GLU A C 1
ATOM 2597 O O . GLU A 1 331 ? 2.810 14.714 3.854 1.00 92.38 331 GLU A O 1
ATOM 2602 N N . ALA A 1 332 ? 4.127 15.366 2.160 1.00 91.25 332 ALA A N 1
ATOM 2603 C CA . ALA A 1 332 ? 4.260 16.741 2.628 1.00 91.25 332 ALA A CA 1
ATOM 2604 C C . ALA A 1 332 ? 2.916 17.484 2.645 1.00 91.25 332 ALA A C 1
ATOM 2606 O O . ALA A 1 332 ? 2.650 18.226 3.597 1.00 91.25 332 ALA A O 1
ATOM 2607 N N . VAL A 1 333 ? 2.077 17.279 1.625 1.00 93.38 333 VAL A N 1
ATOM 2608 C CA . VAL A 1 333 ? 0.725 17.850 1.550 1.00 93.38 333 VAL A CA 1
ATOM 2609 C C . VAL A 1 333 ? -0.165 17.251 2.635 1.00 93.38 333 VAL A C 1
ATOM 2611 O O . VAL A 1 333 ? -0.706 18.000 3.448 1.00 93.38 333 VAL A O 1
ATOM 2614 N N . LEU A 1 334 ? -0.221 15.920 2.749 1.00 92.69 334 LEU A N 1
ATOM 2615 C CA . LEU A 1 334 ? -1.020 15.255 3.784 1.00 92.69 334 LEU A CA 1
ATOM 2616 C C . LEU A 1 334 ? -0.596 15.649 5.201 1.00 92.69 334 LEU A C 1
ATOM 2618 O O . LEU A 1 334 ? -1.444 15.887 6.061 1.00 92.69 334 LEU A O 1
ATOM 2622 N N . PHE A 1 335 ? 0.706 15.768 5.462 1.00 91.31 335 PHE A N 1
ATOM 2623 C CA . PHE A 1 335 ? 1.199 16.242 6.752 1.00 91.31 335 PHE A CA 1
ATOM 2624 C C . PHE A 1 335 ? 0.816 17.707 7.010 1.00 91.31 335 PHE A C 1
ATOM 2626 O O . PHE A 1 335 ? 0.493 18.067 8.144 1.00 91.31 335 PHE A O 1
ATOM 2633 N N . GLY A 1 336 ? 0.837 18.557 5.981 1.00 89.69 336 GLY A N 1
ATOM 2634 C CA . GLY A 1 336 ? 0.388 19.944 6.072 1.00 89.69 336 GLY A CA 1
ATOM 2635 C C . GLY A 1 336 ? -1.098 20.060 6.415 1.00 89.69 336 GLY A C 1
ATOM 2636 O O . GLY A 1 336 ? -1.457 20.825 7.310 1.00 89.69 336 GLY A O 1
ATOM 2637 N N . ASP A 1 337 ? -1.942 19.271 5.754 1.00 89.88 337 ASP A N 1
ATOM 2638 C CA . ASP A 1 337 ? -3.395 19.339 5.912 1.00 89.88 337 ASP A CA 1
ATOM 2639 C C . ASP A 1 337 ? -3.915 18.593 7.145 1.00 89.88 337 ASP A C 1
ATOM 2641 O O . ASP A 1 337 ? -4.745 19.109 7.896 1.00 89.88 337 ASP A O 1
ATOM 2645 N N . LEU A 1 338 ? -3.419 17.384 7.394 1.00 90.69 338 LEU A N 1
ATOM 2646 C CA . LEU A 1 338 ? -3.931 16.511 8.451 1.00 90.69 338 LEU A CA 1
ATOM 2647 C C . LEU A 1 338 ? -3.023 16.496 9.686 1.00 90.69 338 LEU A C 1
ATOM 2649 O O . LEU A 1 338 ? -3.507 16.354 10.806 1.00 90.69 338 LEU A O 1
ATOM 2653 N N . GLY A 1 339 ? -1.711 16.664 9.508 1.00 84.38 339 GLY A N 1
ATOM 2654 C CA . GLY A 1 339 ? -0.736 16.643 10.603 1.00 84.38 339 GLY A CA 1
ATOM 2655 C C . GLY A 1 339 ? -0.641 17.947 11.402 1.00 84.38 339 GLY A C 1
ATOM 2656 O O . GLY A 1 339 ? -0.238 17.913 12.566 1.00 84.38 339 GLY A O 1
ATOM 2657 N N . GLN A 1 340 ? -1.016 19.091 10.817 1.00 81.81 340 GLN A N 1
ATOM 2658 C CA . GLN A 1 340 ? -0.952 20.409 11.474 1.00 81.81 340 GLN A CA 1
ATOM 2659 C C . GLN A 1 340 ? -2.315 20.974 11.909 1.00 81.81 340 GLN A C 1
ATOM 2661 O O . GLN A 1 340 ? -2.395 22.166 12.201 1.00 81.81 340 GLN A O 1
ATOM 2666 N N . ASP A 1 341 ? -3.358 20.136 11.996 1.00 73.69 341 ASP A N 1
ATOM 2667 C CA . ASP A 1 341 ? -4.737 20.540 12.327 1.00 73.69 341 ASP A CA 1
ATOM 2668 C C . ASP A 1 341 ? -5.225 21.714 11.450 1.00 73.69 341 ASP A C 1
ATOM 2670 O O . ASP A 1 341 ? -5.333 22.861 11.898 1.00 73.69 341 ASP A O 1
ATOM 2674 N N . ASN A 1 342 ? -5.534 21.435 10.177 1.00 83.38 342 ASN A N 1
ATOM 2675 C CA . ASN A 1 342 ? -6.003 22.455 9.239 1.00 83.38 342 ASN A CA 1
ATOM 2676 C C . ASN A 1 342 ? -7.303 23.141 9.746 1.00 83.38 342 ASN A C 1
ATOM 2678 O O . ASN A 1 342 ? -8.336 22.483 9.925 1.00 83.38 342 ASN A O 1
ATOM 2682 N N . PRO A 1 343 ? -7.300 24.474 9.968 1.00 85.38 343 PRO A N 1
ATOM 2683 C CA . PRO A 1 343 ? -8.465 25.192 10.486 1.00 85.38 343 PRO A CA 1
ATOM 2684 C C . PRO A 1 343 ? -9.635 25.243 9.496 1.00 85.38 343 PRO A C 1
ATOM 2686 O O . PRO A 1 343 ? -10.781 25.402 9.916 1.00 85.38 343 PRO A O 1
ATOM 2689 N N . GLU A 1 344 ? -9.370 25.120 8.193 1.00 87.94 344 GLU A N 1
ATOM 2690 C CA . GLU A 1 344 ? -10.410 25.036 7.169 1.00 87.94 344 GLU A CA 1
ATOM 2691 C C . GLU A 1 344 ? -11.181 23.721 7.292 1.00 87.94 344 GLU A C 1
ATOM 2693 O O . GLU A 1 344 ? -12.411 23.749 7.324 1.00 87.94 344 GLU A O 1
ATOM 2698 N N . LEU A 1 345 ? -10.480 22.599 7.489 1.00 87.94 345 LEU A N 1
ATOM 2699 C CA . LEU A 1 345 ? -11.091 21.296 7.763 1.00 87.94 345 LEU A CA 1
ATOM 2700 C C . LEU A 1 345 ? -11.975 21.358 9.019 1.00 87.94 345 LEU A C 1
ATOM 2702 O O . LEU A 1 345 ? -13.150 20.997 8.979 1.00 87.94 345 LEU A O 1
ATOM 2706 N N . ALA A 1 346 ? -11.446 21.902 10.121 1.00 87.31 346 ALA A N 1
ATOM 2707 C CA . ALA A 1 346 ? -12.191 22.049 11.374 1.00 87.31 346 ALA A CA 1
ATOM 2708 C C . ALA A 1 346 ? -13.455 22.924 11.235 1.00 87.31 346 ALA A C 1
ATOM 2710 O O . ALA A 1 346 ? -14.422 22.734 11.970 1.00 87.31 346 ALA A O 1
ATOM 2711 N N . SER A 1 347 ? -13.474 23.873 10.290 1.00 88.44 347 SER A N 1
ATOM 2712 C CA . SER A 1 347 ? -14.625 24.755 10.050 1.00 88.44 347 SER A CA 1
ATOM 2713 C C . SER A 1 347 ? -15.769 24.108 9.261 1.00 88.44 347 SER A C 1
ATOM 2715 O O . SER A 1 347 ? -16.885 24.631 9.267 1.00 88.44 347 SER A O 1
ATOM 2717 N N . GLN A 1 348 ? -15.499 22.987 8.592 1.00 90.19 348 GLN A N 1
ATOM 2718 C CA . GLN A 1 348 ? -16.456 22.280 7.739 1.00 90.19 348 GLN A CA 1
ATOM 2719 C C . GLN A 1 348 ? -17.183 21.141 8.463 1.00 90.19 348 GLN A C 1
ATOM 2721 O O . GLN A 1 348 ? -18.155 20.600 7.940 1.00 90.19 348 GLN A O 1
ATOM 2726 N N . VAL A 1 349 ? -16.746 20.799 9.676 1.00 91.00 349 VAL A N 1
ATOM 2727 C CA . VAL A 1 349 ? -17.239 19.651 10.445 1.00 91.00 349 VAL A CA 1
ATOM 2728 C C . VAL A 1 349 ? -17.991 20.090 11.703 1.00 91.00 349 VAL A C 1
ATOM 2730 O O . VAL A 1 349 ? -17.704 21.128 12.303 1.00 91.00 349 VAL A O 1
ATOM 2733 N N . GLY A 1 350 ? -18.982 19.297 12.116 1.00 91.75 350 GLY A N 1
ATOM 2734 C CA . GLY A 1 350 ? -19.814 19.577 13.287 1.00 91.75 350 GLY A CA 1
ATOM 2735 C C . GLY A 1 350 ? -19.101 19.285 14.610 1.00 91.75 350 GLY A C 1
ATOM 2736 O O . GLY A 1 350 ? -19.303 18.231 15.210 1.00 91.75 350 GLY A O 1
ATOM 2737 N N . LEU A 1 351 ? -18.272 20.217 15.087 1.00 91.94 351 LEU A N 1
ATOM 2738 C CA . LEU A 1 351 ? -17.579 20.086 16.375 1.00 91.94 351 LEU A CA 1
ATOM 2739 C C . LEU A 1 351 ? -18.504 20.334 17.580 1.00 91.94 351 LEU A C 1
ATOM 2741 O O . LEU A 1 351 ? -19.467 21.102 17.511 1.00 91.94 351 LEU A O 1
ATOM 2745 N N . ALA A 1 352 ? -18.178 19.708 18.714 1.00 90.56 352 ALA A N 1
ATOM 2746 C CA . ALA A 1 352 ? -18.874 19.931 19.978 1.00 90.56 352 ALA A CA 1
ATOM 2747 C C . ALA A 1 352 ? -18.705 21.377 20.489 1.00 90.56 352 ALA A C 1
ATOM 2749 O O . ALA A 1 352 ? -17.746 22.081 20.162 1.00 90.56 352 ALA A O 1
ATOM 2750 N N . GLU A 1 353 ? -19.625 21.831 21.348 1.00 88.44 353 GLU A N 1
ATOM 2751 C CA . GLU A 1 353 ? -19.585 23.192 21.893 1.00 88.44 353 GLU A CA 1
ATOM 2752 C C . GLU A 1 353 ? -18.255 23.477 22.618 1.00 88.44 353 GLU A C 1
ATOM 2754 O O . GLU A 1 353 ? -17.845 22.759 23.529 1.00 88.44 353 GLU A O 1
ATOM 2759 N N . GLY A 1 354 ? -17.577 24.558 22.217 1.00 84.56 354 GLY A N 1
ATOM 2760 C CA . GLY A 1 354 ? -16.300 24.980 22.800 1.00 84.56 354 GLY A CA 1
ATOM 2761 C C . GLY A 1 354 ? -15.058 24.309 22.202 1.00 84.56 354 GLY A C 1
ATOM 2762 O O . GLY A 1 354 ? -13.947 24.661 22.601 1.00 84.56 354 GLY A O 1
ATOM 2763 N N . ARG A 1 355 ? -15.218 23.395 21.237 1.00 87.06 355 ARG A N 1
ATOM 2764 C CA . ARG A 1 355 ? -14.118 22.850 20.430 1.00 87.06 355 ARG A CA 1
ATOM 2765 C C . ARG A 1 355 ? -13.862 23.752 19.219 1.00 87.06 355 ARG A C 1
ATOM 2767 O O . ARG A 1 355 ? -14.797 24.269 18.614 1.00 87.06 355 ARG A O 1
ATOM 2774 N N . ALA A 1 356 ? -12.587 23.968 18.901 1.00 83.31 356 ALA A N 1
ATOM 2775 C CA . ALA A 1 356 ? -12.149 24.806 17.778 1.00 83.31 356 ALA A CA 1
ATOM 2776 C C . ALA A 1 356 ? -11.140 24.103 16.854 1.00 83.31 356 ALA A C 1
ATOM 2778 O O . ALA A 1 356 ? -10.816 24.637 15.798 1.00 83.31 356 ALA A O 1
ATOM 2779 N N . ASP A 1 357 ? -10.641 22.935 17.264 1.00 84.88 357 ASP A N 1
ATOM 2780 C CA . ASP A 1 357 ? -9.652 22.126 16.560 1.00 84.88 357 ASP A CA 1
ATOM 2781 C C . ASP A 1 357 ? -10.010 20.634 16.644 1.00 84.88 357 ASP A C 1
ATOM 2783 O O . ASP A 1 357 ? -10.766 20.199 17.524 1.00 84.88 357 ASP A O 1
ATOM 2787 N N . LEU A 1 358 ? -9.465 19.857 15.706 1.00 84.12 358 LEU A N 1
ATOM 2788 C CA . LEU A 1 358 ? -9.685 18.416 15.608 1.00 84.12 358 LEU A CA 1
ATOM 2789 C C . LEU A 1 358 ? -8.693 17.603 16.454 1.00 84.12 358 LEU A C 1
ATOM 2791 O O . LEU A 1 358 ? -9.069 16.542 16.948 1.00 84.12 358 LEU A O 1
ATOM 2795 N N . GLN A 1 359 ? -7.481 18.114 16.702 1.00 84.75 359 GLN A N 1
ATOM 2796 C CA . GLN A 1 359 ? -6.415 17.413 17.434 1.00 84.75 359 GLN A CA 1
ATOM 2797 C C . GLN A 1 359 ? -6.107 16.046 16.828 1.00 84.75 359 GLN A C 1
ATOM 2799 O O . GLN A 1 359 ? -6.005 15.045 17.548 1.00 84.75 359 GLN A O 1
ATOM 2804 N N . LEU A 1 360 ? -5.982 16.010 15.499 1.00 87.81 360 LEU A N 1
ATOM 2805 C CA . LEU A 1 360 ? -5.759 14.780 14.753 1.00 87.81 360 LEU A CA 1
ATOM 2806 C C . LEU A 1 360 ? -4.439 14.130 15.174 1.00 87.81 360 LEU A C 1
ATOM 2808 O O . LEU A 1 360 ? -3.368 14.735 15.141 1.00 87.81 360 LEU A O 1
ATOM 2812 N N . GLN A 1 361 ? -4.504 12.851 15.543 1.00 89.56 361 GLN A N 1
ATOM 2813 C CA . GLN A 1 361 ? -3.302 12.030 15.685 1.00 89.56 361 GLN A CA 1
ATOM 2814 C C . GLN A 1 361 ? -2.923 11.451 14.325 1.00 89.56 361 GLN A C 1
ATOM 2816 O O . GLN A 1 361 ? -3.310 10.331 14.010 1.00 89.56 361 GLN A O 1
ATOM 2821 N N . TYR A 1 362 ? -2.195 12.236 13.537 1.00 91.62 362 TYR A N 1
ATOM 2822 C CA . TYR A 1 362 ? -1.682 11.842 12.228 1.00 91.62 362 TYR A CA 1
ATOM 2823 C C . TYR A 1 362 ? -0.487 10.884 12.345 1.00 91.62 362 TYR A C 1
ATOM 2825 O O . TYR A 1 362 ? 0.460 11.150 13.089 1.00 91.62 362 TYR A O 1
ATOM 2833 N N . ASP A 1 363 ? -0.521 9.790 11.588 1.00 91.69 363 ASP A N 1
ATOM 2834 C CA . ASP A 1 363 ? 0.597 8.861 11.408 1.00 91.69 363 ASP A CA 1
ATOM 2835 C C . ASP A 1 363 ? 0.583 8.338 9.968 1.00 91.69 363 ASP A C 1
ATOM 2837 O O . ASP A 1 363 ? -0.335 7.612 9.582 1.00 91.69 363 ASP A O 1
ATOM 2841 N N . TYR A 1 364 ? 1.592 8.724 9.190 1.00 92.12 364 TYR A N 1
ATOM 2842 C CA . TYR A 1 364 ? 1.855 8.232 7.840 1.00 92.12 364 TYR A CA 1
ATOM 2843 C C . TYR A 1 364 ? 3.171 7.462 7.836 1.00 92.12 364 TYR A C 1
ATOM 2845 O O . TYR A 1 364 ? 4.101 7.831 8.553 1.00 92.12 364 TYR A O 1
ATOM 2853 N N . ASP A 1 365 ? 3.228 6.384 7.064 1.00 90.19 365 ASP A N 1
ATOM 2854 C CA . ASP A 1 365 ? 4.357 5.462 7.066 1.00 90.19 365 ASP A CA 1
ATOM 2855 C C . ASP A 1 365 ? 4.487 4.765 5.707 1.00 90.19 365 ASP A C 1
ATOM 2857 O O . ASP A 1 365 ? 3.505 4.242 5.171 1.00 90.19 365 ASP A O 1
ATOM 2861 N N . THR A 1 366 ? 5.704 4.763 5.165 1.00 91.94 366 THR A N 1
ATOM 2862 C CA . THR A 1 366 ? 6.125 3.992 3.988 1.00 91.94 366 THR A CA 1
ATOM 2863 C C . THR A 1 366 ? 7.647 3.830 4.013 1.00 91.94 366 THR A C 1
ATOM 2865 O O . THR A 1 366 ? 8.346 4.710 4.514 1.00 91.94 366 THR A O 1
ATOM 2868 N N . ARG A 1 367 ? 8.179 2.730 3.460 1.00 92.81 367 ARG A N 1
ATOM 2869 C CA . ARG A 1 367 ? 9.627 2.574 3.206 1.00 92.81 367 ARG A CA 1
ATOM 2870 C C . ARG A 1 367 ? 10.000 2.708 1.732 1.00 92.81 367 ARG A C 1
ATOM 2872 O O . ARG A 1 367 ? 11.187 2.659 1.400 1.00 92.81 367 ARG A O 1
ATOM 2879 N N . LEU A 1 368 ? 9.030 2.936 0.841 1.00 93.31 368 LEU A N 1
ATOM 2880 C CA . LEU A 1 368 ? 9.290 3.242 -0.573 1.00 93.31 368 LEU A CA 1
ATOM 2881 C C . LEU A 1 368 ? 10.173 4.489 -0.712 1.00 93.31 368 LEU A C 1
ATOM 2883 O O . LEU A 1 368 ? 11.108 4.518 -1.518 1.00 93.31 368 LEU A O 1
ATOM 2887 N N . VAL A 1 369 ? 9.900 5.478 0.137 1.00 91.31 369 VAL A N 1
ATOM 2888 C CA . VAL A 1 369 ? 10.726 6.653 0.399 1.00 91.31 369 VAL A CA 1
ATOM 2889 C C . VAL A 1 369 ? 10.882 6.755 1.914 1.00 91.31 369 VAL A C 1
ATOM 2891 O O . VAL A 1 369 ? 9.878 6.806 2.610 1.00 91.31 369 VAL A O 1
ATOM 2894 N N . ASP A 1 370 ? 12.111 6.802 2.427 1.00 83.25 370 ASP A N 1
ATOM 2895 C CA . ASP A 1 370 ? 12.364 7.032 3.859 1.00 83.25 370 ASP A CA 1
ATOM 2896 C C . ASP A 1 370 ? 12.940 8.435 4.017 1.00 83.25 370 ASP A C 1
ATOM 2898 O O . ASP A 1 370 ? 14.139 8.626 4.214 1.00 83.25 370 ASP A O 1
ATOM 2902 N N . PHE A 1 371 ? 12.081 9.432 3.799 1.00 70.00 371 PHE A N 1
ATOM 2903 C CA . PHE A 1 371 ? 12.462 10.835 3.811 1.00 70.00 371 PHE A CA 1
ATOM 2904 C C . PHE A 1 371 ? 11.894 11.523 5.045 1.00 70.00 371 PHE A C 1
ATOM 2906 O O . PHE A 1 371 ? 10.707 11.812 5.135 1.00 70.00 371 PHE A O 1
ATOM 2913 N N . SER A 1 372 ? 12.760 11.864 5.995 1.00 59.78 372 SER A N 1
ATOM 2914 C CA . SER A 1 372 ? 12.342 12.619 7.171 1.00 59.78 372 SER A CA 1
ATOM 2915 C C . SER A 1 372 ? 12.832 14.060 7.108 1.00 59.78 372 SER A C 1
ATOM 2917 O O . SER A 1 372 ? 14.021 14.334 7.288 1.00 59.78 372 SER A O 1
ATOM 2919 N N . GLN A 1 373 ? 11.897 15.014 7.016 1.00 52.72 373 GLN A N 1
ATOM 2920 C CA . GLN A 1 373 ? 12.209 16.446 7.168 1.00 52.72 373 GLN A CA 1
ATOM 2921 C C . GLN A 1 373 ? 12.832 16.775 8.541 1.00 52.72 373 GLN A C 1
ATOM 2923 O O . GLN A 1 373 ? 13.473 17.812 8.709 1.00 52.72 373 GLN A O 1
ATOM 2928 N N . THR A 1 374 ? 12.657 15.895 9.537 1.00 54.19 374 THR A N 1
ATOM 2929 C CA . THR A 1 374 ? 13.177 16.079 10.902 1.00 54.19 374 THR A CA 1
ATOM 2930 C C . THR A 1 374 ? 14.497 15.347 11.178 1.00 54.19 374 THR A C 1
ATOM 2932 O O . THR A 1 374 ? 15.205 15.746 12.105 1.00 54.19 374 THR A O 1
ATOM 2935 N N . ARG A 1 375 ? 14.873 14.331 10.381 1.00 54.16 375 ARG A N 1
ATOM 2936 C CA . ARG A 1 375 ? 16.145 13.581 10.491 1.00 54.16 375 ARG A CA 1
ATOM 2937 C C . ARG A 1 375 ? 17.056 13.797 9.273 1.00 54.16 375 ARG A C 1
ATOM 2939 O O . ARG A 1 375 ? 17.428 12.856 8.591 1.00 54.16 375 ARG A O 1
ATOM 2946 N N . GLU A 1 376 ? 17.479 15.043 9.074 1.00 54.44 376 GLU A N 1
ATOM 2947 C CA . GLU A 1 376 ? 18.656 15.399 8.254 1.00 54.44 376 GLU A CA 1
ATOM 2948 C C . GLU A 1 376 ? 18.526 15.345 6.713 1.00 54.44 376 GLU A C 1
ATOM 2950 O O . GLU A 1 376 ? 19.559 15.356 6.050 1.00 54.44 376 GLU A O 1
ATOM 2955 N N . ASP A 1 377 ? 17.321 15.408 6.123 1.00 62.28 377 ASP A N 1
ATOM 2956 C CA . ASP A 1 377 ? 17.145 15.509 4.648 1.00 62.28 377 ASP A CA 1
ATOM 2957 C C . ASP A 1 377 ? 17.779 14.322 3.881 1.00 62.28 377 ASP A C 1
ATOM 2959 O O . ASP A 1 377 ? 18.188 14.441 2.725 1.00 62.28 377 ASP A O 1
ATOM 2963 N N . VAL A 1 378 ? 17.895 13.168 4.547 1.00 69.62 378 VAL A N 1
ATOM 2964 C CA . VAL A 1 378 ? 18.395 11.916 3.968 1.00 69.62 378 VAL A CA 1
ATOM 2965 C C . VAL A 1 378 ? 17.196 11.085 3.518 1.00 69.62 378 VAL A C 1
ATOM 2967 O O . VAL A 1 378 ? 16.211 10.988 4.245 1.00 69.62 378 VAL A O 1
ATOM 2970 N N . ASP A 1 379 ? 17.277 10.524 2.312 1.00 81.50 379 ASP A N 1
ATOM 2971 C CA . ASP A 1 379 ? 16.358 9.491 1.833 1.00 81.50 379 ASP A CA 1
ATOM 2972 C C . ASP A 1 379 ? 17.122 8.176 1.753 1.00 81.50 379 ASP A C 1
ATOM 2974 O O . ASP A 1 379 ? 18.120 8.108 1.040 1.00 81.50 379 ASP A O 1
ATOM 2978 N N . GLU A 1 380 ? 16.670 7.165 2.488 1.00 85.81 380 GLU A N 1
ATOM 2979 C CA . GLU A 1 380 ? 17.212 5.796 2.461 1.00 85.81 380 GLU A CA 1
ATOM 2980 C C . GLU A 1 380 ? 16.150 4.779 1.994 1.00 85.81 380 GLU A C 1
ATOM 2982 O O . GLU A 1 380 ? 16.250 3.582 2.268 1.00 85.81 380 GLU A O 1
ATOM 2987 N N . GLY A 1 381 ? 15.117 5.252 1.287 1.00 91.44 381 GLY A N 1
ATOM 2988 C CA . GLY A 1 381 ? 13.992 4.437 0.838 1.00 91.44 381 GLY A CA 1
ATOM 2989 C C . GLY A 1 381 ? 14.365 3.352 -0.173 1.00 91.44 381 GLY A C 1
ATOM 2990 O O . GLY A 1 381 ? 15.351 3.452 -0.912 1.00 91.44 381 GLY A O 1
ATOM 2991 N N . ILE A 1 382 ? 13.517 2.324 -0.251 1.00 94.62 382 ILE A N 1
ATOM 2992 C CA . ILE A 1 382 ? 13.702 1.130 -1.092 1.00 94.62 382 ILE A CA 1
ATOM 2993 C C . ILE A 1 382 ? 13.902 1.504 -2.566 1.00 94.62 382 ILE A C 1
ATOM 2995 O O . ILE A 1 382 ? 14.748 0.917 -3.246 1.00 94.62 382 ILE A O 1
ATOM 2999 N N . LEU A 1 383 ? 13.160 2.502 -3.059 1.00 95.06 383 LEU A N 1
ATOM 3000 C CA . LEU A 1 383 ? 13.245 2.933 -4.453 1.00 95.06 383 LEU A CA 1
ATOM 3001 C C . LEU A 1 383 ? 14.600 3.579 -4.783 1.00 95.06 383 LEU A C 1
ATOM 3003 O O . LEU A 1 383 ? 15.133 3.347 -5.868 1.00 95.06 383 LEU A O 1
ATOM 3007 N N . LEU A 1 384 ? 15.178 4.362 -3.863 1.00 93.62 384 LEU A N 1
ATOM 3008 C CA . LEU A 1 384 ? 16.511 4.940 -4.059 1.00 93.62 384 LEU A CA 1
ATOM 3009 C C . LEU A 1 384 ? 17.597 3.865 -3.970 1.00 93.62 384 LEU A C 1
ATOM 3011 O O . LEU A 1 384 ? 18.464 3.806 -4.838 1.00 93.62 384 LEU A O 1
ATOM 3015 N N . ASP A 1 385 ? 17.530 3.009 -2.947 1.00 93.25 385 ASP A N 1
ATOM 3016 C CA . ASP A 1 385 ? 18.490 1.919 -2.742 1.00 93.25 385 ASP A CA 1
ATOM 3017 C C . ASP A 1 385 ? 18.569 1.003 -3.974 1.00 93.25 385 ASP A C 1
ATOM 3019 O O . ASP A 1 385 ? 19.657 0.605 -4.403 1.00 93.25 385 ASP A O 1
ATOM 3023 N N . TYR A 1 386 ? 17.423 0.695 -4.587 1.00 93.31 386 TYR A N 1
ATOM 3024 C CA . TYR A 1 386 ? 17.393 -0.087 -5.816 1.00 93.31 386 TYR A CA 1
ATOM 3025 C C . TYR A 1 386 ? 18.030 0.653 -7.000 1.00 93.31 386 TYR A C 1
ATOM 3027 O O . TYR A 1 386 ? 18.833 0.057 -7.724 1.00 93.31 386 TYR A O 1
ATOM 3035 N N . ASP A 1 387 ? 17.720 1.937 -7.188 1.00 91.56 387 ASP A N 1
ATOM 3036 C CA . ASP A 1 387 ? 18.269 2.739 -8.286 1.00 91.56 387 ASP A CA 1
ATOM 3037 C C . ASP A 1 387 ? 19.803 2.852 -8.205 1.00 91.56 387 ASP A C 1
ATOM 3039 O O . ASP A 1 387 ? 20.509 2.545 -9.170 1.00 91.56 387 ASP A O 1
ATOM 3043 N N . GLU A 1 388 ? 20.350 3.138 -7.018 1.00 90.88 388 GLU A N 1
ATOM 3044 C CA . GLU A 1 388 ? 21.802 3.201 -6.786 1.00 90.88 388 GLU A CA 1
ATOM 3045 C C . GLU A 1 388 ? 22.502 1.851 -7.041 1.00 90.88 388 GLU A C 1
ATOM 3047 O O . GLU A 1 388 ? 23.611 1.781 -7.603 1.00 90.88 388 GLU A O 1
ATOM 3052 N N . LYS A 1 389 ? 21.848 0.741 -6.668 1.00 88.25 389 LYS A N 1
ATOM 3053 C CA . LYS A 1 389 ? 22.337 -0.615 -6.958 1.00 88.25 389 LYS A CA 1
ATOM 3054 C C . LYS A 1 389 ? 22.338 -0.904 -8.458 1.00 88.25 389 LYS A C 1
ATOM 3056 O O . LYS A 1 389 ? 23.300 -1.506 -8.950 1.00 88.25 389 LYS A O 1
ATOM 3061 N N . GLN A 1 390 ? 21.312 -0.479 -9.194 1.00 87.25 390 GLN A N 1
ATOM 3062 C CA . GLN A 1 390 ? 21.253 -0.663 -10.645 1.00 87.25 390 GLN A CA 1
ATOM 3063 C C . GLN A 1 390 ? 22.314 0.165 -11.376 1.00 87.25 390 GLN A C 1
ATOM 3065 O O . GLN A 1 390 ? 22.999 -0.378 -12.250 1.00 87.25 390 GLN A O 1
ATOM 3070 N N . GLU A 1 391 ? 22.555 1.417 -10.974 1.00 83.00 391 GLU A N 1
ATOM 3071 C CA . GLU A 1 391 ? 23.631 2.238 -11.548 1.00 83.00 391 GLU A CA 1
ATOM 3072 C C . GLU A 1 391 ? 25.012 1.585 -11.374 1.00 83.00 391 GLU A C 1
ATOM 3074 O O . GLU A 1 391 ? 25.821 1.529 -12.308 1.00 83.00 391 GLU A O 1
ATOM 3079 N N . THR A 1 392 ? 25.270 1.016 -10.194 1.00 83.06 392 THR A N 1
ATOM 3080 C CA . THR A 1 392 ? 26.529 0.314 -9.902 1.00 83.06 392 THR A CA 1
ATOM 3081 C C . THR A 1 392 ? 26.670 -0.962 -10.742 1.00 83.06 392 THR A C 1
ATOM 3083 O O . THR A 1 392 ? 27.741 -1.244 -11.296 1.00 83.06 392 THR A O 1
ATOM 3086 N N . ASN A 1 393 ? 25.583 -1.723 -10.889 1.00 78.75 393 ASN A N 1
ATOM 3087 C CA . ASN A 1 393 ? 25.561 -2.964 -11.663 1.00 78.75 393 ASN A CA 1
ATOM 3088 C C . ASN A 1 393 ? 25.608 -2.734 -13.182 1.00 78.75 393 ASN A C 1
ATOM 3090 O O . ASN A 1 393 ? 26.055 -3.617 -13.918 1.00 78.75 393 ASN A O 1
ATOM 3094 N N . ALA A 1 394 ? 25.239 -1.552 -13.678 1.00 75.31 394 ALA A N 1
ATOM 3095 C CA . ALA A 1 394 ? 25.284 -1.234 -15.104 1.00 75.31 394 ALA A CA 1
ATOM 3096 C C . ALA A 1 394 ? 26.712 -1.255 -15.689 1.00 75.31 394 ALA A C 1
ATOM 3098 O O . ALA A 1 394 ? 26.894 -1.516 -16.884 1.00 75.31 394 ALA A O 1
ATOM 3099 N N . VAL A 1 395 ? 27.747 -1.025 -14.872 1.00 80.19 395 VAL A N 1
ATOM 3100 C CA . VAL A 1 395 ? 29.155 -0.972 -15.310 1.00 80.19 395 VAL A CA 1
ATOM 3101 C C . VAL A 1 395 ? 29.652 -2.300 -15.913 1.00 80.19 395 VAL A C 1
ATOM 3103 O O . VAL A 1 395 ? 30.101 -2.289 -17.067 1.00 80.19 395 VAL A O 1
ATOM 3106 N N . PRO A 1 396 ? 29.596 -3.452 -15.210 1.00 81.00 396 PRO A N 1
ATOM 3107 C CA . PRO A 1 396 ? 30.026 -4.731 -15.778 1.00 81.00 396 PRO A CA 1
ATOM 3108 C C . PRO A 1 396 ? 29.195 -5.147 -16.997 1.00 81.00 396 PRO A C 1
ATOM 3110 O O . PRO A 1 396 ? 29.768 -5.647 -17.968 1.00 81.00 396 PRO A O 1
ATOM 3113 N N . PHE A 1 397 ? 27.881 -4.893 -16.998 1.00 77.62 397 PHE A N 1
ATOM 3114 C CA . PHE A 1 397 ? 27.033 -5.168 -18.161 1.00 77.62 397 PHE A CA 1
ATOM 3115 C C . PHE A 1 397 ? 27.45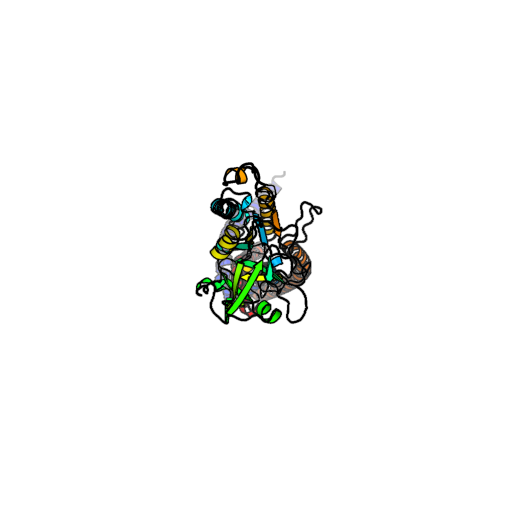9 -4.342 -19.372 1.00 77.62 397 PHE A C 1
ATOM 3117 O O . PHE A 1 397 ? 27.660 -4.897 -20.451 1.00 77.62 397 PHE A O 1
ATOM 3124 N N . THR A 1 398 ? 27.699 -3.043 -19.194 1.00 76.75 398 THR A N 1
ATOM 3125 C CA . THR A 1 398 ? 28.185 -2.163 -20.265 1.00 76.75 398 THR A CA 1
ATOM 3126 C C . THR A 1 398 ? 29.509 -2.662 -20.844 1.00 76.75 398 THR A C 1
ATOM 3128 O O . THR A 1 398 ? 29.700 -2.641 -22.060 1.00 76.75 398 THR A O 1
ATOM 3131 N N . LEU A 1 399 ? 30.417 -3.160 -19.998 1.00 85.06 399 LEU A N 1
ATOM 3132 C CA . LEU A 1 399 ? 31.698 -3.712 -20.437 1.00 85.06 399 LEU A CA 1
ATOM 3133 C C . LEU A 1 399 ? 31.519 -4.992 -21.264 1.00 85.06 399 LEU A C 1
ATOM 3135 O O . LEU A 1 399 ? 32.096 -5.101 -22.348 1.00 85.06 399 LEU A O 1
ATOM 3139 N N . LEU A 1 400 ? 30.690 -5.928 -20.793 1.00 83.06 400 LEU A N 1
ATOM 3140 C CA . LEU A 1 400 ? 30.361 -7.158 -21.520 1.00 83.06 400 LEU A CA 1
ATOM 3141 C C . LEU A 1 400 ? 29.713 -6.839 -22.874 1.00 83.06 400 LEU A C 1
ATOM 3143 O O . LEU A 1 400 ? 30.065 -7.414 -23.903 1.00 83.06 400 LEU A O 1
ATOM 3147 N N . LEU A 1 401 ? 28.801 -5.873 -22.895 1.00 77.56 401 LEU A N 1
ATOM 3148 C CA . LEU A 1 401 ? 28.093 -5.450 -24.099 1.00 77.56 401 LEU A CA 1
ATOM 3149 C C . LEU A 1 401 ? 29.024 -4.755 -25.098 1.00 77.56 401 LEU A C 1
ATOM 3151 O O . LEU A 1 401 ? 28.919 -4.991 -26.303 1.00 77.56 401 LEU A O 1
ATOM 3155 N N . LEU A 1 402 ? 29.986 -3.963 -24.617 1.00 83.31 402 LEU A N 1
ATOM 3156 C CA . LEU A 1 402 ? 31.034 -3.376 -25.450 1.00 83.31 402 LEU A CA 1
ATOM 3157 C C . LEU A 1 402 ? 31.903 -4.461 -26.100 1.00 83.31 402 LEU A C 1
ATOM 3159 O O . LEU A 1 402 ? 32.219 -4.356 -27.287 1.00 83.31 402 LEU A O 1
ATOM 3163 N N . GLU A 1 403 ? 32.258 -5.517 -25.362 1.00 88.31 403 GLU A N 1
ATOM 3164 C CA . GLU A 1 403 ? 33.019 -6.654 -25.892 1.00 88.31 403 GLU A CA 1
ATOM 3165 C C . GLU A 1 403 ? 32.244 -7.395 -26.991 1.00 88.31 403 GLU A C 1
ATOM 3167 O O . GLU A 1 403 ? 32.767 -7.610 -28.092 1.00 88.31 403 GLU A O 1
ATOM 3172 N N . VAL A 1 404 ? 30.975 -7.727 -26.735 1.00 84.69 404 VAL A N 1
ATOM 3173 C CA . VAL A 1 404 ? 30.105 -8.384 -27.721 1.00 84.69 404 VAL A CA 1
ATOM 3174 C C . VAL A 1 404 ? 29.925 -7.495 -28.956 1.00 84.69 404 VAL A C 1
ATOM 3176 O O . VAL A 1 404 ? 30.074 -7.966 -30.086 1.00 84.69 404 VAL A O 1
ATOM 3179 N N . GLY A 1 405 ? 29.691 -6.194 -28.767 1.00 82.38 405 GLY A N 1
ATOM 3180 C CA . GLY A 1 405 ? 29.601 -5.220 -29.855 1.00 82.38 405 GLY A CA 1
ATOM 3181 C C . GLY A 1 405 ? 30.880 -5.149 -30.697 1.00 82.38 405 GLY A C 1
ATOM 3182 O O . GLY A 1 405 ? 30.816 -5.140 -31.930 1.00 82.38 405 GLY A O 1
ATOM 3183 N N . ALA A 1 406 ? 32.054 -5.175 -30.059 1.00 85.88 406 ALA A N 1
ATOM 3184 C CA . ALA A 1 406 ? 33.343 -5.193 -30.748 1.00 85.88 406 ALA A CA 1
ATOM 3185 C C . ALA A 1 406 ? 33.548 -6.478 -31.569 1.00 85.88 406 ALA A C 1
ATOM 3187 O O . ALA A 1 406 ? 34.011 -6.413 -32.713 1.00 85.88 406 ALA A O 1
ATOM 3188 N N . LEU A 1 407 ? 33.161 -7.638 -31.031 1.00 87.75 407 LEU A N 1
ATOM 3189 C CA . LEU A 1 407 ? 33.229 -8.926 -31.728 1.00 87.75 407 LEU A CA 1
ATOM 3190 C C . LEU A 1 407 ? 32.334 -8.940 -32.972 1.00 87.75 407 LEU A C 1
ATOM 3192 O O . LEU A 1 407 ? 32.749 -9.372 -34.053 1.00 87.75 407 LEU A O 1
ATOM 3196 N N . VAL A 1 408 ? 31.119 -8.417 -32.841 1.00 84.38 408 VAL A N 1
ATOM 3197 C CA . VAL A 1 408 ? 30.155 -8.302 -33.938 1.00 84.38 408 VAL A CA 1
ATOM 3198 C C . VAL A 1 408 ? 30.666 -7.352 -35.020 1.00 84.38 408 VAL A C 1
ATOM 3200 O O . VAL A 1 408 ? 30.632 -7.692 -36.206 1.00 84.38 408 VAL A O 1
ATOM 3203 N N . LEU A 1 409 ? 31.213 -6.194 -34.634 1.00 84.06 409 LEU A N 1
ATOM 3204 C CA . LEU A 1 409 ? 31.835 -5.249 -35.563 1.00 84.06 409 LEU A CA 1
ATOM 3205 C C . LEU A 1 409 ? 33.018 -5.890 -36.304 1.00 84.06 409 LEU A C 1
ATOM 3207 O O . LEU A 1 409 ? 33.155 -5.737 -37.520 1.00 84.06 409 LEU A O 1
ATOM 3211 N N . PHE A 1 410 ? 33.854 -6.651 -35.597 1.00 87.50 410 PHE A N 1
ATOM 3212 C CA . PHE A 1 410 ? 34.956 -7.389 -36.203 1.00 87.50 410 PHE A CA 1
ATOM 3213 C C . PHE A 1 410 ? 34.452 -8.392 -37.250 1.00 87.50 410 PHE A C 1
ATOM 3215 O O . PHE A 1 410 ? 34.936 -8.401 -38.388 1.00 87.50 410 PHE A O 1
ATOM 3222 N N . PHE A 1 411 ? 33.438 -9.191 -36.911 1.00 84.06 411 PHE A N 1
ATOM 3223 C CA . PHE A 1 411 ? 32.849 -10.156 -37.838 1.00 84.06 411 PHE A CA 1
ATOM 3224 C C . PHE A 1 411 ? 32.225 -9.477 -39.066 1.00 84.06 411 PHE A C 1
ATOM 3226 O O . PHE A 1 411 ? 32.384 -9.956 -40.195 1.00 84.06 411 PHE A O 1
ATOM 3233 N N . LEU A 1 412 ? 31.576 -8.328 -38.870 1.00 84.81 412 LEU A N 1
ATOM 3234 C CA . LEU A 1 412 ? 31.047 -7.487 -39.942 1.00 84.81 412 LEU A CA 1
ATOM 3235 C C . LEU A 1 412 ? 32.146 -7.005 -40.890 1.00 84.81 412 LEU A C 1
ATOM 3237 O O . LEU A 1 412 ? 31.995 -7.123 -42.109 1.00 84.81 412 LEU A O 1
ATOM 3241 N N . ILE A 1 413 ? 33.269 -6.517 -40.355 1.00 87.81 413 ILE A N 1
ATOM 3242 C CA . ILE A 1 413 ? 34.421 -6.072 -41.153 1.00 87.81 413 ILE A CA 1
ATOM 3243 C C . ILE A 1 413 ? 34.979 -7.234 -41.980 1.00 87.81 413 ILE A C 1
ATOM 3245 O O . ILE A 1 413 ? 35.193 -7.085 -43.188 1.00 87.81 413 ILE A O 1
ATOM 3249 N N . VAL A 1 414 ? 35.183 -8.400 -41.361 1.00 88.00 414 VAL A N 1
ATOM 3250 C CA . VAL A 1 414 ? 35.710 -9.594 -42.040 1.00 88.00 414 VAL A CA 1
ATOM 3251 C C . VAL A 1 414 ? 34.758 -10.060 -43.143 1.00 88.00 414 VAL A C 1
ATOM 3253 O O . VAL A 1 414 ? 35.184 -10.268 -44.282 1.00 88.00 414 VAL A O 1
ATOM 3256 N N . THR A 1 415 ? 33.464 -10.160 -42.846 1.00 84.56 415 THR A N 1
ATOM 3257 C CA . THR A 1 415 ? 32.439 -10.593 -43.805 1.00 84.56 415 THR A CA 1
ATOM 3258 C C . THR A 1 415 ? 32.322 -9.616 -44.973 1.00 84.56 415 THR A C 1
ATOM 3260 O O . THR A 1 415 ? 32.346 -10.027 -46.136 1.00 84.56 415 THR A O 1
ATOM 3263 N N . ALA A 1 416 ? 32.293 -8.310 -44.696 1.00 84.00 416 ALA A N 1
ATOM 3264 C CA . ALA A 1 416 ? 32.270 -7.280 -45.729 1.00 84.00 416 ALA A CA 1
ATOM 3265 C C . ALA A 1 416 ? 33.527 -7.333 -46.613 1.00 84.00 416 ALA A C 1
ATOM 3267 O O . ALA A 1 416 ? 33.431 -7.213 -47.839 1.00 84.00 416 ALA A O 1
ATOM 3268 N N . ALA A 1 417 ? 34.707 -7.557 -46.025 1.00 86.06 417 ALA A N 1
ATOM 3269 C CA . ALA A 1 417 ? 35.955 -7.704 -46.769 1.00 86.06 417 ALA A CA 1
ATOM 3270 C C . ALA A 1 417 ? 35.945 -8.947 -47.677 1.00 86.06 417 ALA A C 1
ATOM 3272 O O . ALA A 1 417 ? 36.383 -8.870 -48.830 1.00 86.06 417 ALA A O 1
ATOM 3273 N N . LEU A 1 418 ? 35.415 -10.075 -47.191 1.00 84.94 418 LEU A N 1
ATOM 3274 C CA . LEU A 1 418 ? 35.290 -11.320 -47.953 1.00 84.94 418 LEU A CA 1
ATOM 3275 C C . LEU A 1 418 ? 34.339 -11.171 -49.144 1.00 84.94 418 LEU A C 1
ATOM 3277 O O . LEU A 1 418 ? 34.723 -11.496 -50.270 1.00 84.94 418 LEU A O 1
ATOM 3281 N N . VAL A 1 419 ? 33.144 -10.612 -48.928 1.00 82.44 419 VAL A N 1
ATOM 3282 C CA . VAL A 1 419 ? 32.162 -10.383 -50.001 1.00 82.44 419 VAL A CA 1
ATOM 3283 C C . VAL A 1 419 ? 32.730 -9.427 -51.053 1.00 82.44 419 VAL A C 1
ATOM 3285 O O . VAL A 1 419 ? 32.700 -9.731 -52.248 1.00 82.44 419 VAL A O 1
ATOM 3288 N N . ARG A 1 420 ? 33.370 -8.327 -50.630 1.00 80.56 420 ARG A N 1
ATOM 3289 C CA . ARG A 1 420 ? 34.011 -7.368 -51.550 1.00 80.56 420 ARG A CA 1
ATOM 3290 C C . ARG A 1 420 ? 35.158 -7.981 -52.350 1.00 80.56 420 ARG A C 1
ATOM 3292 O O . ARG A 1 420 ? 35.393 -7.587 -53.493 1.00 80.56 420 ARG A O 1
ATOM 3299 N N . ARG A 1 421 ? 35.870 -8.973 -51.803 1.00 81.88 421 ARG A N 1
ATOM 3300 C CA . ARG A 1 421 ? 36.925 -9.688 -52.540 1.00 81.88 421 ARG A CA 1
ATOM 3301 C C . ARG A 1 421 ? 36.367 -10.441 -53.750 1.00 81.88 421 ARG A C 1
ATOM 3303 O O . ARG A 1 421 ? 37.050 -10.506 -54.773 1.00 81.88 421 ARG A O 1
ATOM 3310 N N . GLY A 1 422 ? 35.133 -10.940 -53.659 1.00 76.00 422 GLY A N 1
ATOM 3311 C CA . GLY A 1 422 ? 34.420 -11.588 -54.764 1.00 76.00 422 GLY A CA 1
ATOM 3312 C C . GLY A 1 422 ? 34.062 -10.641 -55.916 1.00 76.00 422 GLY A C 1
ATOM 3313 O O . GLY A 1 422 ? 33.920 -11.075 -57.057 1.00 76.00 422 GLY A O 1
ATOM 3314 N N . GLU A 1 423 ? 34.003 -9.333 -55.661 1.00 80.31 423 GLU A N 1
ATOM 3315 C CA . GLU A 1 423 ? 33.560 -8.325 -56.633 1.00 80.31 423 GLU A CA 1
ATOM 3316 C C . GLU A 1 423 ? 34.702 -7.665 -57.426 1.00 80.31 423 GLU A C 1
ATOM 3318 O O . GLU A 1 423 ? 34.464 -6.788 -58.259 1.00 80.31 423 GLU A O 1
ATOM 3323 N N . ARG A 1 424 ? 35.956 -8.099 -57.235 1.00 80.38 424 ARG A N 1
ATOM 3324 C CA . ARG A 1 424 ? 37.136 -7.515 -57.910 1.00 80.38 424 ARG A CA 1
ATOM 3325 C C . ARG A 1 424 ? 37.016 -7.469 -59.440 1.00 80.38 424 ARG A C 1
ATOM 3327 O O . ARG A 1 424 ? 37.491 -6.522 -60.061 1.00 80.38 424 ARG A O 1
ATOM 3334 N N . ARG A 1 425 ? 36.350 -8.458 -60.050 1.00 81.25 425 ARG A N 1
ATOM 3335 C CA . ARG A 1 425 ? 36.113 -8.508 -61.508 1.00 81.25 425 ARG A CA 1
ATOM 3336 C C . ARG A 1 425 ? 35.192 -7.390 -61.998 1.00 81.25 425 ARG A C 1
ATOM 3338 O O . ARG A 1 425 ? 35.353 -6.906 -63.112 1.00 81.25 425 ARG A O 1
ATOM 3345 N N . GLU A 1 426 ? 34.241 -6.967 -61.174 1.00 80.50 426 GLU A N 1
ATOM 3346 C CA . GLU A 1 426 ? 33.329 -5.875 -61.510 1.00 80.50 426 GLU A CA 1
ATOM 3347 C C . GLU A 1 426 ? 34.007 -4.514 -61.377 1.00 80.50 426 GLU A C 1
ATOM 3349 O O . GLU A 1 426 ? 33.804 -3.647 -62.220 1.00 80.50 426 GLU A O 1
ATOM 3354 N N . ILE A 1 427 ? 34.854 -4.341 -60.360 1.00 80.94 427 ILE A N 1
ATOM 3355 C CA . ILE A 1 427 ? 35.647 -3.117 -60.193 1.00 80.94 427 ILE A CA 1
ATOM 3356 C C . ILE A 1 427 ? 36.540 -2.911 -61.424 1.00 80.94 427 ILE A C 1
ATOM 3358 O O . ILE A 1 427 ? 36.519 -1.835 -62.018 1.00 80.94 427 ILE A O 1
ATOM 3362 N N . ALA A 1 428 ? 37.214 -3.972 -61.881 1.00 82.69 428 ALA A N 1
ATOM 3363 C CA . ALA A 1 428 ? 38.011 -3.941 -63.106 1.00 82.69 428 ALA A CA 1
ATOM 3364 C C . ALA A 1 428 ? 37.171 -3.628 -64.364 1.00 82.69 428 ALA A C 1
ATOM 3366 O O . ALA A 1 428 ? 37.644 -2.934 -65.262 1.00 82.69 428 ALA A O 1
ATOM 3367 N N . MET A 1 429 ? 35.914 -4.092 -64.428 1.00 85.00 429 MET A N 1
ATOM 3368 C CA . MET A 1 429 ? 34.989 -3.766 -65.525 1.00 85.00 429 MET A CA 1
ATOM 3369 C C . MET A 1 429 ? 34.553 -2.292 -65.505 1.00 85.00 429 MET A C 1
ATOM 3371 O O . MET A 1 429 ? 34.418 -1.672 -66.556 1.00 85.00 429 MET A O 1
ATOM 3375 N N . LEU A 1 430 ? 34.304 -1.715 -64.329 1.00 81.25 430 LEU A N 1
ATOM 3376 C CA . LEU A 1 430 ? 33.920 -0.305 -64.210 1.00 81.25 430 LEU A CA 1
ATOM 3377 C C . LEU A 1 430 ? 35.100 0.616 -64.541 1.00 81.25 430 LEU A C 1
ATOM 3379 O O . LEU A 1 430 ? 34.923 1.594 -65.267 1.00 81.25 430 LEU A O 1
ATOM 3383 N N . GLN A 1 431 ? 36.306 0.259 -64.092 1.00 83.62 431 GLN A N 1
ATOM 3384 C CA . GLN A 1 431 ? 37.536 0.975 -64.438 1.00 83.62 431 GLN A CA 1
ATOM 3385 C C . GLN A 1 431 ? 37.821 0.916 -65.946 1.00 83.62 431 GLN A C 1
ATOM 3387 O O . GLN A 1 431 ? 38.120 1.946 -66.548 1.00 83.62 431 GLN A O 1
ATOM 3392 N N . SER A 1 432 ? 37.642 -0.242 -66.600 1.00 85.62 432 SER A N 1
ATOM 3393 C CA . SER A 1 432 ? 37.843 -0.361 -68.056 1.00 85.62 432 SER A CA 1
ATOM 3394 C C . SER A 1 432 ? 36.823 0.424 -68.889 1.00 85.62 432 SER A C 1
ATOM 3396 O O . SER A 1 432 ? 37.084 0.732 -70.050 1.00 85.62 432 SER A O 1
ATOM 3398 N N . ARG A 1 433 ? 35.684 0.800 -68.293 1.00 86.62 433 ARG A N 1
ATOM 3399 C CA . ARG A 1 433 ? 34.651 1.666 -68.888 1.00 86.62 433 ARG A CA 1
ATOM 3400 C C . ARG A 1 433 ? 34.832 3.155 -68.558 1.00 86.62 433 ARG A C 1
ATOM 3402 O O . ARG A 1 433 ? 33.945 3.948 -68.860 1.00 86.62 433 ARG A O 1
ATOM 3409 N N . GLY A 1 434 ? 35.966 3.540 -67.966 1.00 84.62 434 GLY A N 1
ATOM 3410 C CA . GLY A 1 434 ? 36.330 4.937 -67.712 1.00 84.62 434 GLY A CA 1
ATOM 3411 C C . GLY A 1 434 ? 35.893 5.494 -66.353 1.00 84.62 434 GLY A C 1
ATOM 3412 O O . GLY A 1 434 ? 35.926 6.708 -66.162 1.00 84.62 434 GLY A O 1
ATOM 3413 N N . ALA A 1 435 ? 35.483 4.651 -65.399 1.00 82.38 435 ALA A N 1
ATOM 3414 C CA . ALA A 1 435 ? 35.178 5.111 -64.045 1.00 82.38 435 ALA A CA 1
ATOM 3415 C C . ALA A 1 435 ? 36.464 5.391 -63.243 1.00 82.38 435 ALA A C 1
ATOM 3417 O O . ALA A 1 435 ? 37.310 4.513 -63.093 1.00 82.38 435 ALA A O 1
ATOM 3418 N N . PHE A 1 436 ? 36.578 6.600 -62.686 1.00 83.44 436 PHE A N 1
ATOM 3419 C CA . PHE A 1 436 ? 37.634 6.957 -61.729 1.00 83.44 436 PHE A CA 1
ATOM 3420 C C . PHE A 1 436 ? 37.439 6.277 -60.362 1.00 83.44 436 PHE A C 1
ATOM 3422 O O . PHE A 1 436 ? 36.305 6.043 -59.938 1.00 83.44 436 PHE A O 1
ATOM 3429 N N . ASP A 1 437 ? 38.535 6.045 -59.633 1.00 80.88 437 ASP A N 1
ATOM 3430 C CA . ASP A 1 437 ? 38.531 5.380 -58.318 1.00 80.88 437 ASP A CA 1
ATOM 3431 C C . ASP A 1 437 ? 37.641 6.084 -57.281 1.00 80.88 437 ASP A C 1
ATOM 3433 O O . ASP A 1 437 ? 36.968 5.425 -56.487 1.00 80.88 437 ASP A O 1
ATOM 3437 N N . SER A 1 438 ? 37.551 7.417 -57.335 1.00 76.25 438 SER A N 1
ATOM 3438 C CA . SER A 1 438 ? 36.661 8.206 -56.473 1.00 76.25 438 SER A CA 1
ATOM 3439 C C . SER A 1 438 ? 35.176 7.916 -56.720 1.00 76.25 438 SER A C 1
ATOM 3441 O O . SER A 1 438 ? 34.406 7.843 -55.765 1.00 76.25 438 SER A O 1
ATOM 3443 N N . HIS A 1 439 ? 34.763 7.681 -57.971 1.00 81.00 439 HIS A N 1
ATOM 3444 C CA . HIS A 1 439 ? 33.380 7.317 -58.301 1.00 81.00 439 HIS A CA 1
ATOM 3445 C C . HIS A 1 439 ? 33.035 5.908 -57.819 1.00 81.00 439 HIS A C 1
ATOM 3447 O O . HIS A 1 439 ? 31.908 5.655 -57.397 1.00 81.00 439 HIS A O 1
ATOM 3453 N N . ILE A 1 440 ? 34.004 4.990 -57.859 1.00 82.38 440 ILE A N 1
ATOM 3454 C CA . ILE A 1 440 ? 33.832 3.626 -57.350 1.00 82.38 440 ILE A CA 1
ATOM 3455 C C . ILE A 1 440 ? 33.701 3.660 -55.827 1.00 82.38 440 ILE A C 1
ATOM 3457 O O . ILE A 1 440 ? 32.785 3.041 -55.285 1.00 82.38 440 ILE A O 1
ATOM 3461 N N . LEU A 1 441 ? 34.560 4.424 -55.146 1.00 83.25 441 LEU A N 1
ATOM 3462 C CA . LEU A 1 441 ? 34.472 4.630 -53.703 1.00 83.25 441 LEU A CA 1
ATOM 3463 C C . LEU A 1 441 ? 33.126 5.252 -53.308 1.00 83.25 441 LEU A C 1
ATOM 3465 O O . LEU A 1 441 ? 32.464 4.733 -52.415 1.00 83.25 441 LEU A O 1
ATOM 3469 N N . ALA A 1 442 ? 32.690 6.308 -54.001 1.00 81.38 442 ALA A N 1
ATOM 3470 C CA . ALA A 1 442 ? 31.431 6.987 -53.708 1.00 81.38 442 ALA A CA 1
ATOM 3471 C C . ALA A 1 442 ? 30.206 6.088 -53.954 1.00 81.38 442 ALA A C 1
ATOM 3473 O O . ALA A 1 442 ? 29.320 6.019 -53.106 1.00 81.38 442 ALA A O 1
ATOM 3474 N N . LEU A 1 443 ? 30.175 5.331 -55.058 1.00 82.94 443 LEU A N 1
ATOM 3475 C CA . LEU A 1 443 ? 29.091 4.384 -55.344 1.00 82.94 443 LEU A CA 1
ATOM 3476 C C . LEU A 1 443 ? 28.980 3.302 -54.258 1.00 82.94 443 LEU A C 1
ATOM 3478 O O . LEU A 1 443 ? 27.879 2.984 -53.813 1.00 82.94 443 LEU A O 1
ATOM 3482 N N . ARG A 1 444 ? 30.116 2.754 -53.807 1.00 82.44 444 ARG A N 1
ATOM 3483 C CA . ARG A 1 444 ? 30.149 1.746 -52.733 1.00 82.44 444 ARG A CA 1
ATOM 3484 C C . ARG A 1 444 ? 29.873 2.328 -51.355 1.00 82.44 444 ARG A C 1
ATOM 3486 O O . ARG A 1 444 ? 29.315 1.629 -50.516 1.00 82.44 444 ARG A O 1
ATOM 3493 N N . GLY A 1 445 ? 30.250 3.583 -51.125 1.00 85.25 445 GLY A N 1
ATOM 3494 C CA . GLY A 1 445 ? 29.889 4.327 -49.924 1.00 85.25 445 GLY A CA 1
ATOM 3495 C C . GLY A 1 445 ? 28.376 4.492 -49.813 1.00 85.25 445 GLY A C 1
ATOM 3496 O O . GLY A 1 445 ? 27.813 4.175 -48.773 1.00 85.25 445 GLY A O 1
ATOM 3497 N N . ILE A 1 446 ? 27.712 4.886 -50.905 1.00 86.69 446 ILE A N 1
ATOM 3498 C CA . ILE A 1 446 ? 26.248 5.016 -50.958 1.00 86.69 446 ILE A CA 1
ATOM 3499 C C . ILE A 1 446 ? 25.565 3.658 -50.747 1.00 86.69 446 ILE A C 1
ATOM 3501 O O . ILE A 1 446 ? 24.618 3.570 -49.977 1.00 86.69 446 ILE A O 1
ATOM 3505 N N . GLU A 1 447 ? 26.050 2.588 -51.382 1.00 84.56 447 GLU A N 1
ATOM 3506 C CA . GLU A 1 447 ? 25.510 1.232 -51.193 1.00 84.56 447 GLU A CA 1
ATOM 3507 C C . GLU A 1 447 ? 25.626 0.758 -49.736 1.00 84.56 447 GLU A C 1
ATOM 3509 O O . GLU A 1 447 ? 24.650 0.275 -49.167 1.00 84.56 447 GLU A O 1
ATOM 3514 N N . ALA A 1 448 ? 26.792 0.944 -49.110 1.00 85.94 448 ALA A N 1
ATOM 3515 C CA . ALA A 1 448 ? 26.990 0.608 -47.702 1.00 85.94 448 ALA A CA 1
ATOM 3516 C C . ALA A 1 448 ? 26.099 1.456 -46.783 1.00 85.94 448 ALA A C 1
ATOM 3518 O O . ALA A 1 448 ? 25.497 0.916 -45.862 1.00 85.94 448 ALA A O 1
ATOM 3519 N N . LEU A 1 449 ? 25.965 2.755 -47.063 1.00 88.94 449 LEU A N 1
ATOM 3520 C CA . LEU A 1 449 ? 25.102 3.659 -46.304 1.00 88.94 449 LEU A CA 1
ATOM 3521 C C . LEU A 1 449 ? 23.636 3.229 -46.380 1.00 88.94 449 LEU A C 1
ATOM 3523 O O . LEU A 1 449 ? 22.973 3.196 -45.352 1.00 88.94 449 LEU A O 1
ATOM 3527 N N . LEU A 1 450 ? 23.141 2.852 -47.563 1.00 89.00 450 LEU A N 1
ATOM 3528 C CA . LEU A 1 450 ? 21.773 2.350 -47.724 1.00 89.00 450 LEU A CA 1
ATOM 3529 C C . LEU A 1 450 ? 21.536 1.064 -46.920 1.00 89.00 450 LEU A C 1
ATOM 3531 O O . LEU A 1 450 ? 20.487 0.926 -46.297 1.00 89.00 450 LEU A O 1
ATOM 3535 N N . ILE A 1 451 ? 22.508 0.145 -46.896 1.00 87.00 451 ILE A N 1
ATOM 3536 C CA . ILE A 1 451 ? 22.422 -1.086 -46.096 1.00 87.00 451 ILE A CA 1
ATOM 3537 C C . ILE A 1 451 ? 22.429 -0.765 -44.595 1.00 87.00 451 ILE A C 1
ATOM 3539 O O . ILE A 1 451 ? 21.613 -1.312 -43.859 1.00 87.00 451 ILE A O 1
ATOM 3543 N N . CYS A 1 452 ? 23.311 0.129 -44.139 1.00 88.38 452 CYS A N 1
ATOM 3544 C CA . CYS A 1 452 ? 23.357 0.551 -42.738 1.00 88.38 452 CYS A CA 1
ATOM 3545 C C . CYS A 1 452 ? 22.077 1.270 -42.312 1.00 88.38 452 CYS A C 1
ATOM 3547 O O . CYS A 1 452 ? 21.575 0.999 -41.230 1.00 88.38 452 CYS A O 1
ATOM 3549 N N . LEU A 1 453 ? 21.528 2.144 -43.160 1.00 89.94 453 LEU A N 1
ATOM 3550 C CA . LEU A 1 453 ? 20.273 2.840 -42.888 1.00 89.94 453 LEU A CA 1
ATOM 3551 C C . LEU A 1 453 ? 19.113 1.849 -42.767 1.00 89.94 453 LEU A C 1
ATOM 3553 O O . LEU A 1 453 ? 18.330 1.929 -41.828 1.00 89.94 453 LEU A O 1
ATOM 3557 N N . PHE A 1 454 ? 19.037 0.882 -43.684 1.00 89.12 454 PHE A N 1
ATOM 3558 C CA . PHE A 1 454 ? 18.053 -0.192 -43.598 1.00 89.12 454 PHE A CA 1
ATOM 3559 C C . PHE A 1 454 ? 18.213 -1.002 -42.306 1.00 89.12 454 PHE A C 1
ATOM 3561 O O . PHE A 1 454 ? 17.228 -1.240 -41.616 1.00 89.12 454 PHE A O 1
ATOM 3568 N N . GLY A 1 455 ? 19.445 -1.381 -41.953 1.00 86.62 455 GLY A N 1
ATOM 3569 C CA . GLY A 1 455 ? 19.736 -2.096 -40.713 1.00 86.62 455 GLY A CA 1
ATOM 3570 C C . GLY A 1 455 ? 19.344 -1.310 -39.467 1.00 86.62 455 GLY A C 1
ATOM 3571 O O . GLY A 1 455 ? 18.661 -1.854 -38.615 1.00 86.62 455 GLY A O 1
ATOM 3572 N N . ALA A 1 456 ? 19.705 -0.029 -39.389 1.00 86.31 456 ALA A N 1
ATOM 3573 C CA . ALA A 1 456 ? 19.383 0.840 -38.259 1.00 86.31 456 ALA A CA 1
ATOM 3574 C C . ALA A 1 456 ? 17.872 1.037 -38.069 1.00 86.31 456 ALA A C 1
ATOM 3576 O O . ALA A 1 456 ? 17.415 1.150 -36.940 1.00 86.31 456 ALA A O 1
ATOM 3577 N N . ILE A 1 457 ? 17.101 1.054 -39.161 1.00 90.75 457 ILE A N 1
ATOM 3578 C CA . ILE A 1 457 ? 15.640 1.161 -39.096 1.00 90.75 457 ILE A CA 1
ATOM 3579 C C . ILE A 1 457 ? 15.010 -0.187 -38.742 1.00 90.75 457 ILE A C 1
ATOM 3581 O O . ILE A 1 457 ? 14.118 -0.229 -37.911 1.00 90.75 457 ILE A O 1
ATOM 3585 N N . ALA A 1 458 ? 15.442 -1.288 -39.362 1.00 88.56 458 ALA A N 1
ATOM 3586 C CA . ALA A 1 458 ? 14.808 -2.594 -39.182 1.00 88.56 458 ALA A CA 1
ATOM 3587 C C . ALA A 1 458 ? 15.183 -3.274 -37.855 1.00 88.56 458 ALA A C 1
ATOM 3589 O O . ALA A 1 458 ? 14.375 -4.005 -37.287 1.00 88.56 458 ALA A O 1
ATOM 3590 N N . ALA A 1 459 ? 16.407 -3.060 -37.371 1.00 86.81 459 ALA A N 1
ATOM 3591 C CA . ALA A 1 459 ? 16.947 -3.775 -36.222 1.00 86.81 459 ALA A CA 1
ATOM 3592 C C . ALA A 1 459 ? 16.186 -3.550 -34.905 1.00 86.81 459 ALA A C 1
ATOM 3594 O O . ALA A 1 459 ? 15.932 -4.559 -34.253 1.00 86.81 459 ALA A O 1
ATOM 3595 N N . PRO A 1 460 ? 15.776 -2.323 -34.516 1.00 84.94 460 PRO A N 1
ATOM 3596 C CA . PRO A 1 460 ? 15.009 -2.113 -33.286 1.00 84.94 460 PRO A CA 1
ATOM 3597 C C . PRO A 1 460 ? 13.706 -2.914 -33.264 1.00 84.94 460 PRO A C 1
ATOM 3599 O O . PRO A 1 460 ? 13.430 -3.602 -32.289 1.00 84.94 460 PRO A O 1
ATOM 3602 N N . PHE A 1 461 ? 12.957 -2.925 -34.372 1.00 88.00 461 PHE A N 1
ATOM 3603 C CA . PHE A 1 461 ? 11.711 -3.692 -34.468 1.00 88.00 461 PHE A CA 1
ATOM 3604 C C . PHE A 1 461 ? 11.953 -5.201 -34.402 1.00 88.00 461 PHE A C 1
ATOM 3606 O O . PHE A 1 461 ? 11.200 -5.921 -33.758 1.00 88.00 461 PHE A O 1
ATOM 3613 N N . ILE A 1 462 ? 13.010 -5.697 -35.054 1.00 86.38 462 ILE A N 1
ATOM 3614 C CA . ILE A 1 462 ? 13.361 -7.123 -35.000 1.00 86.38 462 ILE A CA 1
ATOM 3615 C C . ILE A 1 462 ? 13.806 -7.515 -33.585 1.00 86.38 462 ILE A C 1
ATOM 3617 O O . ILE A 1 462 ? 13.418 -8.576 -33.104 1.00 86.38 462 ILE A O 1
ATOM 3621 N N . ALA A 1 463 ? 14.599 -6.669 -32.922 1.00 82.75 463 ALA A N 1
ATOM 3622 C CA . ALA A 1 463 ? 15.052 -6.879 -31.551 1.00 82.75 463 ALA A CA 1
ATOM 3623 C C . ALA A 1 463 ? 13.875 -6.894 -30.566 1.00 82.75 463 ALA A C 1
ATOM 3625 O O . ALA A 1 463 ? 13.771 -7.825 -29.774 1.00 82.75 463 ALA A O 1
ATOM 3626 N N . GLN A 1 464 ? 12.955 -5.932 -30.676 1.00 82.38 464 GLN A N 1
ATOM 3627 C CA . GLN A 1 464 ? 11.738 -5.877 -29.868 1.00 82.38 464 GLN A CA 1
ATOM 3628 C C . GLN A 1 464 ? 10.882 -7.136 -30.060 1.00 82.38 464 GLN A C 1
ATOM 3630 O O . GLN A 1 464 ? 10.516 -7.784 -29.090 1.00 82.38 464 GLN A O 1
ATOM 3635 N N . GLN A 1 465 ? 10.622 -7.546 -31.306 1.00 84.94 465 GLN A N 1
ATOM 3636 C CA . GLN A 1 465 ? 9.840 -8.757 -31.588 1.00 84.94 465 GLN A CA 1
ATOM 3637 C C . GLN A 1 465 ? 10.508 -10.033 -31.058 1.00 84.94 465 GLN A C 1
ATOM 3639 O O . GLN A 1 465 ? 9.827 -10.942 -30.592 1.00 84.94 465 GLN A O 1
ATOM 3644 N N . LEU A 1 466 ? 11.841 -10.108 -31.107 1.00 81.88 466 LEU A N 1
ATOM 3645 C CA . LEU A 1 466 ? 12.582 -11.212 -30.498 1.00 81.88 466 LEU A CA 1
ATOM 3646 C C . LEU A 1 466 ? 12.445 -11.223 -28.974 1.00 81.88 466 LEU A C 1
ATOM 3648 O O . LEU A 1 466 ? 12.294 -12.303 -28.411 1.00 81.88 466 LEU A O 1
ATOM 3652 N N . LEU A 1 467 ? 12.483 -10.058 -28.323 1.00 76.00 467 LEU A N 1
ATOM 3653 C CA . LEU A 1 467 ? 12.292 -9.945 -26.877 1.00 76.00 467 LEU A CA 1
ATOM 3654 C C . LEU A 1 467 ? 10.869 -10.326 -26.462 1.00 76.00 467 LEU A C 1
ATOM 3656 O O . LEU A 1 467 ? 10.724 -11.101 -25.531 1.00 76.00 467 LEU A O 1
ATOM 3660 N N . ILE A 1 468 ? 9.839 -9.899 -27.194 1.00 78.56 468 ILE A N 1
ATOM 3661 C CA . ILE A 1 468 ? 8.448 -10.307 -26.922 1.00 78.56 468 ILE A CA 1
ATOM 3662 C C . ILE A 1 468 ? 8.286 -11.827 -27.071 1.00 78.56 468 ILE A C 1
ATOM 3664 O O . ILE A 1 468 ? 7.623 -12.471 -26.267 1.00 78.56 468 ILE A O 1
ATOM 3668 N N . LEU A 1 469 ? 8.908 -12.426 -28.094 1.00 81.00 469 LEU A N 1
ATOM 3669 C CA . LEU A 1 469 ? 8.769 -13.858 -28.365 1.00 81.00 469 LEU A CA 1
ATOM 3670 C C . LEU A 1 469 ? 9.562 -14.742 -27.388 1.00 81.00 469 LEU A C 1
ATOM 3672 O O . LEU A 1 469 ? 9.122 -15.842 -27.064 1.00 81.00 469 LEU A O 1
ATOM 3676 N N . LEU A 1 470 ? 10.762 -14.311 -26.989 1.00 77.50 470 LEU A N 1
ATOM 3677 C CA . LEU A 1 470 ? 11.690 -15.121 -26.190 1.00 77.50 470 LEU A CA 1
ATOM 3678 C C . LEU A 1 470 ? 11.706 -14.739 -24.709 1.00 77.50 470 LEU A C 1
ATOM 3680 O O . LEU A 1 470 ? 12.001 -15.603 -23.885 1.00 77.50 470 LEU A O 1
ATOM 3684 N N . GLY A 1 471 ? 11.390 -13.489 -24.373 1.00 68.69 471 GLY A N 1
ATOM 3685 C CA . GLY A 1 471 ? 11.391 -12.935 -23.018 1.00 68.69 471 GLY A CA 1
ATOM 3686 C C . GLY A 1 471 ? 10.608 -13.792 -22.026 1.00 68.69 471 GLY A C 1
ATOM 3687 O O . GLY A 1 471 ? 11.234 -14.292 -21.092 1.00 68.69 471 GLY A O 1
ATOM 3688 N N . PRO A 1 472 ? 9.321 -14.101 -22.285 1.00 73.56 472 PRO A N 1
ATOM 3689 C CA . PRO A 1 472 ? 8.509 -14.957 -21.413 1.00 73.56 472 PRO A CA 1
ATOM 3690 C C . PRO A 1 472 ? 9.157 -16.325 -21.144 1.00 73.56 472 PRO A C 1
ATOM 3692 O O . PRO A 1 472 ? 9.244 -16.796 -20.014 1.00 73.56 472 PRO A O 1
ATOM 3695 N N . SER A 1 473 ? 9.730 -16.950 -22.182 1.00 70.81 473 SER A N 1
ATOM 3696 C CA . SER A 1 473 ? 10.351 -18.280 -22.065 1.00 70.81 473 SER A CA 1
ATOM 3697 C C . SER A 1 473 ? 11.664 -18.303 -21.276 1.00 70.81 473 SER A C 1
ATOM 3699 O O . SER A 1 473 ? 12.046 -19.353 -20.761 1.00 70.81 473 SER A O 1
ATOM 3701 N N . VAL A 1 474 ? 12.378 -17.175 -21.221 1.00 63.16 474 VAL A N 1
ATOM 3702 C CA . VAL A 1 474 ? 13.677 -17.057 -20.542 1.00 63.16 474 VAL A CA 1
ATOM 3703 C C . VAL A 1 474 ? 13.507 -16.515 -19.124 1.00 63.16 474 VAL A C 1
ATOM 3705 O O . VAL A 1 474 ? 14.218 -16.965 -18.230 1.00 63.16 474 VAL A O 1
ATOM 3708 N N . ALA A 1 475 ? 12.576 -15.578 -18.926 1.00 58.12 475 ALA A N 1
ATOM 3709 C CA . ALA A 1 475 ? 12.293 -14.950 -17.639 1.00 58.12 475 ALA A CA 1
ATOM 3710 C C . ALA A 1 475 ? 11.306 -15.753 -16.777 1.00 58.12 475 ALA A C 1
ATOM 3712 O O . ALA A 1 475 ? 11.286 -15.571 -15.567 1.00 58.12 475 ALA A O 1
ATOM 3713 N N . GLY A 1 476 ? 10.525 -16.664 -17.372 1.00 57.59 476 GLY A N 1
ATOM 3714 C CA . GLY A 1 476 ? 9.500 -17.415 -16.644 1.00 57.59 476 GLY A CA 1
ATOM 3715 C C . GLY A 1 476 ? 8.273 -16.575 -16.282 1.00 57.59 476 GLY A C 1
ATOM 3716 O O . GLY A 1 476 ? 7.564 -16.938 -15.352 1.00 57.59 476 GLY A O 1
ATOM 3717 N N . THR A 1 477 ? 8.039 -15.476 -17.001 1.00 56.84 477 THR A N 1
ATOM 3718 C CA . THR A 1 477 ? 6.892 -14.575 -16.831 1.00 56.84 477 THR A CA 1
ATOM 3719 C C . THR A 1 477 ? 5.862 -14.810 -17.938 1.00 56.84 477 THR A C 1
ATOM 3721 O O . THR A 1 477 ? 6.228 -15.238 -19.036 1.00 56.84 477 THR A O 1
ATOM 3724 N N . ASP A 1 478 ? 4.582 -14.539 -17.669 1.00 55.72 478 ASP A N 1
ATOM 3725 C CA . ASP A 1 478 ? 3.514 -14.681 -18.672 1.00 55.72 478 ASP A CA 1
ATOM 3726 C C . ASP A 1 478 ? 3.591 -13.584 -19.749 1.00 55.72 478 ASP A C 1
ATOM 3728 O O . ASP A 1 478 ? 3.335 -13.845 -20.928 1.00 55.72 478 ASP A O 1
ATOM 3732 N N . GLU A 1 479 ? 4.055 -12.387 -19.374 1.00 55.53 479 GLU A N 1
ATOM 3733 C CA . GLU A 1 479 ? 4.308 -11.263 -20.276 1.00 55.53 479 GLU A CA 1
ATOM 3734 C C . GLU A 1 479 ? 5.683 -10.626 -20.003 1.00 55.53 479 GLU A C 1
ATOM 3736 O O . GLU A 1 479 ? 6.258 -10.764 -18.921 1.00 55.53 479 GLU A O 1
ATOM 3741 N N . PHE A 1 480 ? 6.270 -9.989 -21.022 1.00 52.28 480 PHE A N 1
ATOM 3742 C CA . PHE A 1 480 ? 7.559 -9.300 -20.910 1.00 52.28 480 PHE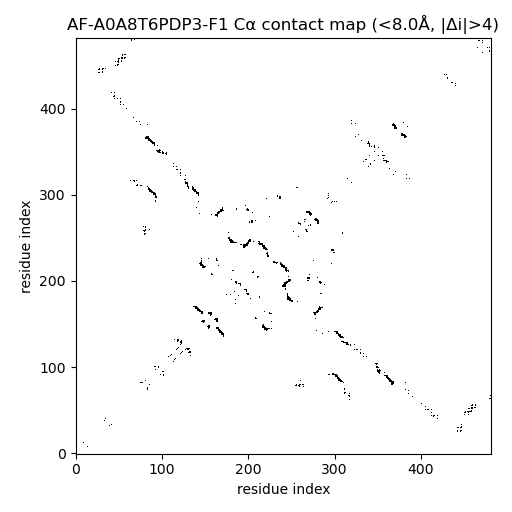 A CA 1
ATOM 3743 C C . PHE A 1 480 ? 7.326 -7.801 -21.141 1.00 52.28 480 PHE A C 1
ATOM 3745 O O . PHE A 1 480 ? 7.033 -7.427 -22.283 1.00 52.28 480 PHE A O 1
ATOM 3752 N N . PRO A 1 481 ? 7.423 -6.954 -20.100 1.00 54.38 481 PRO A N 1
ATOM 3753 C CA . PRO A 1 481 ? 7.138 -5.530 -20.226 1.00 54.38 481 PRO A CA 1
ATOM 3754 C C . PRO A 1 481 ? 8.243 -4.854 -21.055 1.00 54.38 481 PRO A C 1
ATOM 3756 O O . PRO A 1 481 ? 9.426 -4.923 -20.706 1.00 54.38 481 PRO A O 1
ATOM 3759 N N . LEU A 1 482 ? 7.871 -4.248 -22.189 1.00 54.44 482 LEU A N 1
ATOM 3760 C CA . LEU A 1 482 ? 8.759 -3.481 -23.082 1.00 54.44 482 LEU A CA 1
ATOM 3761 C C . LEU A 1 482 ? 8.218 -2.094 -23.381 1.00 54.44 482 LEU A C 1
ATOM 3763 O O . LEU A 1 482 ? 7.016 -2.009 -23.714 1.00 54.44 482 LEU A O 1
#

Solvent-accessible surface area (backbone atoms only — not comparable to full-atom values): 25549 Å² total; per-residue (Å²): 132,66,76,66,59,57,54,51,50,55,68,60,48,53,60,53,55,60,48,47,62,53,42,70,66,44,42,61,57,51,33,52,54,46,50,66,75,44,36,82,73,45,42,62,52,45,52,47,42,24,51,45,36,17,57,62,46,38,50,63,54,49,54,54,39,52,50,35,54,52,47,33,52,56,44,70,73,37,60,45,46,39,54,21,37,39,39,35,37,35,47,44,45,61,57,24,66,38,66,67,30,47,53,50,44,51,50,48,45,45,54,72,46,48,48,46,43,38,51,70,41,46,42,28,93,90,34,52,67,21,36,52,80,83,32,50,45,44,34,40,34,45,60,76,17,25,33,16,62,48,101,85,42,59,32,40,40,74,88,44,97,41,43,29,29,36,21,45,32,24,55,68,71,49,77,79,49,40,40,79,75,40,75,40,57,37,94,78,47,82,66,55,93,95,45,76,39,45,22,26,34,26,53,57,43,27,69,43,49,70,56,53,65,76,42,59,34,36,40,26,70,40,37,36,79,85,65,44,79,37,93,83,40,62,89,74,52,46,70,49,36,38,32,30,32,17,31,30,42,64,66,53,88,82,43,60,89,58,33,33,80,60,64,91,69,39,28,69,54,40,69,36,67,66,100,50,70,34,33,38,43,30,42,35,50,64,65,56,54,52,48,44,39,64,77,26,31,33,78,48,48,38,33,42,32,38,33,41,54,54,38,56,85,45,52,55,60,95,40,48,72,56,54,50,51,26,52,52,52,41,50,51,50,50,41,54,50,47,52,62,51,36,64,69,63,42,70,76,36,50,52,18,94,93,54,80,71,70,74,44,52,57,49,74,49,44,35,48,55,39,68,37,92,86,64,78,77,45,68,77,8,53,56,57,56,51,51,57,49,49,62,63,54,44,53,64,52,51,51,54,50,51,51,53,50,50,52,43,51,50,51,45,52,52,51,50,51,54,54,54,62,74,44,54,70,55,55,55,53,43,44,76,71,70,50,53,71,68,58,54,52,48,43,51,48,52,42,51,49,53,45,50,52,50,13,63,64,51,11,51,60,53,35,50,54,48,42,61,70,44,34,24,79,73,72,75,38,97,67,58,83,128

pLDDT: mean 85.5, std 11.89, range [46.03, 98.5]